Protein AF-A0A8T5LLP1-F1 (afdb_monomer)

Sequence (435 aa):
MAEVIGRDLVEILDVAYIHLSLSDGASLYLAPDGAPLEQNLLPENWYDHEWLKDHAKSLPGTSCARRVETKPVEGRSLDIVIRNSRVGQETPSSDCLLDDITDWQFNSPFEEFQLLNQLRSSRDGATEVVHTQKPYGIFVPPGNIEPWQMGRKQSVFSNASSRMTNLELDIHKEYYVVYGWIDGLDATQVGMQPEQIKELTLKVDSDLASKGFKVGDRKPHHIIVRPQIDGTLLKKGDHIVYAIIDYELLTRTEEYLASTSTMTRRAYHERQAMRFAGSQHKFPDNLAPINILGVDYVCGKVPSTGGTLFVVGKDPRLFDYFLPERWRRTPSIRLSQVRETYKTITKDGLNFVWRQSRVGEVPNVSPDDEKSLNMLEFGYNSPFEEVKIALDLARNGANTIYPRAIYRTGHTTEVATAMLDDSRYKSHSQIVCQD

Radius of gyration: 27.05 Å; Cα contacts (8 Å, |Δi|>4): 734; chains: 1; bounding box: 73×46×78 Å

Structure (mmCIF, N/CA/C/O backbone):
data_AF-A0A8T5LLP1-F1
#
_entry.id   AF-A0A8T5LLP1-F1
#
loop_
_atom_site.group_PDB
_atom_site.id
_atom_site.type_symbol
_atom_site.label_atom_id
_atom_site.label_alt_id
_atom_site.label_comp_id
_atom_site.label_asym_id
_atom_site.label_entity_id
_atom_site.label_seq_id
_atom_site.pdbx_PDB_ins_code
_atom_site.Cartn_x
_atom_site.Cartn_y
_atom_site.Cartn_z
_atom_site.occupancy
_atom_site.B_iso_or_equiv
_atom_site.auth_seq_id
_atom_site.auth_comp_id
_atom_site.auth_asym_id
_atom_site.auth_atom_id
_atom_site.pdbx_PDB_model_num
ATOM 1 N N . MET A 1 1 ? -29.611 9.637 -5.269 1.00 63.47 1 MET A N 1
ATOM 2 C CA . MET A 1 1 ? -28.907 8.366 -5.008 1.00 63.47 1 MET A CA 1
ATOM 3 C C . MET A 1 1 ? -27.932 8.181 -6.146 1.00 63.47 1 MET A C 1
ATOM 5 O O . MET A 1 1 ? -28.318 8.468 -7.274 1.00 63.47 1 MET A O 1
ATOM 9 N N . ALA A 1 2 ? -26.681 7.855 -5.845 1.00 75.06 2 ALA A N 1
ATOM 10 C CA . ALA A 1 2 ? -25.672 7.673 -6.875 1.00 75.06 2 ALA A CA 1
ATOM 11 C C . ALA A 1 2 ? -25.738 6.222 -7.348 1.00 75.06 2 ALA A C 1
ATOM 13 O O . ALA A 1 2 ? -25.560 5.305 -6.554 1.00 75.06 2 ALA A O 1
ATOM 14 N N . GLU A 1 3 ? -26.052 6.009 -8.619 1.00 87.06 3 GLU A N 1
ATOM 15 C CA . GLU A 1 3 ? -26.169 4.660 -9.169 1.00 87.06 3 GLU A CA 1
ATOM 16 C C . GLU A 1 3 ? -24.782 4.100 -9.488 1.00 87.06 3 GLU A C 1
ATOM 18 O O . GLU A 1 3 ? -23.883 4.835 -9.903 1.00 87.06 3 GLU A O 1
ATOM 23 N N . VAL A 1 4 ? -24.600 2.790 -9.319 1.00 92.75 4 VAL A N 1
ATOM 24 C CA . VAL A 1 4 ? -23.381 2.106 -9.762 1.00 92.75 4 VAL A CA 1
ATOM 25 C C . VAL A 1 4 ? -23.397 2.030 -11.287 1.00 92.75 4 VAL A C 1
ATOM 27 O O . VAL A 1 4 ? -24.217 1.323 -11.869 1.00 92.75 4 VAL A O 1
ATOM 30 N N . ILE A 1 5 ? -22.477 2.746 -11.931 1.00 93.94 5 ILE A N 1
ATOM 31 C CA . ILE A 1 5 ? -22.361 2.824 -13.397 1.00 93.94 5 ILE A CA 1
ATOM 32 C C . ILE A 1 5 ? -21.195 2.001 -13.954 1.00 93.94 5 ILE A C 1
ATOM 34 O O . ILE A 1 5 ? -21.141 1.752 -15.156 1.00 93.94 5 ILE A O 1
ATOM 38 N N . GLY A 1 6 ? -20.266 1.571 -13.098 1.00 91.81 6 GLY A N 1
ATOM 39 C CA . GLY A 1 6 ? -19.106 0.769 -13.484 1.00 91.81 6 GLY A CA 1
ATOM 40 C C . GLY A 1 6 ? -18.680 -0.175 -12.368 1.00 91.81 6 GLY A C 1
ATOM 41 O O . GLY A 1 6 ? -18.796 0.165 -11.188 1.00 91.81 6 GLY A O 1
ATOM 42 N N . ARG A 1 7 ? -18.203 -1.362 -12.751 1.00 95.50 7 ARG A N 1
ATOM 43 C CA . ARG A 1 7 ? -17.748 -2.414 -11.838 1.00 95.50 7 ARG A CA 1
ATOM 44 C C . ARG A 1 7 ? -16.539 -3.120 -12.431 1.00 95.50 7 ARG A C 1
ATOM 46 O O . ARG A 1 7 ? -16.690 -3.882 -13.382 1.00 95.50 7 ARG A O 1
ATOM 53 N N . ASP A 1 8 ? -15.390 -2.946 -11.793 1.00 91.62 8 ASP A N 1
ATOM 54 C CA . ASP A 1 8 ? -14.129 -3.550 -12.217 1.00 91.62 8 ASP A CA 1
ATOM 55 C C . ASP A 1 8 ? -13.470 -4.308 -11.065 1.00 91.62 8 ASP A C 1
ATOM 57 O O . ASP A 1 8 ? -13.569 -3.919 -9.900 1.00 91.62 8 ASP A O 1
ATOM 61 N N . LEU A 1 9 ? -12.771 -5.395 -11.386 1.00 88.88 9 LEU A N 1
ATOM 62 C CA . LEU A 1 9 ? -11.856 -6.036 -10.449 1.00 88.88 9 LEU A CA 1
ATOM 63 C C . LEU A 1 9 ? -10.470 -5.427 -10.659 1.00 88.88 9 LEU A C 1
ATOM 65 O O . LEU A 1 9 ? -9.914 -5.524 -11.752 1.00 88.88 9 LEU A O 1
ATOM 69 N N . VAL A 1 10 ? -9.916 -4.807 -9.620 1.00 85.31 10 VAL A N 1
ATOM 70 C CA . VAL A 1 10 ? -8.608 -4.143 -9.682 1.00 85.31 10 VAL A CA 1
ATOM 71 C C . VAL A 1 10 ? -7.704 -4.648 -8.569 1.00 85.31 10 VAL A C 1
ATOM 73 O O . VAL A 1 10 ? -8.162 -4.932 -7.466 1.00 85.31 10 VAL A O 1
ATOM 76 N N . GLU A 1 11 ? -6.408 -4.744 -8.841 1.00 83.88 11 GLU A N 1
ATOM 77 C CA . GLU A 1 11 ? -5.409 -5.081 -7.830 1.00 83.88 11 GLU A CA 1
ATOM 78 C C . GLU A 1 11 ? -4.542 -3.857 -7.538 1.00 83.88 11 GLU A C 1
ATOM 80 O O . GLU A 1 11 ? -3.856 -3.329 -8.418 1.00 83.88 11 GLU A O 1
ATOM 85 N N . ILE A 1 12 ? -4.586 -3.389 -6.290 1.00 82.31 12 ILE A N 1
ATOM 86 C CA . ILE A 1 12 ? -3.832 -2.222 -5.829 1.00 82.31 12 ILE A CA 1
ATOM 87 C C . ILE A 1 12 ? -2.998 -2.666 -4.632 1.00 82.31 12 ILE A C 1
ATOM 89 O O . ILE A 1 12 ? -3.549 -3.081 -3.616 1.00 82.31 12 ILE A O 1
ATOM 93 N N . LEU A 1 13 ? -1.669 -2.574 -4.756 1.00 80.44 13 LEU A N 1
ATOM 94 C CA . LEU A 1 13 ? -0.716 -2.987 -3.717 1.00 80.44 13 LEU A CA 1
ATOM 95 C C . LEU A 1 13 ? -0.973 -4.418 -3.199 1.00 80.44 13 LEU A C 1
ATOM 97 O O . LEU A 1 13 ? -1.046 -4.640 -1.994 1.00 80.44 13 LEU A O 1
ATOM 101 N N . ASP A 1 14 ? -1.125 -5.385 -4.109 1.00 80.75 14 ASP A N 1
ATOM 102 C CA . ASP A 1 14 ? -1.383 -6.805 -3.803 1.00 80.75 14 ASP A CA 1
ATOM 103 C C . ASP A 1 14 ? -2.705 -7.072 -3.052 1.00 80.75 14 ASP A C 1
ATOM 105 O O . ASP A 1 14 ? -2.896 -8.131 -2.450 1.00 80.75 14 ASP A O 1
ATOM 109 N N . VAL A 1 15 ? -3.633 -6.111 -3.063 1.00 85.88 15 VAL A N 1
ATOM 110 C CA . VAL A 1 15 ? -4.991 -6.284 -2.542 1.00 85.88 15 VAL A CA 1
ATOM 111 C C . VAL A 1 15 ? -5.973 -6.216 -3.704 1.00 85.88 15 VAL A C 1
ATOM 113 O O . VAL A 1 15 ? -6.008 -5.237 -4.448 1.00 85.88 15 VAL A O 1
ATOM 116 N N . ALA A 1 16 ? -6.778 -7.268 -3.854 1.00 88.06 16 ALA A N 1
ATOM 117 C CA . ALA A 1 16 ? -7.855 -7.315 -4.832 1.00 88.06 16 ALA A CA 1
ATOM 118 C C . ALA A 1 16 ? -9.068 -6.523 -4.324 1.00 88.06 16 ALA A C 1
ATOM 120 O O . ALA A 1 16 ? -9.593 -6.809 -3.244 1.00 88.06 16 ALA A O 1
ATOM 121 N N . TYR A 1 17 ? -9.521 -5.557 -5.117 1.00 94.25 17 TYR A N 1
ATOM 122 C CA . TYR A 1 17 ? -10.692 -4.734 -4.849 1.00 94.25 17 TYR A CA 1
ATOM 123 C C . TYR A 1 17 ? -11.756 -4.922 -5.924 1.00 94.25 17 TYR A C 1
ATOM 125 O O . TYR A 1 17 ? -11.447 -5.020 -7.112 1.00 94.25 17 TYR A O 1
ATOM 133 N N . ILE A 1 18 ? -13.022 -4.876 -5.510 1.00 96.19 18 ILE A N 1
ATOM 134 C CA . ILE A 1 18 ? -14.126 -4.559 -6.419 1.00 96.19 18 ILE A CA 1
ATOM 135 C C . ILE A 1 18 ? -14.244 -3.035 -6.441 1.00 96.19 18 ILE A C 1
ATOM 137 O O . ILE A 1 18 ? -14.623 -2.427 -5.438 1.00 96.19 18 ILE A O 1
ATOM 141 N N . HIS A 1 19 ? -13.874 -2.422 -7.560 1.00 96.31 19 HIS A N 1
ATOM 142 C CA . HIS A 1 19 ? -13.998 -0.990 -7.783 1.00 96.31 19 HIS A CA 1
ATOM 143 C C . HIS A 1 19 ? -15.368 -0.677 -8.385 1.00 96.31 19 HIS A C 1
ATOM 145 O O . HIS A 1 19 ? -15.709 -1.156 -9.466 1.00 96.31 19 HIS A O 1
ATOM 151 N N . LEU A 1 20 ? -16.144 0.132 -7.670 1.00 96.69 20 LEU A N 1
ATOM 152 C CA . LEU A 1 20 ? -17.445 0.630 -8.088 1.00 96.69 20 LEU A CA 1
ATOM 153 C C . LEU A 1 20 ? -17.326 2.111 -8.440 1.00 96.69 20 LEU A C 1
ATOM 155 O O . LEU A 1 20 ? -16.963 2.931 -7.593 1.00 96.69 20 LEU A O 1
ATOM 159 N N . SER A 1 21 ? -17.657 2.441 -9.685 1.00 94.56 21 SER A N 1
ATOM 160 C CA . SER A 1 21 ? -17.801 3.824 -10.145 1.00 94.56 21 SER A CA 1
ATOM 161 C C . SER A 1 21 ? -19.254 4.255 -9.989 1.00 94.56 21 SER A C 1
ATOM 163 O O . SER A 1 21 ? -20.156 3.564 -10.472 1.00 94.56 21 SER A O 1
ATOM 165 N N . LEU A 1 22 ? -19.480 5.381 -9.316 1.00 94.94 22 LEU A N 1
ATOM 166 C CA . LEU A 1 22 ? -20.810 5.913 -9.032 1.00 94.94 22 LEU A CA 1
ATOM 167 C C . LEU A 1 22 ? -21.158 7.070 -9.979 1.00 94.94 22 LEU A C 1
ATOM 169 O O . LEU A 1 22 ? -20.284 7.800 -10.450 1.00 94.94 22 LEU A O 1
ATOM 173 N N . SER A 1 23 ? -22.449 7.237 -10.273 1.00 92.12 23 SER A N 1
ATOM 174 C CA . SER A 1 23 ? -22.960 8.202 -11.258 1.00 92.12 23 SER A CA 1
ATOM 175 C C . SER A 1 23 ? -22.669 9.667 -10.920 1.00 92.12 23 SER A C 1
ATOM 177 O O . SER A 1 23 ? -22.718 10.526 -11.796 1.00 92.12 23 SER A O 1
ATOM 179 N N . ASP A 1 24 ? -22.403 9.968 -9.651 1.00 90.88 24 ASP A N 1
ATOM 180 C CA . ASP A 1 24 ? -22.038 11.297 -9.152 1.00 90.88 24 ASP A CA 1
ATOM 181 C C . ASP A 1 24 ? -20.528 11.589 -9.249 1.00 90.88 24 ASP A C 1
ATOM 183 O O . ASP A 1 24 ? -20.091 12.688 -8.907 1.00 90.88 24 ASP A O 1
ATOM 187 N N . GLY A 1 25 ? -19.731 10.635 -9.741 1.00 90.38 25 GLY A N 1
ATOM 188 C CA . GLY A 1 25 ? -18.275 10.736 -9.848 1.00 90.38 25 GLY A CA 1
ATOM 189 C C . GLY A 1 25 ? -17.519 10.251 -8.609 1.00 90.38 25 GLY A C 1
ATOM 190 O O . GLY A 1 25 ? -16.301 10.429 -8.542 1.00 90.38 25 GLY A O 1
ATOM 191 N N . ALA A 1 26 ? -18.208 9.658 -7.633 1.00 95.06 26 ALA A N 1
ATOM 192 C CA . ALA A 1 26 ? -17.583 9.008 -6.491 1.00 95.06 26 ALA A CA 1
ATOM 193 C C . ALA A 1 26 ? -17.060 7.605 -6.843 1.00 95.06 26 ALA A C 1
ATOM 195 O O . ALA A 1 26 ? -17.497 6.966 -7.806 1.00 95.06 26 ALA A O 1
ATOM 196 N N . SER A 1 27 ? -16.135 7.098 -6.032 1.00 96.12 27 SER A N 1
ATOM 197 C CA . SER A 1 27 ? -15.569 5.756 -6.194 1.00 96.12 27 SER A CA 1
ATOM 198 C C . SER A 1 27 ? -15.585 4.992 -4.879 1.00 96.12 27 SER A C 1
ATOM 200 O O . SER A 1 27 ? -15.245 5.535 -3.827 1.00 96.12 27 SER A O 1
ATOM 202 N N . LEU A 1 28 ? -15.939 3.712 -4.935 1.00 97.75 28 LEU A N 1
ATOM 203 C CA . LEU A 1 28 ? -15.883 2.804 -3.793 1.00 97.75 28 LEU A CA 1
ATOM 204 C C . LEU A 1 28 ? -15.027 1.588 -4.147 1.00 97.75 28 LEU A C 1
ATOM 206 O O . LEU A 1 28 ? -15.322 0.860 -5.088 1.00 97.75 28 LEU A O 1
ATOM 210 N N . TYR A 1 29 ? -13.973 1.361 -3.372 1.00 97.75 29 TYR A N 1
ATOM 211 C CA . TYR A 1 29 ? -13.084 0.211 -3.497 1.00 97.75 29 TYR A CA 1
ATOM 212 C C . TYR A 1 29 ? -13.392 -0.768 -2.368 1.00 97.75 29 TYR A C 1
ATOM 214 O O . TYR A 1 29 ? -12.990 -0.545 -1.225 1.00 97.75 29 TYR A O 1
ATOM 222 N N . LEU A 1 30 ? -14.108 -1.850 -2.665 1.00 98.31 30 LEU A N 1
ATOM 223 C CA . LEU A 1 30 ? -14.438 -2.883 -1.683 1.00 98.31 30 LEU A CA 1
ATOM 224 C C . LEU A 1 30 ? -13.300 -3.890 -1.571 1.00 98.31 30 LEU A C 1
ATOM 226 O O . LEU A 1 30 ? -12.951 -4.550 -2.548 1.00 98.31 30 LEU A O 1
ATOM 230 N N . ALA A 1 31 ? -12.738 -4.015 -0.372 1.00 96.00 31 ALA A N 1
ATOM 231 C CA . ALA A 1 31 ? -11.734 -5.024 -0.060 1.00 96.00 31 ALA A CA 1
ATOM 232 C C . ALA A 1 31 ? -12.389 -6.416 0.088 1.00 96.00 31 ALA A C 1
ATOM 234 O O . ALA A 1 31 ? -13.613 -6.503 0.234 1.00 96.00 31 ALA A O 1
ATOM 235 N N . PRO A 1 32 ? -11.618 -7.521 0.121 1.00 93.19 32 PRO A N 1
ATOM 236 C CA . PRO A 1 32 ? -12.185 -8.873 0.152 1.00 93.19 32 PRO A CA 1
ATOM 237 C C . PRO A 1 32 ? -13.135 -9.139 1.330 1.00 93.19 32 PRO A C 1
ATOM 239 O O . PRO A 1 32 ? -14.145 -9.817 1.167 1.00 93.19 32 PRO A O 1
ATOM 242 N N . ASP A 1 33 ? -12.847 -8.571 2.507 1.00 95.12 33 ASP A N 1
ATOM 243 C CA . ASP A 1 33 ? -13.701 -8.681 3.700 1.00 95.12 33 ASP A CA 1
ATOM 244 C C . ASP A 1 33 ? -15.008 -7.856 3.576 1.00 95.12 33 ASP A C 1
ATOM 246 O O . ASP A 1 33 ? -15.977 -8.150 4.278 1.00 95.12 33 ASP A O 1
ATOM 250 N N . GLY A 1 34 ? -15.049 -6.833 2.711 1.00 96.50 34 GLY A N 1
ATOM 251 C CA . GLY A 1 34 ? -16.217 -5.973 2.475 1.00 96.50 34 GLY A CA 1
ATOM 252 C C . GLY A 1 34 ? -17.031 -6.324 1.227 1.00 96.50 34 GLY A C 1
ATOM 253 O O . GLY A 1 34 ? -18.217 -6.018 1.182 1.00 96.50 34 GLY A O 1
ATOM 254 N N . ALA A 1 35 ? -16.451 -7.012 0.241 1.00 95.19 35 ALA A N 1
ATOM 255 C CA . ALA A 1 35 ? -17.145 -7.412 -0.987 1.00 95.19 35 ALA A CA 1
ATOM 256 C C . ALA A 1 35 ? -18.473 -8.173 -0.749 1.00 95.19 35 ALA A C 1
ATOM 258 O O . ALA A 1 35 ? -19.460 -7.846 -1.406 1.00 95.19 35 ALA A O 1
ATOM 259 N N . PRO A 1 36 ? -18.585 -9.112 0.217 1.00 95.19 36 PRO A N 1
ATOM 260 C CA . PRO A 1 36 ? -19.861 -9.773 0.519 1.00 95.19 36 PRO A CA 1
ATOM 261 C C . PRO A 1 36 ? -20.931 -8.850 1.127 1.00 95.19 36 PRO A C 1
ATOM 263 O O . PRO A 1 36 ? -22.078 -9.257 1.274 1.00 95.19 36 PRO A O 1
ATOM 266 N N . LEU A 1 37 ? -20.546 -7.640 1.535 1.00 95.69 37 LEU A N 1
ATOM 267 C CA . LEU A 1 37 ? -21.377 -6.641 2.208 1.00 95.69 37 LEU A CA 1
ATOM 268 C C . LEU A 1 37 ? -21.637 -5.427 1.298 1.00 95.69 37 LEU A C 1
ATOM 270 O O . LEU A 1 37 ? -22.036 -4.373 1.788 1.00 95.69 37 LEU A O 1
ATOM 274 N N . GLU A 1 38 ? -21.401 -5.573 -0.013 1.00 95.12 38 GLU A N 1
ATOM 275 C CA . GLU A 1 38 ? -21.471 -4.517 -1.034 1.00 95.12 38 GLU A CA 1
ATOM 276 C C . GLU A 1 38 ? -22.701 -3.621 -0.874 1.00 95.12 38 GLU A C 1
ATOM 278 O O . GLU A 1 38 ? -22.551 -2.409 -0.743 1.00 95.12 38 GLU A O 1
ATOM 283 N N . GLN A 1 39 ? -23.901 -4.206 -0.796 1.00 94.44 39 GLN A N 1
ATOM 284 C CA . GLN A 1 39 ? -25.139 -3.430 -0.708 1.00 94.44 39 GLN A CA 1
ATOM 285 C C . GLN A 1 39 ? -25.187 -2.557 0.554 1.00 94.44 39 GLN A C 1
ATOM 287 O O . GLN A 1 39 ? -25.504 -1.376 0.465 1.00 94.44 39 GLN A O 1
ATOM 292 N N . ASN A 1 40 ? -24.813 -3.086 1.724 1.00 95.69 40 ASN A N 1
ATOM 293 C CA . ASN A 1 40 ? -24.759 -2.303 2.965 1.00 95.69 40 ASN A CA 1
ATOM 294 C C . ASN A 1 40 ? -23.681 -1.208 2.932 1.00 95.69 40 ASN A C 1
ATOM 296 O O . ASN A 1 40 ? -23.819 -0.195 3.616 1.00 95.69 40 ASN A O 1
ATOM 300 N N . LEU A 1 41 ? -22.604 -1.422 2.173 1.00 96.31 41 LEU A N 1
ATOM 301 C CA . LEU A 1 41 ? -21.457 -0.519 2.089 1.00 96.31 41 LEU A CA 1
ATOM 302 C C . LEU A 1 41 ? -21.591 0.547 0.995 1.00 96.31 41 LEU A C 1
ATOM 304 O O . LEU A 1 41 ? -20.724 1.422 0.915 1.00 96.31 41 LEU A O 1
ATOM 308 N N . LEU A 1 42 ? -22.666 0.538 0.199 1.00 95.50 42 LEU A N 1
ATOM 309 C CA . LEU A 1 42 ? -22.969 1.643 -0.710 1.00 95.50 42 LEU A CA 1
ATOM 310 C C . LEU A 1 42 ? -23.104 2.965 0.073 1.00 95.50 42 LEU A C 1
ATOM 312 O O . LEU A 1 42 ? -23.737 2.976 1.134 1.00 95.50 42 LEU A O 1
ATOM 316 N N . PRO A 1 43 ? -22.543 4.089 -0.415 1.00 93.88 43 PRO A N 1
ATOM 317 C CA . PRO A 1 43 ? -22.493 5.340 0.346 1.00 93.88 43 PRO A CA 1
ATOM 318 C C . PRO A 1 43 ? -23.867 5.879 0.756 1.00 93.88 43 PRO A C 1
ATOM 320 O O . PRO A 1 43 ? -23.999 6.460 1.826 1.00 93.88 43 PRO A O 1
ATOM 323 N N . GLU A 1 44 ? -24.925 5.636 -0.018 1.00 92.12 44 GLU A N 1
ATOM 324 C CA . GLU A 1 44 ? -26.303 6.003 0.357 1.00 92.12 44 GLU A CA 1
ATOM 325 C C . GLU A 1 44 ? -26.783 5.409 1.693 1.00 92.12 44 GLU A C 1
ATOM 327 O O . GLU A 1 44 ? -27.697 5.957 2.323 1.00 92.12 44 GLU A O 1
ATOM 332 N N . ASN A 1 45 ? -26.158 4.316 2.139 1.00 94.19 45 ASN A N 1
ATOM 333 C CA . ASN A 1 45 ? -26.514 3.604 3.360 1.00 94.19 45 ASN A CA 1
ATOM 334 C C . ASN A 1 45 ? -25.776 4.102 4.602 1.00 94.19 45 ASN A C 1
ATOM 336 O O . ASN A 1 45 ? -26.129 3.693 5.704 1.00 94.19 45 ASN A O 1
ATOM 340 N N . TRP A 1 46 ? -24.781 4.981 4.468 1.00 94.12 46 TRP A N 1
ATOM 341 C CA . TRP A 1 46 ? -24.013 5.451 5.629 1.00 94.12 46 TRP A CA 1
ATOM 342 C C . TRP A 1 46 ? -23.345 6.820 5.469 1.00 94.12 46 TRP A C 1
ATOM 344 O O . TRP A 1 46 ? -23.059 7.444 6.480 1.00 94.12 46 TRP A O 1
ATOM 354 N N . TYR A 1 47 ? -23.097 7.298 4.249 1.00 92.62 47 TYR A N 1
ATOM 355 C CA . TYR A 1 47 ? -22.522 8.616 3.937 1.00 92.62 47 TYR A CA 1
ATOM 356 C C . TYR A 1 47 ? -23.593 9.690 3.661 1.00 92.62 47 TYR A C 1
ATOM 358 O O . TYR A 1 47 ? -23.286 10.830 3.322 1.00 92.62 47 TYR A O 1
ATOM 366 N N . ASP A 1 48 ? -24.869 9.345 3.818 1.00 90.62 48 ASP A N 1
ATOM 367 C CA . ASP A 1 48 ? -25.967 10.302 3.763 1.00 90.62 48 ASP A CA 1
ATOM 368 C C . ASP A 1 48 ? -25.892 11.295 4.939 1.00 90.62 48 ASP A C 1
ATOM 370 O O . ASP A 1 48 ? -25.707 10.899 6.091 1.00 90.62 48 ASP A O 1
ATOM 374 N N . HIS A 1 49 ? -26.015 12.594 4.655 1.00 87.94 49 HIS A N 1
ATOM 375 C CA . HIS A 1 49 ? -25.799 13.649 5.650 1.00 87.94 49 HIS A CA 1
ATOM 376 C C . HIS A 1 49 ? -26.811 13.597 6.806 1.00 87.94 49 HIS A C 1
ATOM 378 O O . HIS A 1 49 ? -26.431 13.789 7.964 1.00 87.94 49 HIS A O 1
ATOM 384 N N . GLU A 1 50 ? -28.090 13.344 6.513 1.00 91.06 50 GLU A N 1
ATOM 385 C CA . GLU A 1 50 ? -29.124 13.221 7.547 1.00 91.06 50 GLU A CA 1
ATOM 386 C C . GLU A 1 50 ? -28.902 11.951 8.369 1.00 91.06 50 GLU A C 1
ATOM 388 O O . GLU A 1 50 ? -28.907 11.996 9.598 1.00 91.06 50 GLU A O 1
ATOM 393 N N . TRP A 1 51 ? -28.585 10.841 7.700 1.00 92.75 51 TRP A N 1
ATOM 394 C CA . TRP A 1 51 ? -28.298 9.577 8.366 1.00 92.75 51 TRP A CA 1
ATOM 395 C C . TRP A 1 51 ? -27.096 9.664 9.308 1.00 92.75 51 TRP A C 1
ATOM 397 O O . TRP A 1 51 ? -27.186 9.238 10.460 1.00 92.75 51 TRP A O 1
ATOM 407 N N . LEU A 1 52 ? -25.988 10.258 8.852 1.00 91.31 52 LEU A N 1
ATOM 408 C CA . LEU A 1 52 ? -24.785 10.460 9.661 1.00 91.31 52 LEU A CA 1
ATOM 409 C C . LEU A 1 52 ? -25.067 11.292 10.909 1.00 91.31 52 LEU A C 1
ATOM 411 O O . LEU A 1 52 ? -24.500 11.013 11.960 1.00 91.31 52 LEU A O 1
ATOM 415 N N . LYS A 1 53 ? -25.924 12.309 10.813 1.00 90.38 53 LYS A N 1
ATOM 416 C CA . LYS A 1 53 ? -26.249 13.165 11.957 1.00 90.38 53 LYS A CA 1
ATOM 417 C C . LYS A 1 53 ? -26.898 12.379 13.098 1.00 90.38 53 LYS A C 1
ATOM 419 O O . LYS A 1 53 ? -26.580 12.636 14.258 1.00 90.38 53 LYS A O 1
ATOM 424 N N . ASP A 1 54 ? -27.756 11.422 12.760 1.00 91.88 54 ASP A N 1
ATOM 425 C CA . ASP A 1 54 ? -28.556 10.683 13.738 1.00 91.88 54 ASP A CA 1
ATOM 426 C C . ASP A 1 54 ? -27.910 9.347 14.158 1.00 91.88 54 ASP A C 1
ATOM 428 O O . ASP A 1 54 ? -28.127 8.883 15.279 1.00 91.88 54 ASP A O 1
ATOM 432 N N . HIS A 1 55 ? -27.081 8.745 13.295 1.00 93.75 55 HIS A N 1
ATOM 433 C CA . HIS A 1 55 ? -26.547 7.384 13.475 1.00 93.75 55 HIS A CA 1
ATOM 434 C C . HIS A 1 55 ? -25.018 7.315 13.595 1.00 93.75 55 HIS A C 1
ATOM 436 O O . HIS A 1 55 ? -24.473 6.229 13.810 1.00 93.75 55 HIS A O 1
ATOM 442 N N . ALA A 1 56 ? -24.304 8.443 13.488 1.00 92.56 56 ALA A N 1
ATOM 443 C CA . ALA A 1 56 ? -22.867 8.487 13.737 1.00 92.56 56 ALA A CA 1
ATOM 444 C C . ALA A 1 56 ? -22.551 8.891 15.181 1.00 92.56 56 ALA A C 1
ATOM 446 O O . ALA A 1 56 ? -23.044 9.888 15.706 1.00 92.56 56 ALA A O 1
ATOM 447 N N . LYS A 1 57 ? -21.639 8.151 15.807 1.00 92.81 57 LYS A N 1
ATOM 448 C CA . LYS A 1 57 ? -21.053 8.480 17.108 1.00 92.81 57 LYS A CA 1
ATOM 449 C C . LYS A 1 57 ? -19.567 8.742 16.929 1.00 92.81 57 LYS A C 1
ATOM 451 O O . LYS A 1 57 ? -18.831 7.864 16.476 1.00 92.81 57 LYS A O 1
ATOM 456 N N . SER A 1 58 ? -19.125 9.944 17.290 1.00 89.25 58 SER A N 1
ATOM 457 C CA . SER A 1 58 ? -17.700 10.279 17.315 1.00 89.25 58 SER A CA 1
ATOM 458 C C . SER A 1 58 ? -16.968 9.391 18.310 1.00 89.25 58 SER A C 1
ATOM 460 O O . SER A 1 58 ? -17.409 9.221 19.448 1.00 89.25 58 SER A O 1
ATOM 462 N N . LEU A 1 59 ? -15.850 8.829 17.868 1.00 85.88 59 LEU A N 1
ATOM 463 C CA . LEU A 1 59 ? -14.956 8.052 18.710 1.00 85.88 59 LEU A CA 1
ATOM 464 C C . LEU A 1 59 ? -13.861 8.973 19.269 1.00 85.88 59 LEU A C 1
ATOM 466 O O . LEU A 1 59 ? -13.473 9.936 18.601 1.00 85.88 59 LEU A O 1
ATOM 470 N N . PRO A 1 60 ? -13.372 8.716 20.494 1.00 73.25 60 PRO A N 1
ATOM 471 C CA . PRO A 1 60 ? -12.261 9.474 21.055 1.00 73.25 60 PRO A CA 1
ATOM 472 C C . PRO A 1 60 ? -10.998 9.288 20.202 1.00 73.25 60 PRO A C 1
ATOM 474 O O . PRO A 1 60 ? -10.740 8.198 19.699 1.00 73.25 60 PRO A O 1
ATOM 477 N N . GLY A 1 61 ? -10.208 10.353 20.048 1.00 68.81 61 GLY A N 1
ATOM 478 C CA . GLY A 1 61 ? -8.960 10.335 19.279 1.00 68.81 61 GLY A CA 1
ATOM 479 C C . GLY A 1 61 ? -8.795 11.546 18.361 1.00 68.81 61 GLY A C 1
ATOM 480 O O . GLY A 1 61 ? -9.654 12.423 18.291 1.00 68.81 61 GLY A O 1
ATOM 481 N N . THR A 1 62 ? -7.664 11.600 17.658 1.00 60.59 62 THR A N 1
ATOM 482 C CA . THR A 1 62 ? -7.281 12.727 16.785 1.00 60.59 62 THR A CA 1
ATOM 483 C C . THR A 1 62 ? -7.620 12.507 15.310 1.00 60.59 62 THR A C 1
ATOM 485 O O . THR A 1 62 ? -7.514 13.437 14.517 1.00 60.59 62 THR A O 1
ATOM 488 N N . SER A 1 63 ? -8.050 11.303 14.926 1.00 62.00 63 SER A N 1
ATOM 489 C CA . SER A 1 63 ? -8.297 10.916 13.531 1.00 62.00 63 SER A CA 1
ATOM 490 C C . SER A 1 63 ? -9.740 11.142 13.049 1.00 62.00 63 SER A C 1
ATOM 492 O O . SER A 1 63 ? -10.098 10.725 11.948 1.00 62.00 63 SER A O 1
ATOM 494 N N . CYS A 1 64 ? -10.583 11.806 13.854 1.00 74.62 64 CYS A N 1
ATOM 495 C CA . CYS A 1 64 ? -12.003 12.059 13.556 1.00 74.62 64 CYS A CA 1
ATOM 496 C C . CYS A 1 64 ? -12.792 10.788 13.175 1.00 74.62 64 CYS A C 1
ATOM 498 O O . CYS A 1 64 ? -13.710 10.836 12.350 1.00 74.62 64 CYS A O 1
ATOM 500 N N . ALA A 1 65 ? -12.430 9.645 13.764 1.00 87.25 65 ALA A N 1
ATOM 501 C CA . ALA A 1 65 ? -13.116 8.383 13.533 1.00 87.25 65 ALA A CA 1
ATOM 502 C C . ALA A 1 65 ? -14.550 8.423 14.085 1.00 87.25 65 ALA A C 1
ATOM 504 O O . ALA A 1 65 ? -14.820 8.979 15.154 1.00 87.25 65 ALA A O 1
ATOM 505 N N . ARG A 1 66 ? -15.483 7.816 13.353 1.00 92.69 66 ARG A N 1
ATOM 506 C CA . ARG A 1 66 ? -16.895 7.715 13.738 1.00 92.69 66 ARG A CA 1
ATOM 507 C C . ARG A 1 66 ? -17.355 6.269 13.632 1.00 92.69 66 ARG A C 1
ATOM 509 O O . ARG A 1 66 ? -17.092 5.624 12.620 1.00 92.69 66 ARG A O 1
ATOM 516 N N . ARG A 1 67 ? -18.066 5.778 14.648 1.00 95.00 67 ARG A N 1
ATOM 517 C CA . ARG A 1 67 ? -18.884 4.564 14.527 1.00 95.00 67 ARG A CA 1
ATOM 518 C C . ARG A 1 67 ? -20.201 4.956 13.871 1.00 95.00 67 ARG A C 1
ATOM 520 O O . ARG A 1 67 ? -20.837 5.896 14.339 1.00 95.00 67 ARG A O 1
ATOM 527 N N . VAL A 1 68 ? -20.597 4.250 12.822 1.00 96.06 68 VAL A N 1
ATOM 528 C CA . VAL A 1 68 ? -21.835 4.498 12.078 1.00 96.06 68 VAL A CA 1
ATOM 529 C C . VAL A 1 68 ? -22.577 3.181 11.931 1.00 96.06 68 VAL A C 1
ATOM 531 O O . VAL A 1 68 ? -21.983 2.178 11.539 1.00 96.06 68 VAL A O 1
ATOM 534 N N . GLU A 1 69 ? -23.868 3.188 12.239 1.00 96.88 69 GLU A N 1
ATOM 535 C CA . GLU A 1 69 ? -24.762 2.089 11.882 1.00 96.88 69 GLU A CA 1
ATOM 536 C C . GLU A 1 69 ? -25.285 2.324 10.458 1.00 96.88 69 GLU A C 1
ATOM 538 O O . GLU A 1 69 ? -25.797 3.403 10.158 1.00 96.88 69 GLU A O 1
ATOM 543 N N . THR A 1 70 ? -25.129 1.357 9.553 1.00 96.56 70 THR A N 1
ATOM 544 C CA . THR A 1 70 ? -25.649 1.479 8.181 1.00 96.56 70 THR A CA 1
ATOM 545 C C . THR A 1 70 ? -27.175 1.405 8.167 1.00 96.56 70 THR A C 1
ATOM 547 O O . THR A 1 70 ? -27.776 0.736 9.009 1.00 96.56 70 THR A O 1
ATOM 550 N N . LYS A 1 71 ? -27.809 1.978 7.141 1.00 95.69 71 LYS A N 1
ATOM 551 C CA . LYS A 1 71 ? -29.216 1.700 6.828 1.00 95.69 71 LYS A CA 1
ATOM 552 C C . LYS A 1 71 ? -29.441 0.184 6.688 1.00 95.69 71 LYS A C 1
ATOM 554 O O . LYS A 1 71 ? -28.543 -0.528 6.216 1.00 95.69 71 LYS A O 1
ATOM 559 N N . PRO A 1 72 ? -30.619 -0.321 7.095 1.00 94.31 72 PRO A N 1
ATOM 560 C CA . PRO A 1 72 ? -30.932 -1.734 6.979 1.00 94.31 72 PRO A CA 1
ATOM 561 C C . PRO A 1 72 ? -31.113 -2.113 5.508 1.00 94.31 72 PRO A C 1
ATOM 563 O O . PRO A 1 72 ? -31.974 -1.572 4.816 1.00 94.31 72 PRO A O 1
ATOM 566 N N . VAL A 1 73 ? -30.338 -3.094 5.053 1.00 92.88 73 VAL A N 1
ATOM 567 C CA . VAL A 1 73 ? -30.507 -3.741 3.747 1.00 92.88 73 VAL A CA 1
ATOM 568 C C . VAL A 1 73 ? -30.919 -5.181 4.011 1.00 92.88 73 VAL A C 1
ATOM 570 O O . VAL A 1 73 ? -30.277 -5.867 4.802 1.00 92.88 73 VAL A O 1
ATOM 573 N N . GLU A 1 74 ? -32.046 -5.609 3.438 1.00 88.94 74 GLU A N 1
ATOM 574 C CA . GLU A 1 74 ? -32.644 -6.931 3.704 1.00 88.94 74 GLU A CA 1
ATOM 575 C C . GLU A 1 74 ? -32.826 -7.229 5.211 1.00 88.94 74 GLU A C 1
ATOM 577 O O . GLU A 1 74 ? -32.669 -8.353 5.681 1.00 88.94 74 GLU A O 1
ATOM 582 N N . GLY A 1 75 ? -33.147 -6.194 5.998 1.00 89.69 75 GLY A N 1
ATOM 583 C CA . GLY A 1 75 ? -33.344 -6.302 7.448 1.00 89.69 75 GLY A CA 1
ATOM 584 C C . GLY A 1 75 ? -32.055 -6.385 8.274 1.00 89.69 75 GLY A C 1
ATOM 585 O O . GLY A 1 75 ? -32.131 -6.586 9.485 1.00 89.69 75 GLY A O 1
ATOM 586 N N . ARG A 1 76 ? -30.880 -6.215 7.655 1.00 92.06 76 ARG A N 1
ATOM 587 C CA . ARG A 1 76 ? -29.578 -6.239 8.329 1.00 92.06 76 ARG A CA 1
ATOM 588 C C . ARG A 1 76 ? -28.892 -4.877 8.269 1.00 92.06 76 ARG A C 1
ATOM 590 O O . ARG A 1 76 ? -28.634 -4.357 7.184 1.00 92.06 76 ARG A O 1
ATOM 597 N N . SER A 1 77 ? -28.525 -4.359 9.436 1.00 94.88 77 SER A N 1
ATOM 598 C CA . SER A 1 77 ? -27.619 -3.216 9.595 1.00 94.88 77 SER A CA 1
ATOM 599 C C . SER A 1 77 ? -26.215 -3.694 9.964 1.00 94.88 77 SER A C 1
ATOM 601 O O . SER A 1 77 ? -26.041 -4.779 10.532 1.00 94.88 77 SER A O 1
ATOM 603 N N . LEU A 1 78 ? -25.203 -2.895 9.636 1.00 95.44 78 LEU A N 1
ATOM 604 C CA . LEU A 1 78 ? -23.814 -3.125 10.018 1.00 95.44 78 LEU A CA 1
ATOM 605 C C . LEU A 1 78 ? -23.318 -1.974 10.885 1.00 95.44 78 LEU A C 1
ATOM 607 O O . LEU A 1 78 ? -23.548 -0.812 10.565 1.00 95.44 78 LEU A O 1
ATOM 611 N N . ASP A 1 79 ? -22.556 -2.297 11.924 1.00 96.44 79 ASP A N 1
ATOM 612 C CA . ASP A 1 79 ? -21.723 -1.319 12.611 1.00 96.44 79 ASP A CA 1
ATOM 613 C C . ASP A 1 79 ? -20.377 -1.200 11.887 1.00 96.44 79 ASP A C 1
ATOM 615 O O . ASP A 1 79 ? -19.588 -2.155 11.820 1.00 96.44 79 ASP A O 1
ATOM 619 N N . ILE A 1 80 ? -20.108 -0.011 11.356 1.00 97.00 80 ILE A N 1
ATOM 620 C CA . ILE A 1 80 ? -18.859 0.322 10.674 1.00 97.00 80 ILE A CA 1
ATOM 621 C C . ILE A 1 80 ? -18.125 1.447 11.401 1.00 97.00 80 ILE A C 1
ATOM 623 O O . ILE A 1 80 ? -18.713 2.240 12.136 1.00 97.00 80 ILE A O 1
ATOM 627 N N . VAL A 1 81 ? -16.818 1.522 11.181 1.00 96.00 81 VAL A N 1
ATOM 628 C CA . VAL A 1 81 ? -15.982 2.660 11.557 1.00 96.00 81 VAL A CA 1
ATOM 629 C C . VAL A 1 81 ? -15.541 3.355 10.285 1.00 96.00 81 VAL A C 1
ATOM 631 O O . VAL A 1 81 ? -14.948 2.721 9.412 1.00 96.00 81 VAL A O 1
ATOM 634 N N . ILE A 1 82 ? -15.811 4.654 10.202 1.00 95.06 82 ILE A N 1
ATOM 635 C CA . ILE A 1 82 ? -15.355 5.515 9.112 1.00 95.06 82 ILE A CA 1
ATOM 636 C C . ILE A 1 82 ? -14.297 6.480 9.636 1.00 95.06 82 ILE A C 1
ATOM 638 O O . ILE A 1 82 ? -14.444 7.049 10.723 1.00 95.06 82 ILE A O 1
ATOM 642 N N . ARG A 1 83 ? -13.227 6.671 8.866 1.00 93.50 83 ARG A N 1
ATOM 643 C CA . ARG A 1 83 ? -12.131 7.579 9.215 1.00 93.50 83 ARG A CA 1
ATOM 644 C C . ARG A 1 83 ? -11.561 8.231 7.961 1.00 93.50 83 ARG A C 1
ATOM 646 O O . ARG A 1 83 ? -11.405 7.570 6.937 1.00 93.50 83 ARG A O 1
ATOM 653 N N . ASN A 1 84 ? -11.215 9.512 8.062 1.00 93.19 84 ASN A N 1
ATOM 654 C CA . ASN A 1 84 ? -10.506 10.217 6.998 1.00 93.19 84 ASN A CA 1
ATOM 655 C C . ASN A 1 84 ? -9.039 9.798 6.980 1.00 93.19 84 ASN A C 1
ATOM 657 O O . ASN A 1 84 ? -8.366 9.837 8.011 1.00 93.19 84 ASN A O 1
ATOM 661 N N . SER A 1 85 ? -8.535 9.430 5.806 1.00 93.50 85 SER A N 1
ATOM 662 C CA . SER A 1 85 ? -7.112 9.182 5.607 1.00 93.50 85 SER A CA 1
ATOM 663 C C . SER A 1 85 ? -6.324 10.480 5.762 1.00 93.50 85 SER A C 1
ATOM 665 O O . SER A 1 85 ? -6.579 11.467 5.065 1.00 93.50 85 SER A O 1
ATOM 667 N N . ARG A 1 86 ? -5.308 10.445 6.628 1.00 92.75 86 ARG A N 1
ATOM 668 C CA . ARG A 1 86 ? -4.357 11.544 6.838 1.00 92.75 86 ARG A CA 1
ATOM 669 C C . ARG A 1 86 ? -3.189 11.536 5.846 1.00 92.75 86 ARG A C 1
ATOM 671 O O . ARG A 1 86 ? -2.184 12.206 6.070 1.00 92.75 86 ARG A O 1
ATOM 678 N N . VAL A 1 87 ? -3.300 10.806 4.731 1.00 92.50 87 VAL A N 1
ATOM 679 C CA . VAL A 1 87 ? -2.264 10.772 3.690 1.00 92.50 87 VAL A CA 1
ATOM 680 C C . VAL A 1 87 ? -1.876 12.188 3.251 1.00 92.50 87 VAL A C 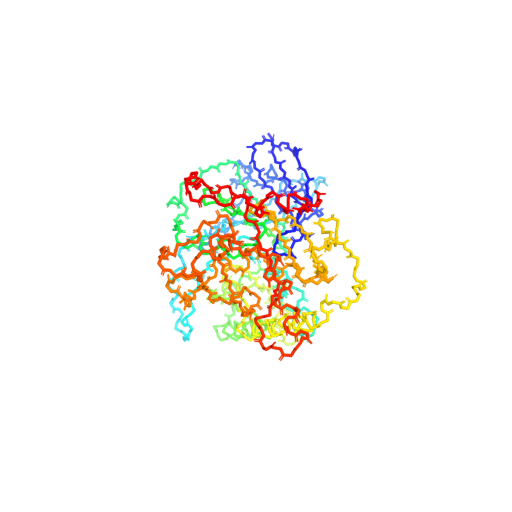1
ATOM 682 O O . VAL A 1 87 ? -2.727 13.024 2.941 1.00 92.50 87 VAL A O 1
ATOM 685 N N . GLY A 1 88 ? -0.572 12.467 3.246 1.00 89.12 88 GLY A N 1
ATOM 686 C CA . GLY A 1 88 ? -0.022 13.778 2.900 1.00 89.12 88 GLY A CA 1
ATOM 687 C C . GLY A 1 88 ? -0.023 14.819 4.023 1.00 89.12 88 GLY A C 1
ATOM 688 O O . GLY A 1 88 ? 0.508 15.906 3.799 1.00 89.12 88 GLY A O 1
ATOM 689 N N . GLN A 1 89 ? -0.581 14.525 5.201 1.00 90.38 89 GLN A N 1
ATOM 690 C CA . GLN A 1 89 ? -0.437 15.372 6.390 1.00 90.38 89 GLN A CA 1
ATOM 691 C C . GLN A 1 89 ? 0.897 15.100 7.095 1.00 90.38 89 GLN A C 1
ATOM 693 O O . GLN A 1 89 ? 1.477 14.021 6.963 1.00 90.38 89 GLN A O 1
ATOM 698 N N . GLU A 1 90 ? 1.379 16.072 7.864 1.00 84.25 90 GLU A N 1
ATOM 699 C CA . GLU A 1 90 ? 2.527 15.853 8.742 1.00 84.25 90 GLU A CA 1
ATOM 700 C C . GLU A 1 90 ? 2.122 15.019 9.950 1.00 84.25 90 GLU A C 1
ATOM 702 O O . GLU A 1 90 ? 1.094 15.269 10.585 1.00 84.25 90 GLU A O 1
ATOM 707 N N . THR A 1 91 ? 2.948 14.037 10.290 1.00 77.75 91 THR A N 1
ATOM 708 C CA . THR A 1 91 ? 2.806 13.333 11.557 1.00 77.75 91 THR A CA 1
ATOM 709 C C . THR A 1 91 ? 3.179 14.285 12.689 1.00 77.75 91 THR A C 1
ATOM 711 O O . THR A 1 91 ? 4.223 14.939 12.600 1.00 77.75 91 THR A O 1
ATOM 714 N N . PRO A 1 92 ? 2.382 14.364 13.767 1.00 65.62 92 PRO A N 1
ATOM 715 C CA . PRO A 1 92 ? 2.821 15.040 14.977 1.00 65.62 92 PRO A CA 1
ATOM 716 C C . PRO A 1 92 ? 4.170 14.456 15.405 1.00 65.62 92 PRO A C 1
ATOM 718 O O . PRO A 1 92 ? 4.322 13.234 15.416 1.00 65.62 92 PRO A O 1
ATOM 721 N N . SER A 1 93 ? 5.142 15.306 15.741 1.00 53.56 93 SER A N 1
ATOM 722 C CA . SER A 1 93 ? 6.368 14.861 16.405 1.00 53.56 93 SER A CA 1
ATOM 723 C C . SER A 1 93 ? 5.951 14.107 17.662 1.00 53.56 93 SER A C 1
ATOM 725 O O . SER A 1 93 ? 5.361 14.697 18.565 1.00 53.56 93 SER A O 1
ATOM 727 N N . SER A 1 94 ? 6.151 12.794 17.683 1.00 45.91 94 SER A N 1
ATOM 728 C CA . SER A 1 94 ? 5.726 11.967 18.802 1.00 45.91 94 SER A CA 1
ATOM 729 C C . SER A 1 94 ? 6.485 12.391 20.060 1.00 45.91 94 SER A C 1
ATOM 731 O O . SER A 1 94 ? 7.710 12.312 20.076 1.00 45.91 94 SER A O 1
ATOM 733 N N . ASP A 1 95 ? 5.773 12.723 21.142 1.00 40.56 95 ASP A N 1
ATOM 734 C CA . ASP A 1 95 ? 6.323 12.822 22.511 1.00 40.56 95 ASP A CA 1
ATOM 735 C C . ASP A 1 95 ? 6.842 11.461 23.040 1.00 40.56 95 ASP A C 1
ATOM 737 O O . ASP A 1 95 ? 7.163 11.300 24.220 1.00 40.56 95 ASP A O 1
ATOM 741 N N . CYS A 1 96 ? 6.910 10.444 22.177 1.00 41.81 96 CYS A N 1
ATOM 742 C CA . CYS A 1 96 ? 7.475 9.141 22.457 1.00 41.81 96 CYS A CA 1
ATOM 743 C C . CYS A 1 96 ? 8.991 9.273 22.635 1.00 41.81 96 CYS A C 1
ATOM 745 O O . CYS A 1 96 ? 9.774 9.163 21.696 1.00 41.81 96 CYS A O 1
ATOM 747 N N . LEU A 1 97 ? 9.390 9.491 23.886 1.00 37.62 97 LEU A N 1
ATOM 748 C CA . LEU A 1 97 ? 10.700 9.136 24.410 1.00 37.62 97 LEU A CA 1
ATOM 749 C C . LEU A 1 97 ? 10.927 7.646 24.117 1.00 37.62 97 LEU A C 1
ATOM 751 O O . LEU A 1 97 ? 10.403 6.835 24.873 1.00 37.62 97 LEU A O 1
ATOM 755 N N . LEU A 1 98 ? 11.589 7.303 23.004 1.00 40.03 98 LEU A N 1
ATOM 756 C CA . LEU A 1 98 ? 12.386 6.085 22.755 1.00 40.03 98 LEU A CA 1
ATOM 757 C C . LEU A 1 98 ? 12.858 6.054 21.276 1.00 40.03 98 LEU A C 1
ATOM 759 O O . LEU A 1 98 ? 12.135 5.628 20.381 1.00 40.03 98 LEU A O 1
ATOM 763 N N . ASP A 1 99 ? 14.078 6.554 21.060 1.00 37.38 99 ASP A N 1
ATOM 764 C CA . ASP A 1 99 ? 15.167 6.064 20.188 1.00 37.38 99 ASP A CA 1
ATOM 765 C C . ASP A 1 99 ? 14.989 5.660 18.709 1.00 37.38 99 ASP A C 1
ATOM 767 O O . ASP A 1 99 ? 15.979 5.247 18.109 1.00 37.38 99 ASP A O 1
ATOM 771 N N . ASP A 1 100 ? 13.853 5.872 18.049 1.00 43.69 100 ASP A N 1
ATOM 772 C CA . ASP A 1 100 ? 13.784 5.693 16.589 1.00 43.69 100 ASP A CA 1
ATOM 773 C C . ASP A 1 100 ? 13.683 7.049 15.873 1.00 43.69 100 ASP A C 1
ATOM 775 O O . ASP A 1 100 ? 12.620 7.666 15.822 1.00 43.69 100 ASP A O 1
ATOM 779 N N . ILE A 1 101 ? 14.779 7.480 15.231 1.00 41.56 101 ILE A N 1
ATOM 780 C CA . ILE A 1 101 ? 14.818 8.550 14.207 1.00 41.56 101 ILE A CA 1
ATOM 781 C C . ILE A 1 101 ? 14.106 8.041 12.932 1.00 41.56 101 ILE A C 1
ATOM 783 O O . ILE A 1 101 ? 14.655 8.034 11.833 1.00 41.56 101 ILE A O 1
ATOM 787 N N . THR A 1 102 ? 12.900 7.492 13.076 1.00 50.62 102 THR A N 1
ATOM 788 C CA . THR A 1 102 ? 12.059 7.092 11.951 1.00 50.62 102 THR A CA 1
ATOM 789 C C . THR A 1 102 ? 11.197 8.294 11.589 1.00 50.62 102 THR A C 1
ATOM 791 O O . THR A 1 102 ? 10.363 8.718 12.388 1.00 50.62 102 THR A O 1
ATOM 794 N N . ASP A 1 103 ? 11.379 8.829 10.381 1.00 63.75 103 ASP A N 1
ATOM 795 C CA . ASP A 1 103 ? 10.464 9.802 9.780 1.00 63.75 103 ASP A CA 1
ATOM 796 C C . ASP A 1 103 ? 9.125 9.106 9.500 1.00 63.75 103 ASP A C 1
ATOM 798 O O . ASP A 1 103 ? 8.866 8.605 8.400 1.00 63.75 103 ASP A O 1
ATOM 802 N N . TRP A 1 104 ? 8.284 9.009 10.528 1.00 76.75 104 TRP A N 1
ATOM 803 C CA . TRP A 1 104 ? 6.943 8.464 10.403 1.00 76.75 104 TRP A CA 1
ATOM 804 C C . TRP A 1 104 ? 6.156 9.271 9.370 1.00 76.75 104 TRP A C 1
ATOM 806 O O . TRP A 1 104 ? 6.205 10.497 9.324 1.00 76.75 104 TRP A O 1
ATOM 816 N N . GLN A 1 105 ? 5.423 8.571 8.513 1.00 84.94 105 GLN A N 1
ATOM 817 C CA . GLN A 1 105 ? 4.512 9.180 7.552 1.00 84.94 105 GLN A CA 1
ATOM 818 C C . GLN A 1 105 ? 3.214 8.400 7.570 1.00 84.94 105 GLN A C 1
ATOM 820 O O . GLN A 1 105 ? 3.234 7.171 7.634 1.00 84.94 105 GLN A O 1
ATOM 825 N N . PHE A 1 106 ? 2.094 9.113 7.472 1.00 90.44 106 PHE A N 1
ATOM 826 C CA . PHE A 1 106 ? 0.803 8.465 7.313 1.00 90.44 106 PHE A CA 1
ATOM 827 C C . PHE A 1 106 ? 0.772 7.634 6.029 1.00 90.44 106 PHE A C 1
ATOM 829 O O . PHE A 1 106 ? 1.166 8.098 4.951 1.00 90.44 106 PHE A O 1
ATOM 836 N N . ASN A 1 107 ? 0.284 6.406 6.165 1.00 91.94 107 ASN A N 1
ATOM 837 C CA . ASN A 1 107 ? 0.025 5.511 5.050 1.00 91.94 107 ASN A CA 1
ATOM 838 C C . ASN A 1 107 ? -1.065 6.089 4.142 1.00 91.94 107 ASN A C 1
ATOM 840 O O . ASN A 1 107 ? -2.011 6.743 4.596 1.00 91.94 107 ASN A O 1
ATOM 844 N N . SER A 1 108 ? -0.968 5.807 2.843 1.00 93.62 108 SER A N 1
ATOM 845 C CA . SER A 1 108 ? -2.138 5.924 1.977 1.00 93.62 108 SER A CA 1
ATOM 846 C C . SER A 1 108 ? -3.228 4.933 2.425 1.00 93.62 108 SER A C 1
ATOM 848 O O . SER A 1 108 ? -2.911 3.908 3.035 1.00 93.62 108 SER A O 1
ATOM 850 N N . PRO A 1 109 ? -4.513 5.176 2.108 1.00 95.25 109 PRO A N 1
ATOM 851 C CA . PRO A 1 109 ? -5.586 4.254 2.496 1.00 95.25 109 PRO A CA 1
ATOM 852 C C . PRO A 1 109 ? -5.381 2.839 1.920 1.00 95.25 109 PRO A C 1
ATOM 854 O O . PRO A 1 109 ? -5.735 1.846 2.553 1.00 95.25 109 PRO A O 1
ATOM 857 N N . PHE A 1 110 ? -4.752 2.731 0.746 1.00 94.94 110 PHE A N 1
ATOM 858 C CA . PHE A 1 110 ? -4.425 1.453 0.113 1.00 94.94 110 PHE A CA 1
ATOM 859 C C . PHE A 1 110 ? -3.195 0.790 0.745 1.00 94.94 110 PHE A C 1
ATOM 861 O O . PHE A 1 110 ? -3.190 -0.424 0.939 1.00 94.94 110 PHE A O 1
ATOM 868 N N . GLU A 1 111 ? -2.167 1.569 1.106 1.00 92.38 111 GLU A N 1
ATOM 869 C CA . GLU A 1 111 ? -0.996 1.058 1.838 1.00 92.38 111 GLU A CA 1
ATOM 870 C C . GLU A 1 111 ? -1.414 0.479 3.193 1.00 92.38 111 GLU A C 1
ATOM 872 O O . GLU A 1 111 ? -0.970 -0.604 3.573 1.00 92.38 111 GLU A O 1
ATOM 877 N N . GLU A 1 112 ? -2.317 1.163 3.896 1.00 94.62 112 GLU A N 1
ATOM 878 C CA . GLU A 1 112 ? -2.865 0.712 5.172 1.00 94.62 112 GLU A CA 1
ATOM 879 C C . GLU A 1 112 ? -3.563 -0.649 5.043 1.00 94.62 112 GLU A C 1
ATOM 881 O O . GLU A 1 112 ? -3.305 -1.563 5.829 1.00 94.62 112 GLU A O 1
ATOM 886 N N . PHE A 1 113 ? -4.397 -0.821 4.013 1.00 95.62 113 PHE A N 1
ATOM 887 C CA . PHE A 1 113 ? -5.079 -2.089 3.744 1.00 95.62 113 PHE A CA 1
ATOM 888 C C . PHE A 1 113 ? -4.099 -3.194 3.327 1.00 95.62 113 PHE A C 1
ATOM 890 O O . PHE A 1 113 ? -4.244 -4.326 3.794 1.00 95.62 113 PHE A O 1
ATOM 897 N N . GLN A 1 114 ? -3.080 -2.888 2.515 1.00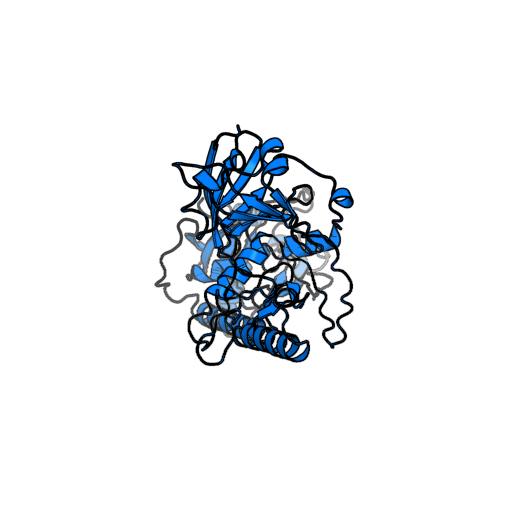 92.44 114 GLN A N 1
ATOM 898 C CA . GLN A 1 114 ? -2.022 -3.845 2.169 1.00 92.44 114 GLN A CA 1
ATOM 899 C C . GLN A 1 114 ? -1.305 -4.340 3.429 1.00 92.44 114 GLN A C 1
ATOM 901 O O . GLN A 1 114 ? -1.196 -5.548 3.651 1.00 92.44 114 GLN A O 1
ATOM 906 N N . LEU A 1 115 ? -0.813 -3.421 4.260 1.00 92.12 115 LEU A N 1
ATOM 907 C CA . LEU A 1 115 ? -0.068 -3.752 5.474 1.00 92.12 115 LEU A CA 1
ATOM 908 C C . LEU A 1 115 ? -0.924 -4.557 6.450 1.00 92.12 115 LEU A C 1
ATOM 910 O O . LEU A 1 115 ? -0.464 -5.560 6.998 1.00 92.12 115 LEU A O 1
ATOM 914 N N . LEU A 1 116 ? -2.189 -4.169 6.615 1.00 93.44 116 LEU A N 1
ATOM 915 C CA . LEU A 1 116 ? -3.130 -4.886 7.463 1.00 93.44 116 LEU A CA 1
ATOM 916 C C . LEU A 1 116 ? -3.403 -6.304 6.947 1.00 93.44 116 LEU A C 1
ATOM 918 O O . LEU A 1 116 ? -3.422 -7.251 7.735 1.00 93.44 116 LEU A O 1
ATOM 922 N N . ASN A 1 117 ? -3.586 -6.476 5.638 1.00 90.19 117 ASN A N 1
ATOM 923 C CA . ASN A 1 117 ? -3.785 -7.792 5.034 1.00 90.19 117 ASN A CA 1
ATOM 924 C C . ASN A 1 117 ? -2.546 -8.679 5.183 1.00 90.19 117 ASN A C 1
ATOM 926 O O . ASN A 1 117 ? -2.686 -9.866 5.481 1.00 90.19 117 ASN A O 1
ATOM 930 N N . GLN A 1 118 ? -1.342 -8.119 5.064 1.00 88.31 118 GLN A N 1
ATOM 931 C CA . GLN A 1 118 ? -0.102 -8.857 5.314 1.00 88.31 118 GLN A CA 1
ATOM 932 C C . GLN A 1 118 ? 0.031 -9.269 6.785 1.00 88.31 118 GLN A C 1
ATOM 934 O O . GLN A 1 118 ? 0.304 -10.436 7.061 1.00 88.31 118 GLN A O 1
ATOM 939 N N . LEU A 1 119 ? -0.256 -8.367 7.730 1.00 89.31 119 LEU A N 1
ATOM 940 C CA . LEU A 1 119 ? -0.289 -8.681 9.164 1.00 89.31 119 LEU A CA 1
ATOM 941 C C . LEU A 1 119 ? -1.330 -9.765 9.498 1.00 89.31 119 LEU A C 1
ATOM 943 O O . LEU A 1 119 ? -1.114 -10.614 10.364 1.00 89.31 119 LEU A O 1
ATOM 947 N N . ARG A 1 120 ? -2.479 -9.756 8.814 1.00 87.06 120 ARG A N 1
ATOM 948 C CA . ARG A 1 120 ? -3.518 -10.786 8.967 1.00 87.06 120 ARG A CA 1
ATOM 949 C C . ARG A 1 120 ? -3.127 -12.110 8.315 1.00 87.06 120 ARG A C 1
ATOM 951 O O . ARG A 1 120 ? -3.580 -13.142 8.797 1.00 87.06 120 ARG A O 1
ATOM 958 N N . SER A 1 121 ? -2.314 -12.090 7.261 1.00 81.44 121 SER A N 1
ATOM 959 C CA . SER A 1 121 ? -1.873 -13.286 6.528 1.00 81.44 121 SER A CA 1
ATOM 960 C C . SER A 1 121 ? -0.626 -13.932 7.134 1.00 81.44 121 SER A C 1
ATOM 962 O O . SER A 1 121 ? -0.444 -15.134 6.992 1.00 81.44 121 SER A O 1
ATOM 964 N N . SER A 1 122 ? 0.176 -13.202 7.919 1.00 71.56 122 SER A N 1
ATOM 965 C CA . SER A 1 122 ? 1.303 -13.749 8.702 1.00 71.56 122 SER A CA 1
ATOM 966 C C . SER A 1 122 ? 0.870 -14.649 9.877 1.00 71.56 122 SER A C 1
ATOM 968 O O . SER A 1 122 ? 1.619 -14.882 10.826 1.00 71.56 122 SER A O 1
ATOM 970 N N . ARG A 1 123 ? -0.364 -15.167 9.830 1.00 58.44 123 ARG A N 1
ATOM 971 C CA . ARG A 1 123 ? -0.904 -16.182 10.742 1.00 58.44 123 ARG A CA 1
ATOM 972 C C . ARG A 1 123 ? -0.205 -17.534 10.595 1.00 58.44 123 ARG A C 1
ATOM 974 O O . ARG A 1 123 ? -0.226 -18.306 11.548 1.00 58.44 123 ARG A O 1
ATOM 981 N N . ASP A 1 124 ? 0.447 -17.792 9.465 1.00 45.06 124 ASP A N 1
ATOM 982 C CA . ASP A 1 124 ? 1.144 -19.051 9.212 1.00 45.06 124 ASP A CA 1
ATOM 983 C C . ASP A 1 124 ? 2.546 -19.038 9.846 1.00 45.06 124 ASP A C 1
ATOM 985 O O . ASP A 1 124 ? 3.545 -18.722 9.204 1.00 45.06 124 ASP A O 1
ATOM 989 N N . GLY A 1 125 ? 2.615 -19.358 11.145 1.00 44.78 125 GLY A N 1
ATOM 990 C CA . GLY A 1 125 ? 3.869 -19.672 11.850 1.00 44.78 125 GLY A CA 1
ATOM 991 C C . GLY A 1 125 ? 4.074 -18.997 13.210 1.00 44.78 125 GLY A C 1
ATOM 992 O O . GLY A 1 125 ? 4.893 -19.471 13.993 1.00 44.78 125 GLY A O 1
ATOM 993 N N . ALA A 1 126 ? 3.329 -17.934 13.527 1.00 53.34 126 ALA A N 1
ATOM 994 C CA . ALA A 1 126 ? 3.389 -17.275 14.835 1.00 53.34 126 ALA A CA 1
ATOM 995 C C . ALA A 1 126 ? 2.406 -17.915 15.833 1.00 53.34 126 ALA A C 1
ATOM 997 O O . ALA A 1 126 ? 1.264 -18.214 15.486 1.00 53.34 126 ALA A O 1
ATOM 998 N N . THR A 1 127 ? 2.829 -18.091 17.088 1.00 53.94 127 THR A N 1
ATOM 999 C CA . THR A 1 127 ? 2.018 -18.693 18.164 1.00 53.94 127 THR A CA 1
ATOM 1000 C C . THR A 1 127 ? 0.803 -17.851 18.565 1.00 53.94 127 THR A C 1
ATOM 1002 O O . THR A 1 127 ? -0.180 -18.406 19.052 1.00 53.94 127 THR A O 1
ATOM 1005 N N . GLU A 1 128 ? 0.828 -16.535 18.323 1.00 65.69 128 GLU A N 1
ATOM 1006 C CA . GLU A 1 128 ? -0.187 -15.596 18.814 1.00 65.69 128 GLU A CA 1
ATOM 1007 C C . GLU A 1 128 ? -0.958 -14.871 17.693 1.00 65.69 128 GLU A C 1
ATOM 1009 O O . GLU A 1 128 ? -0.426 -14.441 16.657 1.00 65.69 128 GLU A O 1
ATOM 1014 N N . VAL A 1 129 ? -2.269 -14.722 17.900 1.00 77.94 129 VAL A N 1
ATOM 1015 C CA . VAL A 1 129 ? -3.186 -14.098 16.938 1.00 77.94 129 VAL A CA 1
ATOM 1016 C C . VAL A 1 129 ? -3.376 -12.626 17.295 1.00 77.94 129 VAL A C 1
ATOM 1018 O O . VAL A 1 129 ? -4.106 -12.293 18.219 1.00 77.94 129 VAL A O 1
ATOM 1021 N N . VAL A 1 130 ? -2.771 -11.735 16.508 1.00 87.50 130 VAL A N 1
ATOM 1022 C CA . VAL A 1 130 ? -3.086 -10.299 16.533 1.00 87.50 130 VAL A CA 1
ATOM 1023 C C . VAL A 1 130 ? -4.451 -10.095 15.869 1.00 87.50 130 VAL A C 1
ATOM 1025 O O . VAL A 1 130 ? -4.589 -10.275 14.653 1.00 87.50 130 VAL A O 1
ATOM 1028 N N . HIS A 1 131 ? -5.478 -9.768 16.657 1.00 91.62 131 HIS A N 1
ATOM 1029 C CA . HIS A 1 131 ? -6.803 -9.454 16.124 1.00 91.62 131 HIS A CA 1
ATOM 1030 C C . HIS A 1 131 ? -6.857 -8.009 15.623 1.00 91.62 131 HIS A C 1
ATOM 1032 O O . HIS A 1 131 ? -6.286 -7.100 16.221 1.00 91.62 131 HIS A O 1
ATOM 1038 N N . THR A 1 132 ? -7.559 -7.797 14.514 1.00 93.94 132 THR A N 1
ATOM 1039 C CA . THR A 1 132 ? -7.676 -6.493 13.857 1.00 93.94 132 THR A CA 1
ATOM 1040 C C . THR A 1 132 ? -9.080 -6.299 13.298 1.00 93.94 132 THR A C 1
ATOM 1042 O O . THR A 1 132 ? -9.815 -7.277 13.096 1.00 93.94 132 THR A O 1
ATOM 1045 N N . GLN A 1 133 ? -9.451 -5.050 13.016 1.00 94.44 133 GLN A N 1
ATOM 1046 C CA . GLN A 1 133 ? -10.679 -4.728 12.299 1.00 94.44 133 GLN A CA 1
ATOM 1047 C C . GLN A 1 133 ? -10.643 -5.356 10.910 1.00 94.44 133 GLN A C 1
ATOM 1049 O O . GLN A 1 133 ? -9.584 -5.544 10.306 1.00 94.44 133 GLN A O 1
ATOM 1054 N N . LYS A 1 134 ? -11.821 -5.715 10.401 1.00 95.00 134 LYS A N 1
ATOM 1055 C CA . LYS A 1 134 ? -11.949 -6.153 9.013 1.00 95.00 134 LYS A CA 1
ATOM 1056 C C . LYS A 1 134 ? -11.913 -4.919 8.105 1.00 95.00 134 LYS A C 1
ATOM 1058 O O . LYS A 1 134 ? -12.760 -4.047 8.305 1.00 95.00 134 LYS A O 1
ATOM 1063 N N . PRO A 1 135 ? -10.965 -4.814 7.157 1.00 96.56 135 PRO A N 1
ATOM 1064 C CA . PRO A 1 135 ? -10.975 -3.743 6.167 1.00 96.56 135 PRO A CA 1
ATOM 1065 C C . PRO A 1 135 ? -12.123 -3.985 5.184 1.00 96.56 135 PRO A C 1
ATOM 1067 O O . PRO A 1 135 ? -12.121 -4.980 4.464 1.00 96.56 135 PRO A O 1
ATOM 1070 N N . TYR A 1 136 ? -13.123 -3.107 5.168 1.00 98.00 136 TYR A N 1
ATOM 1071 C CA . TYR A 1 136 ? -14.288 -3.259 4.294 1.00 98.00 136 TYR A CA 1
ATOM 1072 C C . TYR A 1 136 ? -14.115 -2.526 2.970 1.00 98.00 136 TYR A C 1
ATOM 1074 O O . TYR A 1 136 ? -14.371 -3.102 1.913 1.00 98.00 136 TYR A O 1
ATOM 1082 N N . GLY A 1 137 ? -13.622 -1.292 2.991 1.00 97.75 137 GLY A N 1
ATOM 1083 C CA . GLY A 1 137 ? -13.396 -0.573 1.746 1.00 97.75 137 GLY A CA 1
ATOM 1084 C C . GLY A 1 137 ? -12.817 0.817 1.917 1.00 97.75 137 GLY A C 1
ATOM 1085 O O . GLY A 1 137 ? -12.634 1.304 3.032 1.00 97.75 137 GLY A O 1
ATOM 1086 N N . ILE A 1 138 ? -12.529 1.440 0.782 1.00 98.12 138 ILE A N 1
ATOM 1087 C CA . ILE A 1 138 ? -12.057 2.817 0.679 1.00 98.12 138 ILE A CA 1
ATOM 1088 C C . ILE A 1 138 ? -13.071 3.573 -0.173 1.00 98.12 138 ILE A C 1
ATOM 1090 O O . ILE A 1 138 ? -13.319 3.197 -1.317 1.00 98.12 138 ILE A O 1
ATOM 1094 N N . PHE A 1 139 ? -13.659 4.625 0.383 1.00 97.81 139 PHE A N 1
ATOM 1095 C CA . PHE A 1 139 ? -14.617 5.480 -0.305 1.00 97.81 139 PHE A CA 1
ATOM 1096 C C . PHE A 1 139 ? -13.984 6.830 -0.653 1.00 97.81 139 PHE A C 1
ATOM 1098 O O . PHE A 1 139 ? -13.340 7.464 0.185 1.00 97.81 139 PHE A O 1
ATOM 1105 N N . VAL A 1 140 ? -14.180 7.264 -1.893 1.00 96.94 140 VAL A N 1
ATOM 1106 C CA . VAL A 1 140 ? -13.690 8.527 -2.446 1.00 96.94 140 VAL A CA 1
ATOM 1107 C C . VAL A 1 140 ? -14.913 9.336 -2.891 1.00 96.94 140 VAL A C 1
ATOM 1109 O O . VAL A 1 140 ? -15.508 8.994 -3.915 1.00 96.94 140 VAL A O 1
ATOM 1112 N N . PRO A 1 141 ? -15.342 10.363 -2.132 1.00 95.00 141 PRO A N 1
ATOM 1113 C CA . PRO A 1 141 ? -16.543 11.129 -2.453 1.00 95.00 141 PRO A CA 1
ATOM 1114 C C . PRO A 1 141 ? -16.378 11.979 -3.723 1.00 95.00 141 PRO A C 1
ATOM 1116 O O . PRO A 1 141 ? -15.253 12.278 -4.151 1.00 95.00 141 PRO A O 1
ATOM 1119 N N . PRO A 1 142 ? -17.499 12.431 -4.313 1.00 88.19 142 PRO A N 1
ATOM 1120 C CA . PRO A 1 142 ? -17.468 13.295 -5.476 1.00 88.19 142 PRO A CA 1
ATOM 1121 C C . PRO A 1 142 ? -17.151 14.722 -5.017 1.00 88.19 142 PRO A C 1
ATOM 1123 O O . PRO A 1 142 ? -17.958 15.402 -4.391 1.00 88.19 142 PRO A O 1
ATOM 1126 N N . GLY A 1 143 ? -15.937 15.184 -5.283 1.00 87.12 143 GLY A N 1
ATOM 1127 C CA . GLY A 1 143 ? -15.529 16.540 -4.932 1.00 87.12 143 GLY A CA 1
ATOM 1128 C C . GLY A 1 143 ? -14.023 16.697 -4.940 1.00 87.12 143 GLY A C 1
ATOM 1129 O O . GLY A 1 143 ? -13.297 15.706 -4.904 1.00 87.12 143 GLY A O 1
ATOM 1130 N N . ASN A 1 144 ? -13.573 17.944 -5.016 1.00 92.44 144 ASN A N 1
ATOM 1131 C CA . ASN A 1 144 ? -12.175 18.317 -4.863 1.00 92.44 144 ASN A CA 1
ATOM 1132 C C . ASN A 1 144 ? -12.091 19.307 -3.703 1.00 92.44 144 ASN A C 1
ATOM 1134 O O . ASN A 1 144 ? -12.879 20.250 -3.632 1.00 92.44 144 ASN A O 1
ATOM 1138 N N . ILE A 1 145 ? -11.147 19.077 -2.802 1.00 91.44 145 ILE A N 1
ATOM 1139 C CA . ILE A 1 145 ? -10.858 19.926 -1.653 1.00 91.44 145 ILE A CA 1
ATOM 1140 C C . ILE A 1 145 ? -9.436 20.446 -1.813 1.00 91.44 145 ILE A C 1
ATOM 1142 O O . ILE A 1 145 ? -8.537 19.728 -2.261 1.00 91.44 145 ILE A O 1
ATOM 1146 N N . GLU A 1 146 ? -9.211 21.706 -1.455 1.00 93.25 146 GLU A N 1
ATOM 1147 C CA . GLU A 1 146 ? -7.869 22.264 -1.524 1.00 93.25 146 GLU A CA 1
ATOM 1148 C C . GLU A 1 146 ? -6.940 21.576 -0.507 1.00 93.25 146 GLU A C 1
ATOM 1150 O O . GLU A 1 146 ? -7.337 21.378 0.647 1.00 93.25 146 GLU A O 1
ATOM 1155 N N . PRO A 1 147 ? -5.685 21.237 -0.868 1.00 90.12 147 PRO A N 1
ATOM 1156 C CA . PRO A 1 147 ? -4.798 20.455 -0.005 1.00 90.12 147 PRO A CA 1
ATOM 1157 C C . PRO A 1 147 ? -4.616 21.056 1.393 1.00 90.12 147 PRO A C 1
ATOM 1159 O O . PRO A 1 147 ? -4.594 20.325 2.382 1.00 90.12 147 PRO A O 1
ATOM 1162 N N . TRP A 1 148 ? -4.556 22.387 1.496 1.00 88.50 148 TRP A N 1
ATOM 1163 C CA . TRP A 1 148 ? -4.404 23.090 2.771 1.00 88.50 148 TRP A CA 1
ATOM 1164 C C . TRP A 1 148 ? -5.617 22.926 3.702 1.00 88.50 148 TRP A C 1
ATOM 1166 O O . TRP A 1 148 ? -5.430 22.891 4.915 1.00 88.50 148 TRP A O 1
ATOM 1176 N N . GLN A 1 149 ? -6.835 22.763 3.167 1.00 89.56 149 GLN A N 1
ATOM 1177 C CA . GLN A 1 149 ? -8.040 22.507 3.973 1.00 89.56 149 GLN A CA 1
ATOM 1178 C C . GLN A 1 149 ? -8.004 21.110 4.602 1.00 89.56 149 GLN A C 1
ATOM 1180 O O . GLN A 1 149 ? -8.500 20.914 5.706 1.00 89.56 149 GLN A O 1
ATOM 1185 N N . MET A 1 150 ? -7.368 20.155 3.920 1.00 90.38 150 MET A N 1
ATOM 1186 C CA . MET A 1 150 ? -7.115 18.803 4.428 1.00 90.38 150 MET A CA 1
ATOM 1187 C C . MET A 1 150 ? -5.802 18.695 5.221 1.00 90.38 150 MET A C 1
ATOM 1189 O O . MET A 1 150 ? -5.417 17.590 5.600 1.00 90.38 150 MET A O 1
ATOM 1193 N N . GLY A 1 151 ? -5.074 19.799 5.431 1.00 89.88 151 GLY A N 1
ATOM 1194 C CA . GLY A 1 151 ? -3.771 19.804 6.107 1.00 89.88 151 GLY A CA 1
ATOM 1195 C C . GLY A 1 151 ? -2.647 19.096 5.338 1.00 89.88 151 GLY A C 1
ATOM 1196 O O . GLY A 1 151 ? -1.641 18.714 5.935 1.00 89.88 151 GLY A O 1
ATOM 1197 N N . ARG A 1 152 ? -2.804 18.880 4.027 1.00 91.69 152 ARG A N 1
ATOM 1198 C CA . ARG A 1 152 ? -1.835 18.155 3.198 1.00 91.69 152 ARG A CA 1
ATOM 1199 C C . ARG A 1 152 ? -0.710 19.063 2.711 1.00 91.69 152 ARG A C 1
ATOM 1201 O O . ARG A 1 152 ? -0.948 20.174 2.239 1.00 91.69 152 ARG A O 1
ATOM 1208 N N . LYS A 1 153 ? 0.518 18.544 2.736 1.00 86.81 153 LYS A N 1
ATOM 1209 C CA . LYS A 1 153 ? 1.694 19.155 2.102 1.00 86.81 153 LYS A CA 1
ATOM 1210 C C . LYS A 1 153 ? 2.060 18.398 0.832 1.00 86.81 153 LYS A C 1
ATOM 1212 O O . LYS A 1 153 ? 2.160 17.172 0.841 1.00 86.81 153 LYS A O 1
ATOM 1217 N N . GLN A 1 154 ? 2.339 19.134 -0.246 1.00 82.81 154 GLN A N 1
ATOM 1218 C CA . GLN A 1 154 ? 2.675 18.552 -1.551 1.00 82.81 154 GLN A CA 1
ATOM 1219 C C . GLN A 1 154 ? 3.863 17.584 -1.474 1.00 82.81 154 GLN A C 1
ATOM 1221 O O . GLN A 1 154 ? 3.814 16.511 -2.070 1.00 82.81 154 GLN A O 1
ATOM 1226 N N . SER A 1 155 ? 4.921 17.936 -0.737 1.00 76.94 155 SER A N 1
ATOM 1227 C CA . SER A 1 155 ? 6.117 17.098 -0.580 1.00 76.94 155 SER A CA 1
ATOM 1228 C C . SER A 1 155 ? 5.810 15.772 0.119 1.00 76.94 155 SER A C 1
ATOM 1230 O O . SER A 1 155 ? 6.196 14.713 -0.370 1.00 76.94 155 SER A O 1
ATOM 1232 N N . VAL A 1 156 ? 5.059 15.818 1.222 1.00 79.94 156 VAL A N 1
ATOM 1233 C CA . VAL A 1 156 ? 4.661 14.632 1.997 1.00 79.94 156 VAL A CA 1
ATOM 1234 C C . VAL A 1 156 ? 3.725 13.744 1.178 1.00 79.94 156 VAL A C 1
ATOM 1236 O O . VAL A 1 156 ? 3.924 12.533 1.092 1.00 79.94 156 VAL A O 1
ATOM 1239 N N . PHE A 1 157 ? 2.741 14.343 0.504 1.00 84.81 157 PHE A N 1
ATOM 1240 C CA . PHE A 1 157 ? 1.820 13.606 -0.356 1.00 84.81 157 PHE A CA 1
ATOM 1241 C C . PHE A 1 157 ? 2.537 12.962 -1.547 1.00 84.81 157 PHE A C 1
ATOM 1243 O O . PHE A 1 157 ? 2.286 11.803 -1.864 1.00 84.81 157 PHE A O 1
ATOM 1250 N N . SER A 1 158 ? 3.473 13.677 -2.179 1.00 75.56 158 SER A N 1
ATOM 1251 C CA . SER A 1 158 ? 4.264 13.146 -3.296 1.00 75.56 158 SER A CA 1
ATOM 1252 C C . SER A 1 158 ? 5.103 11.942 -2.867 1.00 75.56 158 SER A C 1
ATOM 1254 O O . SER A 1 158 ? 5.206 10.979 -3.625 1.00 75.56 158 SER A O 1
ATOM 1256 N N . ASN A 1 159 ? 5.644 11.949 -1.643 1.00 75.44 159 ASN A N 1
ATOM 1257 C CA . ASN A 1 159 ? 6.341 10.793 -1.079 1.00 75.44 159 ASN A CA 1
ATOM 1258 C C . ASN A 1 159 ? 5.397 9.594 -0.912 1.00 75.44 159 ASN A C 1
ATOM 1260 O O . ASN A 1 159 ? 5.737 8.500 -1.364 1.00 75.44 159 ASN A O 1
ATOM 1264 N N . ALA A 1 160 ? 4.202 9.792 -0.348 1.00 77.44 160 ALA A N 1
ATOM 1265 C CA . ALA A 1 160 ? 3.210 8.723 -0.209 1.00 77.44 160 ALA A CA 1
ATOM 1266 C C . ALA A 1 160 ? 2.739 8.176 -1.563 1.00 77.44 160 ALA A C 1
ATOM 1268 O O . ALA A 1 160 ? 2.770 6.971 -1.804 1.00 77.44 160 ALA A O 1
ATOM 1269 N N . SER A 1 161 ? 2.411 9.069 -2.496 1.00 76.94 161 SER A N 1
ATOM 1270 C CA . SER A 1 161 ? 2.034 8.713 -3.865 1.00 76.94 161 SER A CA 1
ATOM 1271 C C . SER A 1 161 ? 3.167 7.979 -4.599 1.00 76.94 161 SER A C 1
ATOM 1273 O O . SER A 1 161 ? 2.919 7.033 -5.338 1.00 76.94 161 SER A O 1
ATOM 1275 N N . SER A 1 162 ? 4.440 8.313 -4.341 1.00 71.75 162 SER A N 1
ATOM 1276 C CA . SER A 1 162 ? 5.577 7.615 -4.959 1.00 71.75 162 SER A CA 1
ATOM 1277 C C . SER A 1 162 ? 5.708 6.146 -4.551 1.00 71.75 162 SER A C 1
ATOM 1279 O O . SER A 1 162 ? 6.322 5.370 -5.288 1.00 71.75 162 SER A O 1
ATOM 1281 N N . ARG A 1 163 ? 5.155 5.748 -3.397 1.00 71.75 163 ARG A N 1
ATOM 1282 C CA . ARG A 1 163 ? 5.176 4.357 -2.925 1.00 71.75 163 ARG A CA 1
ATOM 1283 C C . ARG A 1 163 ? 4.130 3.498 -3.631 1.00 71.75 163 ARG A C 1
ATOM 1285 O O . ARG A 1 163 ? 4.412 2.324 -3.873 1.00 71.75 163 ARG A O 1
ATOM 1292 N N . MET A 1 164 ? 3.040 4.099 -4.107 1.00 72.00 164 MET A N 1
ATOM 1293 C CA . MET A 1 164 ? 2.047 3.452 -4.968 1.00 72.00 164 MET A CA 1
ATOM 1294 C C . MET A 1 164 ? 2.680 2.972 -6.287 1.00 72.00 164 MET A C 1
ATOM 1296 O O . MET A 1 164 ? 3.530 3.653 -6.865 1.00 72.00 164 MET A O 1
ATOM 1300 N N . THR A 1 165 ? 2.316 1.775 -6.755 1.00 60.88 165 THR A N 1
ATOM 1301 C CA . THR A 1 165 ? 2.836 1.197 -8.014 1.00 60.88 165 THR A CA 1
ATOM 1302 C C . THR A 1 165 ? 1.834 1.266 -9.163 1.00 60.88 165 THR A C 1
ATOM 1304 O O . THR A 1 165 ? 2.238 1.555 -10.282 1.00 60.88 165 THR A O 1
ATOM 1307 N N . ASN A 1 166 ? 0.543 1.048 -8.887 1.00 64.19 166 ASN A N 1
ATOM 1308 C CA . ASN A 1 166 ? -0.487 0.837 -9.916 1.00 64.19 166 ASN A CA 1
ATOM 1309 C C . ASN A 1 166 ? -1.678 1.809 -9.801 1.00 64.19 166 ASN A C 1
ATOM 1311 O O . ASN A 1 166 ? -2.691 1.621 -10.464 1.00 64.19 166 ASN A O 1
ATOM 1315 N N . LEU A 1 167 ? -1.578 2.826 -8.941 1.00 77.44 167 LEU A N 1
ATOM 1316 C CA . LEU A 1 167 ? -2.614 3.838 -8.743 1.00 77.44 167 LEU A CA 1
ATOM 1317 C C . LEU A 1 167 ? -1.960 5.185 -8.436 1.00 77.44 167 LEU A C 1
ATOM 1319 O O . LEU A 1 167 ? -1.097 5.268 -7.562 1.00 77.44 167 LEU A O 1
ATOM 1323 N N . GLU A 1 168 ? -2.392 6.237 -9.124 1.00 79.06 168 GLU A N 1
ATOM 1324 C CA . GLU A 1 168 ? -2.028 7.608 -8.782 1.00 79.06 168 GLU A CA 1
ATOM 1325 C C . GLU A 1 168 ? -3.061 8.181 -7.809 1.00 79.06 168 GLU A C 1
ATOM 1327 O O . GLU A 1 168 ? -4.256 8.206 -8.096 1.00 79.06 168 GLU A O 1
ATOM 1332 N N . LEU A 1 169 ? -2.600 8.613 -6.634 1.00 87.12 169 LEU A N 1
ATOM 1333 C CA . LEU A 1 169 ? -3.458 9.298 -5.673 1.00 87.12 169 LEU A CA 1
ATOM 1334 C C . LEU A 1 169 ? -3.619 10.759 -6.085 1.00 87.12 169 LEU A C 1
ATOM 1336 O O . LEU A 1 169 ? -2.631 11.451 -6.332 1.00 87.12 169 LEU A O 1
ATOM 1340 N N . ASP A 1 170 ? -4.852 11.244 -6.060 1.00 89.69 170 ASP A N 1
ATOM 1341 C CA . ASP A 1 170 ? -5.177 12.655 -6.230 1.00 89.69 170 ASP A CA 1
ATOM 1342 C C . ASP A 1 170 ? -5.117 13.382 -4.875 1.00 89.69 170 ASP A C 1
ATOM 1344 O O . ASP A 1 170 ? -5.783 12.989 -3.907 1.00 89.69 170 ASP A O 1
ATOM 1348 N N . ILE A 1 171 ? -4.299 14.438 -4.804 1.00 89.25 171 ILE A N 1
ATOM 1349 C CA . ILE A 1 171 ? -4.101 15.261 -3.603 1.00 89.25 171 ILE A CA 1
ATOM 1350 C C . ILE A 1 171 ? -5.339 16.083 -3.238 1.00 89.25 171 ILE A C 1
ATOM 1352 O O . ILE A 1 171 ? -5.487 16.454 -2.072 1.00 89.25 171 ILE A O 1
ATOM 1356 N N . HIS A 1 172 ? -6.239 16.328 -4.189 1.00 92.88 172 HIS A N 1
ATOM 1357 C CA . HIS A 1 172 ? -7.474 17.079 -3.985 1.00 92.88 172 HIS A CA 1
ATOM 1358 C C . HIS A 1 172 ? -8.645 16.194 -3.535 1.00 92.88 172 HIS A C 1
ATOM 1360 O O . HIS A 1 172 ? -9.700 16.715 -3.180 1.00 92.88 172 HIS A O 1
ATOM 1366 N N . LYS A 1 173 ? -8.486 14.865 -3.515 1.00 93.94 173 LYS A N 1
ATOM 1367 C CA . LYS A 1 173 ? -9.547 13.933 -3.105 1.00 93.94 173 LYS A CA 1
ATOM 1368 C C . LYS A 1 173 ? -9.496 13.593 -1.624 1.00 93.94 173 LYS A C 1
ATOM 1370 O O . LYS A 1 173 ? -8.432 13.300 -1.074 1.00 93.94 173 LYS A O 1
ATOM 1375 N N . GLU A 1 174 ? -10.653 13.546 -0.978 1.00 93.94 174 GLU A N 1
ATOM 1376 C CA . GLU A 1 174 ? -10.772 12.869 0.312 1.00 93.94 174 GLU A CA 1
ATOM 1377 C C . GLU A 1 174 ? -10.746 11.352 0.120 1.00 93.94 174 GLU A C 1
ATOM 1379 O O . GLU A 1 174 ? -11.225 10.832 -0.884 1.00 93.94 174 GLU A O 1
ATOM 1384 N N . TYR A 1 175 ? -10.215 10.642 1.111 1.00 95.75 175 TYR A N 1
ATOM 1385 C CA . TYR A 1 175 ? -10.280 9.187 1.156 1.00 95.75 175 TYR A CA 1
ATOM 1386 C C . TYR A 1 175 ? -10.799 8.776 2.526 1.00 95.75 175 TYR A C 1
ATOM 1388 O O . TYR A 1 175 ? -10.166 9.074 3.542 1.00 95.75 175 TYR A O 1
ATOM 1396 N N . TYR A 1 176 ? -11.930 8.084 2.549 1.00 95.94 176 TYR A N 1
ATOM 1397 C CA . TYR A 1 176 ? -12.513 7.498 3.747 1.00 95.94 176 TYR A CA 1
ATOM 1398 C C . TYR A 1 176 ? -12.142 6.021 3.784 1.00 95.94 176 TYR A C 1
ATOM 1400 O O . TYR A 1 176 ? -12.472 5.277 2.863 1.00 95.94 176 TYR A O 1
ATOM 1408 N N . VAL A 1 177 ? -11.474 5.580 4.844 1.00 96.94 177 VAL A N 1
ATOM 1409 C CA . VAL A 1 177 ? -11.302 4.149 5.115 1.00 96.94 177 VAL A CA 1
ATOM 1410 C C . VAL A 1 177 ? -12.478 3.648 5.945 1.00 96.94 177 VAL A C 1
ATOM 1412 O O . VAL A 1 177 ? -12.899 4.295 6.909 1.00 96.94 177 VAL A O 1
ATOM 1415 N N . VAL A 1 178 ? -13.010 2.492 5.554 1.00 97.62 178 VAL A N 1
ATOM 1416 C CA . VAL A 1 178 ? -14.172 1.854 6.172 1.00 97.62 178 VAL A CA 1
ATOM 1417 C C . VAL A 1 178 ? -13.759 0.510 6.754 1.00 97.62 178 VAL A C 1
ATOM 1419 O O . VAL A 1 178 ? -13.277 -0.377 6.043 1.00 97.62 178 VAL A O 1
ATOM 1422 N N . TYR A 1 179 ? -13.986 0.354 8.053 1.00 97.50 179 TYR A N 1
ATOM 1423 C CA . TYR A 1 179 ? -13.682 -0.848 8.819 1.00 97.50 179 TYR A CA 1
ATOM 1424 C C . TYR A 1 179 ? -14.932 -1.426 9.473 1.00 97.50 179 TYR A C 1
ATOM 1426 O O . TYR A 1 179 ? -15.871 -0.703 9.794 1.00 97.50 179 TYR A O 1
ATOM 1434 N N . GLY A 1 180 ? -14.921 -2.727 9.751 1.00 96.69 180 GLY A N 1
ATOM 1435 C CA . GLY A 1 180 ? -15.891 -3.327 10.664 1.00 96.69 180 GLY A CA 1
ATOM 1436 C C . GLY A 1 180 ? -15.670 -2.878 12.109 1.00 96.69 180 GLY A C 1
ATOM 1437 O O . GLY A 1 180 ? -14.527 -2.755 12.568 1.00 96.69 180 GLY A O 1
ATOM 1438 N N . TRP A 1 181 ? -16.763 -2.661 12.839 1.00 95.62 181 TRP A N 1
ATOM 1439 C CA . TRP A 1 181 ? -16.717 -2.458 14.284 1.00 95.62 181 TRP A CA 1
ATOM 1440 C C . TRP A 1 181 ? -16.195 -3.709 15.006 1.00 95.62 181 TRP A C 1
ATOM 1442 O O . TRP A 1 181 ? -16.449 -4.841 14.589 1.00 95.62 181 TRP A O 1
ATOM 1452 N N . ILE A 1 182 ? -15.453 -3.500 16.094 1.00 93.00 182 ILE A N 1
ATOM 1453 C CA . ILE A 1 182 ? -15.024 -4.567 17.001 1.00 93.00 182 ILE A CA 1
ATOM 1454 C C . ILE A 1 182 ? -15.680 -4.339 18.352 1.00 93.00 182 ILE A C 1
ATOM 1456 O O . ILE A 1 182 ? -15.491 -3.294 18.968 1.00 93.00 182 ILE A O 1
ATOM 1460 N N . ASP A 1 183 ? -16.379 -5.359 18.846 1.00 90.62 183 ASP A N 1
ATOM 1461 C CA . ASP A 1 183 ? -16.952 -5.309 20.186 1.00 90.62 183 ASP A CA 1
ATOM 1462 C C . ASP A 1 183 ? -15.864 -5.402 21.255 1.00 90.62 183 ASP A C 1
ATOM 1464 O O . ASP A 1 183 ? -15.148 -6.411 21.353 1.00 90.62 183 ASP A O 1
ATOM 1468 N N . GLY A 1 184 ? -15.806 -4.368 22.085 1.00 91.19 184 GLY A N 1
ATOM 1469 C CA . GLY A 1 184 ? -14.912 -4.231 23.221 1.00 91.19 184 GLY A CA 1
ATOM 1470 C C . GLY A 1 184 ? -14.846 -2.777 23.678 1.00 91.19 184 GLY A C 1
ATOM 1471 O O . GLY A 1 184 ? -15.576 -1.920 23.179 1.00 91.19 184 GLY A O 1
ATOM 1472 N N . LEU A 1 185 ? -13.969 -2.527 24.638 1.00 90.38 185 LEU A N 1
ATOM 1473 C CA . LEU A 1 185 ? -13.640 -1.206 25.161 1.00 90.38 185 LEU A CA 1
ATOM 1474 C C . LEU A 1 185 ? -12.143 -0.973 24.985 1.00 90.38 185 LEU A C 1
ATOM 1476 O O . LEU A 1 185 ? -11.372 -1.935 24.917 1.00 90.38 185 LEU A O 1
ATOM 1480 N N . ASP A 1 186 ? -11.725 0.289 24.931 1.00 89.12 186 ASP A N 1
ATOM 1481 C CA . ASP A 1 186 ? -10.296 0.574 24.957 1.00 89.12 186 ASP A CA 1
ATOM 1482 C C . ASP A 1 186 ? -9.688 0.161 26.309 1.00 89.12 186 ASP A C 1
ATOM 1484 O O . ASP A 1 186 ? -10.361 0.174 27.343 1.00 89.12 186 ASP A O 1
ATOM 1488 N N . ALA A 1 187 ? -8.415 -0.233 26.316 1.00 88.19 187 ALA A N 1
ATOM 1489 C CA . ALA A 1 187 ? -7.764 -0.782 27.506 1.00 88.19 187 ALA A CA 1
ATOM 1490 C C . ALA A 1 187 ? -7.767 0.180 28.712 1.00 88.19 187 ALA A C 1
ATOM 1492 O O . ALA A 1 187 ? -7.688 -0.267 29.856 1.00 88.19 187 ALA A O 1
ATOM 1493 N N . THR A 1 188 ? -7.895 1.490 28.483 1.00 87.31 188 THR A N 1
ATOM 1494 C CA . THR A 1 188 ? -7.949 2.494 29.558 1.00 87.31 188 THR A CA 1
ATOM 1495 C C . THR A 1 188 ? -9.342 2.641 30.166 1.00 87.31 188 THR A C 1
ATOM 1497 O O . THR A 1 188 ? -9.470 3.101 31.298 1.00 87.31 188 THR A O 1
ATOM 1500 N N . GLN A 1 189 ? -10.387 2.201 29.461 1.00 87.31 189 GLN A N 1
ATOM 1501 C CA . GLN A 1 189 ? -11.774 2.260 29.926 1.00 87.31 189 GLN A CA 1
ATOM 1502 C C . GLN A 1 189 ? -12.156 1.115 30.870 1.00 87.31 189 GLN A C 1
ATOM 1504 O O . GLN A 1 189 ? -13.141 1.237 31.594 1.00 87.31 189 GLN A O 1
ATOM 1509 N N . VAL A 1 190 ? -11.408 0.005 30.890 1.00 84.69 190 VAL A N 1
ATOM 1510 C CA . VAL A 1 190 ? -11.823 -1.224 31.606 1.00 84.69 190 VAL A CA 1
ATOM 1511 C C . VAL A 1 190 ? -11.317 -1.291 33.054 1.00 84.69 190 VAL A C 1
ATOM 1513 O O . VAL A 1 190 ? -11.369 -2.337 33.692 1.00 84.69 190 VAL A O 1
ATOM 1516 N N . GLY A 1 191 ? -10.826 -0.174 33.603 1.00 81.31 191 GLY A N 1
ATOM 1517 C CA . GLY A 1 191 ? -10.372 -0.096 34.999 1.00 81.31 191 GLY A CA 1
ATOM 1518 C C . GLY A 1 191 ? -9.134 -0.948 35.312 1.00 81.31 191 GLY A C 1
ATOM 1519 O O . GLY A 1 191 ? -8.909 -1.301 36.470 1.00 81.31 191 GLY A O 1
ATOM 1520 N N . MET A 1 192 ? -8.343 -1.301 34.292 1.00 84.56 192 MET A N 1
ATOM 1521 C CA . MET A 1 192 ? -7.068 -2.005 34.457 1.00 84.56 192 MET A CA 1
ATOM 1522 C C . MET A 1 192 ? -6.065 -1.138 35.226 1.00 84.56 192 MET A C 1
ATOM 1524 O O . MET A 1 192 ? -6.033 0.083 35.061 1.00 84.56 192 MET A O 1
ATOM 1528 N N . GLN A 1 193 ? -5.214 -1.769 36.039 1.00 88.50 193 GLN A N 1
ATOM 1529 C CA . GLN A 1 193 ? -4.135 -1.043 36.714 1.00 88.50 193 GLN A CA 1
ATOM 1530 C C . GLN A 1 193 ? -3.090 -0.558 35.692 1.00 88.50 193 GLN A C 1
ATOM 1532 O O . GLN A 1 193 ? -2.868 -1.248 34.688 1.00 88.50 193 GLN A O 1
ATOM 1537 N N . PRO A 1 194 ? -2.419 0.586 35.926 1.00 88.56 194 PRO A N 1
ATOM 1538 C CA . PRO A 1 194 ? -1.422 1.131 35.000 1.00 88.56 194 PRO A CA 1
ATOM 1539 C C . PRO A 1 194 ? -0.342 0.122 34.581 1.00 88.56 194 PRO A C 1
ATOM 1541 O O . PRO A 1 194 ? 0.048 0.073 33.413 1.00 88.56 194 PRO A O 1
ATOM 1544 N N . GLU A 1 195 ? 0.099 -0.733 35.504 1.00 89.44 195 GLU A N 1
ATOM 1545 C CA . GLU A 1 195 ? 1.087 -1.786 35.258 1.00 89.44 195 GLU A CA 1
ATOM 1546 C C . GLU A 1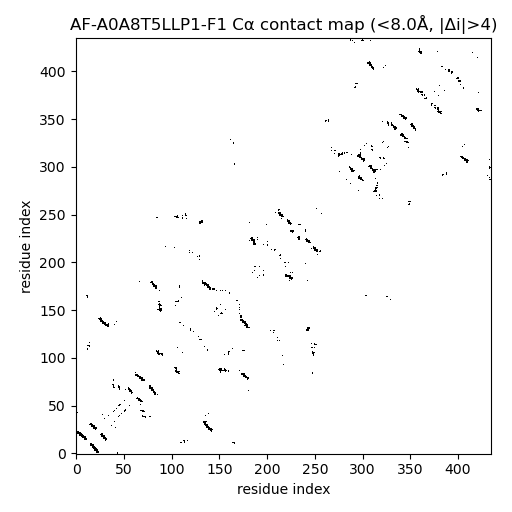 195 ? 0.561 -2.835 34.271 1.00 89.44 195 GLU A C 1
ATOM 1548 O O . GLU A 1 195 ? 1.268 -3.208 33.338 1.00 89.44 195 GLU A O 1
ATOM 1553 N N . GLN A 1 196 ? -0.704 -3.245 34.405 1.00 89.50 196 GLN A N 1
ATOM 1554 C CA . GLN A 1 196 ? -1.339 -4.207 33.497 1.00 89.50 196 GLN A CA 1
ATOM 1555 C C . GLN A 1 196 ? -1.516 -3.624 32.092 1.00 89.50 196 GLN A C 1
ATOM 1557 O O . GLN A 1 196 ? -1.342 -4.332 31.101 1.00 89.50 196 GLN A O 1
ATOM 1562 N N . ILE A 1 197 ? -1.851 -2.332 31.990 1.00 90.12 197 ILE A N 1
ATOM 1563 C CA . ILE A 1 197 ? -1.952 -1.630 30.702 1.00 90.12 197 ILE A CA 1
ATOM 1564 C C . ILE A 1 197 ? -0.579 -1.578 30.024 1.00 90.12 197 ILE A C 1
ATOM 1566 O O . ILE A 1 197 ? -0.468 -1.824 28.820 1.00 90.12 197 ILE A O 1
ATOM 1570 N N . LYS A 1 198 ? 0.476 -1.295 30.794 1.00 90.31 198 LYS A N 1
ATOM 1571 C CA . LYS A 1 198 ? 1.854 -1.285 30.295 1.00 90.31 198 LYS A CA 1
ATOM 1572 C C . LYS A 1 198 ? 2.292 -2.670 29.817 1.00 90.31 198 LYS A C 1
ATOM 1574 O O . LYS A 1 198 ? 2.812 -2.781 28.711 1.00 90.31 198 LYS A O 1
ATOM 1579 N N . GLU A 1 199 ? 2.054 -3.716 30.606 1.00 90.75 199 GLU A N 1
ATOM 1580 C CA . GLU A 1 199 ? 2.355 -5.105 30.228 1.00 90.75 199 GLU A CA 1
ATOM 1581 C C . GLU A 1 199 ? 1.606 -5.529 28.962 1.00 90.75 199 GLU A C 1
ATOM 1583 O O . GLU A 1 199 ? 2.207 -6.107 28.055 1.00 90.75 199 GLU A O 1
ATOM 1588 N N . LEU A 1 200 ? 0.315 -5.192 28.861 1.00 91.06 200 LEU A N 1
ATOM 1589 C CA . LEU A 1 200 ? -0.479 -5.462 27.667 1.00 91.06 200 LEU A CA 1
ATOM 1590 C C . LEU A 1 200 ? 0.093 -4.729 26.449 1.00 91.06 200 LEU A C 1
ATOM 1592 O O . LEU A 1 200 ? 0.270 -5.347 25.406 1.00 91.06 200 LEU A O 1
ATOM 1596 N N . THR A 1 201 ? 0.442 -3.449 26.588 1.00 91.00 201 THR A N 1
ATOM 1597 C CA . THR A 1 201 ? 1.025 -2.649 25.496 1.00 91.00 201 THR A CA 1
ATOM 1598 C C . THR A 1 201 ? 2.344 -3.256 25.004 1.00 91.00 201 THR A C 1
ATOM 1600 O O . THR A 1 201 ? 2.510 -3.480 23.808 1.00 91.00 201 THR A O 1
ATOM 1603 N N . LEU A 1 202 ? 3.246 -3.628 25.919 1.00 90.19 202 LEU A N 1
ATOM 1604 C CA . LEU A 1 202 ? 4.509 -4.295 25.576 1.00 90.19 202 LEU A CA 1
ATOM 1605 C C . LEU A 1 202 ? 4.290 -5.663 24.915 1.00 90.19 202 LEU A C 1
ATOM 1607 O O . LEU A 1 202 ? 5.042 -6.048 24.017 1.00 90.19 202 LEU A O 1
ATOM 1611 N N . LYS A 1 203 ? 3.253 -6.401 25.329 1.00 89.69 203 LYS A N 1
ATOM 1612 C CA . LYS A 1 203 ? 2.878 -7.659 24.680 1.00 89.69 203 LYS A CA 1
ATOM 1613 C C . LYS A 1 203 ? 2.398 -7.433 23.247 1.00 89.69 203 LYS A C 1
ATOM 1615 O O . LYS A 1 203 ? 2.877 -8.130 22.359 1.00 89.69 203 LYS A O 1
ATOM 1620 N N . VAL A 1 204 ? 1.498 -6.473 23.015 1.00 91.06 204 VAL A N 1
ATOM 1621 C CA . VAL A 1 204 ? 1.036 -6.114 21.659 1.00 91.06 204 VAL A CA 1
ATOM 1622 C C . VAL A 1 204 ? 2.228 -5.773 20.766 1.00 91.06 204 VAL A C 1
ATOM 1624 O O . VAL A 1 204 ? 2.301 -6.209 19.617 1.00 91.06 204 VAL A O 1
ATOM 1627 N N . ASP A 1 205 ? 3.198 -5.050 21.315 1.00 88.94 205 ASP A N 1
ATOM 1628 C CA . ASP A 1 205 ? 4.400 -4.644 20.602 1.00 88.94 205 ASP A CA 1
ATOM 1629 C C . ASP A 1 205 ? 5.297 -5.812 20.214 1.00 88.94 205 ASP A C 1
ATOM 1631 O O . ASP A 1 205 ? 5.764 -5.875 19.074 1.00 88.94 205 ASP A O 1
ATOM 1635 N N . SER A 1 206 ? 5.498 -6.744 21.142 1.00 88.81 206 SER A N 1
ATOM 1636 C CA . SER A 1 206 ? 6.221 -7.989 20.896 1.00 88.81 206 SER A CA 1
ATOM 1637 C C . SER A 1 206 ? 5.505 -8.857 19.856 1.00 88.81 206 SER A C 1
ATOM 1639 O O . SER A 1 206 ? 6.129 -9.344 18.912 1.00 88.81 206 SER A O 1
ATOM 1641 N N . ASP A 1 207 ? 4.181 -8.994 19.967 1.00 89.25 207 ASP A N 1
ATOM 1642 C CA . ASP A 1 207 ? 3.371 -9.790 19.045 1.00 89.25 207 ASP A CA 1
ATOM 1643 C C . ASP A 1 207 ? 3.417 -9.198 17.618 1.00 89.25 207 ASP A C 1
ATOM 1645 O O . ASP A 1 207 ? 3.573 -9.944 16.649 1.00 89.25 207 ASP A O 1
ATOM 1649 N N . LEU A 1 208 ? 3.361 -7.868 17.468 1.00 89.75 208 LEU A N 1
ATOM 1650 C CA . LEU A 1 208 ? 3.544 -7.180 16.182 1.00 89.75 208 LEU A CA 1
ATOM 1651 C C . LEU A 1 208 ? 4.958 -7.369 15.619 1.00 89.75 208 LEU A C 1
ATOM 1653 O O . LEU A 1 208 ? 5.105 -7.743 14.451 1.00 89.75 208 LEU A O 1
ATOM 1657 N N . ALA A 1 209 ? 5.988 -7.172 16.446 1.00 87.25 209 ALA A N 1
ATOM 1658 C CA . ALA A 1 209 ? 7.383 -7.312 16.034 1.00 87.25 209 ALA A CA 1
ATOM 1659 C C . ALA A 1 209 ? 7.706 -8.748 15.595 1.00 87.25 209 ALA A C 1
ATOM 1661 O O . ALA A 1 209 ? 8.365 -8.944 14.575 1.00 87.25 209 ALA A O 1
ATOM 1662 N N . SER A 1 210 ? 7.161 -9.757 16.286 1.00 85.56 210 SER A N 1
ATOM 1663 C CA . SER A 1 210 ? 7.302 -11.173 15.912 1.00 85.56 210 SER A CA 1
ATOM 1664 C C . SER A 1 210 ? 6.729 -11.491 14.525 1.00 85.56 210 SER A C 1
ATOM 1666 O O . SER A 1 210 ? 7.157 -12.442 13.872 1.00 85.56 210 SER A O 1
ATOM 1668 N N . LYS A 1 211 ? 5.786 -10.667 14.052 1.00 85.12 211 LYS A N 1
ATOM 1669 C CA . LYS A 1 211 ? 5.181 -10.747 12.717 1.00 85.12 211 LYS A CA 1
ATOM 1670 C C . LYS A 1 211 ? 5.858 -9.838 11.695 1.00 85.12 211 LYS A C 1
ATOM 1672 O O . LYS A 1 211 ? 5.431 -9.823 10.544 1.00 85.12 211 LYS A O 1
ATOM 1677 N N . GLY A 1 212 ? 6.890 -9.097 12.098 1.00 87.06 212 GLY A N 1
ATOM 1678 C CA . GLY A 1 212 ? 7.612 -8.162 11.244 1.00 87.06 212 GLY A CA 1
ATOM 1679 C C . GLY A 1 212 ? 6.922 -6.813 11.064 1.00 87.06 212 GLY A C 1
ATOM 1680 O O . GLY A 1 212 ? 7.146 -6.157 10.049 1.00 87.06 212 GLY A O 1
ATOM 1681 N N . PHE A 1 213 ? 6.087 -6.388 12.019 1.00 90.38 213 PHE A N 1
ATOM 1682 C CA . PHE A 1 213 ? 5.379 -5.106 11.977 1.00 90.38 213 PHE A CA 1
ATOM 1683 C C . PHE A 1 213 ? 5.639 -4.247 13.222 1.00 90.38 213 PHE A C 1
ATOM 1685 O O . PHE A 1 213 ? 5.899 -4.757 14.309 1.00 90.38 213 PHE A O 1
ATOM 1692 N N . LYS A 1 214 ? 5.524 -2.926 13.070 1.00 89.44 214 LYS A N 1
ATOM 1693 C CA . LYS A 1 214 ? 5.483 -1.949 14.169 1.00 89.44 214 LYS A CA 1
ATOM 1694 C C . LYS A 1 214 ? 4.474 -0.839 13.856 1.00 89.44 214 LYS A C 1
ATOM 1696 O O . LYS A 1 214 ? 4.179 -0.592 12.690 1.00 89.44 214 LYS A O 1
ATOM 1701 N N . VAL A 1 215 ? 3.939 -0.181 14.883 1.00 88.56 215 VAL A N 1
ATOM 1702 C CA . VAL A 1 215 ? 3.026 0.971 14.749 1.00 88.56 215 VAL A CA 1
ATOM 1703 C C . VAL A 1 215 ? 3.680 2.188 15.397 1.00 88.56 215 VAL A C 1
ATOM 1705 O O . VAL A 1 215 ? 4.260 2.053 16.471 1.00 88.56 215 VAL A O 1
ATOM 1708 N N . GLY A 1 216 ? 3.617 3.350 14.744 1.00 80.00 216 GLY A N 1
ATOM 1709 C CA . GLY A 1 216 ? 4.279 4.569 15.226 1.00 80.00 216 GLY A CA 1
ATOM 1710 C C . GLY A 1 216 ? 3.575 5.275 16.383 1.00 80.00 216 GLY A C 1
ATOM 1711 O O . GLY A 1 216 ? 4.234 5.708 17.320 1.00 80.00 216 GLY A O 1
ATOM 1712 N N . ASP A 1 217 ? 2.241 5.353 16.366 1.00 78.12 217 ASP A N 1
ATOM 1713 C CA . ASP A 1 217 ? 1.459 6.005 17.430 1.00 78.12 217 ASP A CA 1
ATOM 1714 C C . ASP A 1 217 ? 0.935 4.982 18.445 1.00 78.12 217 ASP A C 1
ATOM 1716 O O . ASP A 1 217 ? -0.254 4.659 18.508 1.00 78.12 217 ASP A O 1
ATOM 1720 N N . ARG A 1 218 ? 1.856 4.399 19.214 1.00 75.44 218 ARG A N 1
ATOM 1721 C CA . ARG A 1 218 ? 1.542 3.378 20.222 1.00 75.44 218 ARG A CA 1
ATOM 1722 C C . ARG A 1 218 ? 0.865 4.002 21.435 1.00 75.44 218 ARG A C 1
ATOM 1724 O O . ARG A 1 218 ? 1.517 4.628 22.268 1.00 75.44 218 ARG A O 1
ATOM 1731 N N . LYS A 1 219 ? -0.447 3.790 21.554 1.00 82.88 219 LYS A N 1
ATOM 1732 C CA . LYS A 1 219 ? -1.253 4.254 22.688 1.00 82.88 219 LYS A CA 1
ATOM 1733 C C . LYS A 1 219 ? -2.154 3.139 23.215 1.00 82.88 219 LYS A C 1
ATOM 1735 O O . LYS A 1 219 ? -2.761 2.432 22.413 1.00 82.88 219 LYS A O 1
ATOM 1740 N N . PRO A 1 220 ? -2.340 3.030 24.543 1.00 84.38 220 PRO A N 1
ATOM 1741 C CA . PRO A 1 220 ? -3.307 2.104 25.134 1.00 84.38 220 PRO A CA 1
ATOM 1742 C C . PRO A 1 220 ? -4.733 2.241 24.581 1.00 84.38 220 PRO A C 1
ATOM 1744 O O . PRO A 1 220 ? -5.458 1.254 24.504 1.00 84.38 220 PRO A O 1
ATOM 1747 N N . HIS A 1 221 ? -5.124 3.442 24.138 1.00 86.69 221 HIS A N 1
ATOM 1748 C CA . HIS A 1 221 ? -6.420 3.689 23.498 1.00 86.69 221 HIS A CA 1
ATOM 1749 C C . HIS A 1 221 ? -6.602 2.959 22.154 1.00 86.69 221 HIS A C 1
ATOM 1751 O O . HIS A 1 221 ? -7.727 2.820 21.686 1.00 86.69 221 HIS A O 1
ATOM 1757 N N . HIS A 1 222 ? -5.520 2.475 21.532 1.00 90.06 222 HIS A N 1
ATOM 1758 C CA . HIS A 1 222 ? -5.562 1.707 20.282 1.00 90.06 222 HIS A CA 1
ATOM 1759 C C . HIS A 1 222 ? -5.670 0.191 20.518 1.00 90.06 222 HIS A C 1
ATOM 1761 O O . HIS A 1 222 ? -5.654 -0.590 19.565 1.00 90.06 222 HIS A O 1
ATOM 1767 N N . ILE A 1 223 ? -5.780 -0.234 21.780 1.00 92.81 223 ILE A N 1
ATOM 1768 C CA . ILE A 1 223 ? -5.913 -1.634 22.177 1.00 92.81 223 ILE A CA 1
ATOM 1769 C C . ILE A 1 223 ? -7.332 -1.846 22.696 1.00 92.81 223 ILE A C 1
ATOM 1771 O O . ILE A 1 223 ? -7.719 -1.302 23.729 1.00 92.81 223 ILE A O 1
ATOM 1775 N N . ILE A 1 224 ? -8.100 -2.661 21.980 1.00 93.75 224 ILE A N 1
ATOM 1776 C CA . ILE A 1 224 ? -9.467 -3.033 22.332 1.00 93.75 224 ILE A CA 1
ATOM 1777 C C . ILE A 1 224 ? -9.449 -4.364 23.072 1.00 93.75 224 ILE A C 1
ATOM 1779 O O . ILE A 1 224 ? -8.965 -5.371 22.552 1.00 93.75 224 ILE A O 1
ATOM 1783 N N . VAL A 1 225 ? -10.015 -4.378 24.273 1.00 94.12 225 VAL A N 1
ATOM 1784 C CA . VAL A 1 225 ? -10.194 -5.574 25.101 1.00 94.12 225 VAL A CA 1
ATOM 1785 C C . VAL A 1 225 ? -11.679 -5.817 25.342 1.00 94.12 225 VAL A C 1
ATOM 1787 O O . VAL A 1 225 ? -12.498 -4.897 25.307 1.00 94.12 225 VAL A O 1
ATOM 1790 N N . ARG A 1 226 ? -12.059 -7.073 25.579 1.00 93.50 226 ARG A N 1
ATOM 1791 C CA . ARG A 1 226 ? -13.465 -7.438 25.774 1.00 93.50 226 ARG A CA 1
ATOM 1792 C C . ARG A 1 226 ? -13.752 -7.751 27.243 1.00 93.50 226 ARG A C 1
ATOM 1794 O O . ARG A 1 226 ? -13.291 -8.795 27.708 1.00 93.50 226 ARG A O 1
ATOM 1801 N N . PRO A 1 227 ? -14.511 -6.907 27.963 1.00 91.06 227 PRO A N 1
ATOM 1802 C CA . PRO A 1 227 ? -15.040 -7.284 29.266 1.00 91.06 227 PRO A CA 1
ATOM 1803 C C . PRO A 1 227 ? -16.106 -8.377 29.116 1.00 91.06 227 PRO A C 1
ATOM 1805 O O . PRO A 1 227 ? -16.857 -8.416 28.139 1.00 91.06 227 PRO A O 1
ATOM 1808 N N . GLN A 1 228 ? -16.156 -9.272 30.091 1.00 88.81 228 GLN A N 1
ATOM 1809 C CA . GLN A 1 228 ? -17.176 -10.296 30.254 1.00 88.81 228 GLN A CA 1
ATOM 1810 C C . GLN A 1 228 ? -18.246 -9.824 31.243 1.00 88.81 228 GLN A C 1
ATOM 1812 O O . GLN A 1 228 ? -18.070 -8.843 31.966 1.00 88.81 228 GLN A O 1
ATOM 1817 N N . ILE A 1 229 ? -19.372 -10.539 31.279 1.00 84.94 229 ILE A N 1
ATOM 1818 C CA . ILE A 1 229 ? -20.516 -10.217 32.149 1.00 84.94 229 ILE A CA 1
ATOM 1819 C C . ILE A 1 229 ? -20.120 -10.253 33.633 1.00 84.94 229 ILE A C 1
ATOM 1821 O O . ILE A 1 229 ? -20.654 -9.488 34.430 1.00 84.94 229 ILE A O 1
ATOM 1825 N N . ASP A 1 230 ? -19.167 -11.109 34.002 1.00 85.19 230 ASP A N 1
ATOM 1826 C CA . ASP A 1 230 ? -18.649 -11.241 35.367 1.00 85.19 230 ASP A CA 1
ATOM 1827 C C . ASP A 1 230 ? -17.627 -10.151 35.754 1.00 85.19 230 ASP A C 1
ATOM 1829 O O . ASP A 1 230 ? -17.076 -10.183 36.853 1.00 85.19 230 ASP A O 1
ATOM 1833 N N . GLY A 1 231 ? -17.367 -9.186 34.863 1.00 80.69 231 GLY A N 1
ATOM 1834 C CA . GLY A 1 231 ? -16.390 -8.116 35.058 1.00 80.69 231 GLY A CA 1
ATOM 1835 C C . GLY A 1 231 ? -14.941 -8.517 34.761 1.00 80.69 231 GLY A C 1
ATOM 1836 O O . GLY A 1 231 ? -14.052 -7.671 34.850 1.00 80.69 231 GLY A O 1
ATOM 1837 N N . THR A 1 232 ? -14.674 -9.771 34.384 1.00 88.12 232 THR A N 1
ATOM 1838 C CA . THR A 1 232 ? -13.339 -10.207 33.949 1.00 88.12 232 THR A CA 1
ATOM 1839 C C . THR A 1 232 ? -13.086 -9.857 32.483 1.00 88.12 232 THR A C 1
ATOM 1841 O O . THR A 1 232 ? -13.996 -9.511 31.737 1.00 88.12 232 THR A O 1
ATOM 1844 N N . LEU A 1 233 ? -11.831 -9.930 32.036 1.00 90.69 233 LEU A N 1
ATOM 1845 C CA . LEU A 1 233 ? -11.485 -9.756 30.624 1.00 90.69 233 LEU A CA 1
ATOM 1846 C C . LEU A 1 233 ? -11.504 -11.097 29.890 1.00 90.69 233 LEU A C 1
ATOM 1848 O O . LEU A 1 233 ? -11.164 -12.137 30.457 1.00 90.69 233 LEU A O 1
ATOM 1852 N N . LEU A 1 234 ? -11.853 -11.076 28.604 1.00 90.00 234 LEU A N 1
ATOM 1853 C CA . LEU A 1 234 ? -11.698 -12.234 27.733 1.00 90.00 234 LEU A CA 1
ATOM 1854 C C . LEU A 1 234 ? -10.229 -12.670 27.702 1.00 90.00 234 LEU A C 1
ATOM 1856 O O . LEU A 1 234 ? -9.341 -11.889 27.357 1.00 90.00 234 LEU A O 1
ATOM 1860 N N . LYS A 1 235 ? -9.989 -13.937 28.038 1.00 89.62 235 LYS A N 1
ATOM 1861 C CA . LYS A 1 235 ? -8.660 -14.546 28.051 1.00 89.62 235 LYS A CA 1
ATOM 1862 C C . LYS A 1 235 ? -8.627 -15.817 27.215 1.00 89.62 235 LYS A C 1
ATOM 1864 O O . LYS A 1 235 ? -9.627 -16.526 27.102 1.00 89.62 235 LYS A O 1
ATOM 1869 N N . LYS A 1 236 ? -7.456 -16.116 26.660 1.00 84.56 236 LYS A N 1
ATOM 1870 C CA . LYS A 1 236 ? -7.118 -17.398 26.040 1.00 84.56 236 LYS A CA 1
ATOM 1871 C C . LYS A 1 236 ? -5.884 -17.942 26.757 1.00 84.56 236 LYS A C 1
ATOM 1873 O O . LYS A 1 236 ? -4.790 -17.412 26.589 1.00 84.56 236 LYS A O 1
ATOM 1878 N N . GLY A 1 237 ? -6.076 -18.964 27.593 1.00 84.19 237 GLY A N 1
ATOM 1879 C CA . GLY A 1 237 ? -5.069 -19.337 28.591 1.00 84.19 237 GLY A CA 1
ATOM 1880 C C . GLY A 1 237 ? -4.855 -18.183 29.574 1.00 84.19 237 GLY A C 1
ATOM 1881 O O . GLY A 1 237 ? -5.827 -17.595 30.048 1.00 84.19 237 GLY A O 1
ATOM 1882 N N . ASP A 1 238 ? -3.599 -17.812 29.807 1.00 82.81 238 ASP A N 1
ATOM 1883 C CA . ASP A 1 238 ? -3.241 -16.715 30.718 1.00 82.81 238 ASP A CA 1
ATOM 1884 C C . ASP A 1 238 ? -3.198 -15.335 30.039 1.00 82.81 238 ASP A C 1
ATOM 1886 O O . ASP A 1 238 ? -3.004 -14.314 30.702 1.00 82.81 238 ASP A O 1
ATOM 1890 N N . HIS A 1 239 ? -3.415 -15.271 28.723 1.00 85.19 239 HIS A N 1
ATOM 1891 C CA . HIS A 1 239 ? -3.293 -14.036 27.952 1.00 85.19 239 HIS A CA 1
ATOM 1892 C C . HIS A 1 239 ? -4.643 -13.358 27.726 1.00 85.19 239 HIS A C 1
ATOM 1894 O O . HIS A 1 239 ? -5.622 -13.999 27.341 1.00 85.19 239 HIS A O 1
ATOM 1900 N N . ILE A 1 240 ? -4.681 -12.037 27.930 1.00 89.75 240 ILE A N 1
ATOM 1901 C CA . ILE A 1 240 ? -5.822 -11.192 27.562 1.00 89.75 240 ILE A CA 1
ATOM 1902 C C . ILE A 1 240 ? -5.942 -11.188 26.038 1.00 89.75 240 ILE A C 1
ATOM 1904 O O . ILE A 1 240 ? -4.975 -10.899 25.332 1.00 89.75 240 ILE A O 1
ATOM 1908 N N . VAL A 1 241 ? -7.135 -11.498 25.537 1.00 91.12 241 VAL A N 1
ATOM 1909 C CA . VAL A 1 241 ? -7.450 -11.360 24.115 1.00 91.12 241 VAL A CA 1
ATOM 19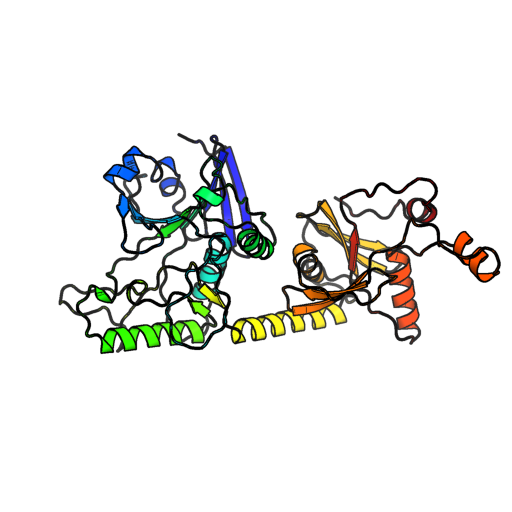10 C C . VAL A 1 241 ? -7.659 -9.883 23.822 1.00 91.12 241 VAL A C 1
ATOM 1912 O O . VAL A 1 241 ? -8.503 -9.231 24.439 1.00 91.12 241 VAL A O 1
ATOM 1915 N N . TYR A 1 242 ? -6.902 -9.371 22.861 1.00 93.38 242 TYR A N 1
ATOM 1916 C CA . TYR A 1 242 ? -6.966 -7.983 22.433 1.00 93.38 242 TYR A CA 1
ATOM 1917 C C . TYR A 1 242 ? -7.143 -7.897 20.920 1.00 93.38 242 TYR A C 1
ATOM 1919 O O . TYR A 1 242 ? -6.806 -8.828 20.185 1.00 93.38 242 TYR A O 1
ATOM 1927 N N . ALA A 1 243 ? -7.632 -6.752 20.460 1.00 93.62 243 ALA A N 1
ATOM 1928 C CA . ALA A 1 243 ? -7.542 -6.324 19.077 1.00 93.62 243 ALA A CA 1
ATOM 1929 C C . ALA A 1 243 ? -6.853 -4.963 18.998 1.00 93.62 243 ALA A C 1
ATOM 1931 O O . ALA A 1 243 ? -6.966 -4.153 19.913 1.00 93.62 243 ALA A O 1
ATOM 1932 N N . ILE A 1 244 ? -6.153 -4.711 17.900 1.00 93.19 244 ILE A N 1
ATOM 1933 C CA . ILE A 1 244 ? -5.558 -3.404 17.617 1.00 93.19 244 ILE A CA 1
ATOM 1934 C C . ILE A 1 244 ? -6.420 -2.629 16.622 1.00 93.19 244 ILE A C 1
ATOM 1936 O O . ILE A 1 244 ? -7.011 -3.227 15.715 1.00 93.19 244 ILE A O 1
ATOM 1940 N N . ILE A 1 245 ? -6.463 -1.309 16.778 1.00 92.38 245 ILE A N 1
ATOM 1941 C CA . ILE A 1 245 ? -7.094 -0.343 15.866 1.00 92.38 245 ILE A CA 1
ATOM 1942 C C . ILE A 1 245 ? -6.088 0.758 15.495 1.00 92.38 245 ILE A C 1
ATOM 1944 O O . ILE A 1 245 ? -4.988 0.774 16.036 1.00 92.38 245 ILE A O 1
ATOM 1948 N N . ASP A 1 246 ? -6.476 1.660 14.591 1.00 89.75 246 ASP A N 1
ATOM 1949 C CA . ASP A 1 246 ? -5.657 2.783 14.100 1.00 89.75 246 ASP A CA 1
ATOM 1950 C C . ASP A 1 246 ? -4.324 2.349 13.448 1.00 89.75 246 ASP A C 1
ATOM 1952 O O . ASP A 1 246 ? -3.267 2.258 14.072 1.00 89.75 246 ASP A O 1
ATOM 1956 N N . TYR A 1 247 ? -4.383 2.052 12.146 1.00 92.19 247 TYR A N 1
ATOM 1957 C CA . TYR A 1 247 ? -3.265 1.494 11.374 1.00 92.19 247 TYR A CA 1
ATOM 1958 C C . TYR A 1 247 ? -2.527 2.542 10.527 1.00 92.19 247 TYR A C 1
ATOM 1960 O O . TYR A 1 247 ? -1.693 2.192 9.688 1.00 92.19 247 TYR A O 1
ATOM 1968 N N . GLU A 1 248 ? -2.805 3.831 10.732 1.00 90.56 248 GLU A N 1
ATOM 1969 C CA . GLU A 1 248 ? -2.302 4.918 9.878 1.00 90.56 248 GLU A CA 1
ATOM 1970 C C . GLU A 1 248 ? -0.778 5.023 9.846 1.00 90.56 248 GLU A C 1
ATOM 1972 O O . GLU A 1 248 ? -0.212 5.541 8.885 1.00 90.56 248 GLU A O 1
ATOM 1977 N N . LEU A 1 249 ? -0.128 4.524 10.897 1.00 90.75 249 LEU A N 1
ATOM 1978 C CA . LEU A 1 249 ? 1.322 4.466 11.064 1.00 90.75 249 LEU A CA 1
ATOM 1979 C C . LEU A 1 249 ? 1.809 3.026 11.255 1.00 90.75 249 LEU A C 1
ATOM 1981 O O . LEU A 1 249 ? 2.837 2.796 11.888 1.00 90.75 249 LEU A O 1
ATOM 1985 N N . LEU A 1 250 ? 1.063 2.039 10.756 1.00 91.50 250 LEU A N 1
ATOM 1986 C CA . LEU A 1 250 ? 1.548 0.667 10.650 1.00 91.50 250 LEU A CA 1
ATOM 1987 C C . LEU A 1 250 ? 2.686 0.630 9.625 1.00 91.50 250 LEU A C 1
ATOM 1989 O O . LEU A 1 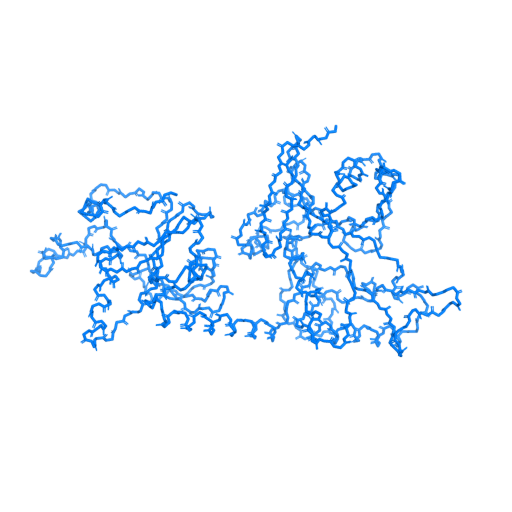250 ? 2.572 1.196 8.545 1.00 91.50 250 LEU A O 1
ATOM 1993 N N . THR A 1 251 ? 3.785 -0.040 9.940 1.00 88.88 251 THR A N 1
ATOM 1994 C CA . THR A 1 251 ? 4.892 -0.259 9.007 1.00 88.88 251 THR A CA 1
ATOM 1995 C C . THR A 1 251 ? 5.521 -1.625 9.243 1.00 88.88 251 THR A C 1
ATOM 1997 O O . THR A 1 251 ? 5.314 -2.260 10.280 1.00 88.88 251 THR A O 1
ATOM 2000 N N . ARG A 1 252 ? 6.289 -2.093 8.263 1.00 86.12 252 ARG A N 1
ATOM 2001 C CA . ARG A 1 252 ? 7.104 -3.304 8.386 1.00 86.12 252 ARG A CA 1
ATOM 2002 C C . ARG A 1 252 ? 8.357 -2.973 9.200 1.00 86.12 252 ARG A C 1
ATOM 2004 O O . ARG A 1 252 ? 8.879 -1.863 9.095 1.00 86.12 252 ARG A O 1
ATOM 2011 N N . THR A 1 253 ? 8.852 -3.912 9.999 1.00 83.75 253 THR A N 1
ATOM 2012 C CA . THR A 1 253 ? 10.148 -3.741 10.668 1.00 83.75 253 THR A CA 1
ATOM 2013 C C . THR A 1 253 ? 11.286 -3.818 9.653 1.00 83.75 253 THR A C 1
ATOM 2015 O O . THR A 1 253 ? 11.132 -4.373 8.557 1.00 83.75 253 THR A O 1
ATOM 2018 N N . GLU A 1 254 ? 12.445 -3.266 10.004 1.00 76.75 254 GLU A N 1
ATOM 2019 C CA . GLU A 1 254 ? 13.624 -3.311 9.136 1.00 76.75 254 GLU A CA 1
ATOM 2020 C C . GLU A 1 254 ? 14.058 -4.751 8.850 1.00 76.75 254 GLU A C 1
ATOM 2022 O O . GLU A 1 254 ? 14.428 -5.069 7.721 1.00 76.75 254 GLU A O 1
ATOM 2027 N N . GLU A 1 255 ? 13.928 -5.656 9.822 1.00 74.44 255 GLU A N 1
ATOM 2028 C CA . GLU A 1 255 ? 14.237 -7.079 9.660 1.00 74.44 255 GLU A CA 1
ATOM 2029 C C . GLU A 1 255 ? 13.293 -7.753 8.656 1.00 74.44 255 GLU A C 1
ATOM 2031 O O . GLU A 1 255 ? 13.725 -8.558 7.821 1.00 74.44 255 GLU A O 1
ATOM 2036 N N . TYR A 1 256 ? 12.003 -7.406 8.683 1.00 71.88 256 TYR A N 1
ATOM 2037 C CA . TYR A 1 256 ? 11.028 -7.912 7.717 1.00 71.88 256 TYR A CA 1
ATOM 2038 C C . TYR A 1 256 ? 11.327 -7.401 6.303 1.00 71.88 256 TYR A C 1
ATOM 2040 O O . TYR A 1 256 ? 11.307 -8.162 5.331 1.00 71.88 256 TYR A O 1
ATOM 2048 N N . LEU A 1 257 ? 11.660 -6.114 6.176 1.00 69.88 257 LEU A N 1
ATOM 2049 C CA . LEU A 1 257 ? 12.062 -5.522 4.902 1.00 69.88 257 LEU A CA 1
ATOM 2050 C C . LEU A 1 257 ? 13.364 -6.146 4.383 1.00 69.88 257 LEU A C 1
ATOM 2052 O O . LEU A 1 257 ? 13.446 -6.490 3.203 1.00 69.88 257 LEU A O 1
ATOM 2056 N N . ALA A 1 258 ? 14.358 -6.357 5.247 1.00 65.31 258 ALA A N 1
ATOM 2057 C CA . ALA A 1 258 ? 15.638 -6.960 4.890 1.00 65.31 258 ALA A CA 1
ATOM 2058 C C . ALA A 1 258 ? 15.482 -8.422 4.450 1.00 65.31 258 ALA A C 1
ATOM 2060 O O . ALA A 1 258 ? 16.065 -8.823 3.438 1.00 65.31 258 ALA A O 1
ATOM 2061 N N . SER A 1 259 ? 14.668 -9.215 5.150 1.00 65.50 259 SER A N 1
ATOM 2062 C CA . SER A 1 259 ? 14.409 -10.619 4.803 1.00 65.50 259 SER A CA 1
ATOM 2063 C C . SER A 1 259 ? 13.620 -10.750 3.497 1.00 65.50 259 SER A C 1
ATOM 2065 O O . SER A 1 259 ? 14.027 -11.506 2.612 1.00 65.50 259 SER A O 1
ATOM 2067 N N . THR A 1 260 ? 12.567 -9.950 3.311 1.00 64.06 260 THR A N 1
ATOM 2068 C CA . THR A 1 260 ? 11.764 -9.931 2.076 1.00 64.06 260 THR A CA 1
ATOM 2069 C C . THR A 1 260 ? 12.578 -9.431 0.885 1.00 64.06 260 THR A C 1
ATOM 2071 O O . THR A 1 260 ? 12.608 -10.085 -0.155 1.00 64.06 260 THR A O 1
ATOM 2074 N N . SER A 1 261 ? 13.319 -8.330 1.042 1.00 61.44 261 SER A N 1
ATOM 2075 C CA . SER A 1 261 ? 14.240 -7.819 0.017 1.00 61.44 261 SER A CA 1
ATOM 2076 C C . SER A 1 261 ? 15.302 -8.855 -0.347 1.00 61.44 261 SER A C 1
ATOM 2078 O O . SER A 1 261 ? 15.572 -9.080 -1.525 1.00 61.44 261 SER A O 1
ATOM 2080 N N . THR A 1 262 ? 15.852 -9.574 0.636 1.00 63.16 262 THR A N 1
ATOM 2081 C CA . THR A 1 262 ? 16.820 -10.648 0.375 1.00 63.16 262 THR A CA 1
ATOM 2082 C C . THR A 1 262 ? 16.200 -11.791 -0.427 1.00 63.16 262 THR A C 1
ATOM 2084 O O . THR A 1 262 ? 16.807 -12.241 -1.400 1.00 63.16 262 THR A O 1
ATOM 2087 N N . MET A 1 263 ? 14.988 -12.235 -0.079 1.00 66.56 263 MET A N 1
ATOM 2088 C CA . MET A 1 263 ? 14.278 -13.293 -0.810 1.00 66.56 263 MET A CA 1
ATOM 2089 C C . MET A 1 263 ? 13.920 -12.866 -2.236 1.00 66.56 263 MET A C 1
ATOM 2091 O O . MET A 1 263 ? 14.220 -13.589 -3.187 1.00 66.56 263 MET A O 1
ATOM 2095 N N . THR A 1 264 ? 13.355 -11.671 -2.403 1.00 69.06 264 THR A N 1
ATOM 2096 C CA . THR A 1 264 ? 13.007 -11.091 -3.706 1.00 69.06 264 THR A CA 1
ATOM 2097 C C . THR A 1 264 ? 14.247 -10.904 -4.577 1.00 69.06 264 THR A C 1
ATOM 2099 O O . THR A 1 264 ? 14.248 -11.286 -5.748 1.00 69.06 264 THR A O 1
ATOM 2102 N N . ARG A 1 265 ? 15.346 -10.398 -4.003 1.00 73.81 265 ARG A N 1
ATOM 2103 C CA . ARG A 1 265 ? 16.641 -10.259 -4.681 1.00 73.81 265 ARG A CA 1
ATOM 2104 C C . ARG A 1 265 ? 17.232 -11.612 -5.065 1.00 73.81 265 ARG A C 1
ATOM 2106 O O . ARG A 1 265 ? 17.782 -11.732 -6.157 1.00 73.81 265 ARG A O 1
ATOM 2113 N N . ARG A 1 266 ? 17.137 -12.624 -4.202 1.00 77.12 266 ARG A N 1
ATOM 2114 C CA . ARG A 1 266 ? 17.594 -13.986 -4.501 1.00 77.12 266 ARG A CA 1
ATOM 2115 C C . ARG A 1 266 ? 16.801 -14.589 -5.659 1.00 77.12 266 ARG A C 1
ATOM 2117 O O . ARG A 1 266 ? 17.417 -15.015 -6.631 1.00 77.12 266 ARG A O 1
ATOM 2124 N N . ALA A 1 267 ? 15.471 -14.538 -5.595 1.00 78.38 267 ALA A N 1
ATOM 2125 C CA . ALA A 1 267 ? 14.591 -15.008 -6.664 1.00 78.38 267 ALA A CA 1
ATOM 2126 C C . ALA A 1 267 ? 14.877 -14.281 -7.987 1.00 78.38 267 ALA A C 1
ATOM 2128 O O . ALA A 1 267 ? 14.955 -14.912 -9.041 1.00 78.38 267 ALA A O 1
ATOM 2129 N N . TYR A 1 268 ? 15.112 -12.967 -7.928 1.00 86.50 268 TYR A N 1
ATOM 2130 C CA . TYR A 1 268 ? 15.562 -12.189 -9.075 1.00 86.50 268 TYR A CA 1
ATOM 2131 C C . TYR A 1 268 ? 16.881 -12.722 -9.655 1.00 86.50 268 TYR A C 1
ATOM 2133 O O . TYR A 1 268 ? 16.948 -12.972 -10.854 1.00 86.50 268 TYR A O 1
ATOM 2141 N N . HIS A 1 269 ? 17.929 -12.916 -8.843 1.00 84.06 269 HIS A N 1
ATOM 2142 C CA . HIS A 1 269 ? 19.237 -13.378 -9.338 1.00 84.06 269 HIS A CA 1
ATOM 2143 C C . HIS A 1 269 ? 19.181 -14.791 -9.920 1.00 84.06 269 HIS A C 1
ATOM 2145 O O . HIS A 1 269 ? 19.790 -15.033 -10.961 1.00 84.06 269 HIS A O 1
ATOM 2151 N N . GLU A 1 270 ? 18.422 -15.697 -9.299 1.00 84.88 270 GLU A N 1
ATOM 2152 C CA . GLU A 1 270 ? 18.198 -17.058 -9.803 1.00 84.88 270 GLU A CA 1
ATOM 2153 C C . GLU A 1 270 ? 17.533 -17.025 -11.190 1.00 84.88 270 GLU A C 1
ATOM 2155 O O . GLU A 1 270 ? 18.042 -17.611 -12.149 1.00 84.88 270 GLU A O 1
ATOM 2160 N N . ARG A 1 271 ? 16.455 -16.246 -11.340 1.00 88.00 271 ARG A N 1
ATOM 2161 C CA . ARG A 1 271 ? 15.761 -16.066 -12.629 1.00 88.00 271 ARG A CA 1
ATOM 2162 C C . ARG A 1 271 ? 16.631 -15.382 -13.663 1.00 88.00 271 ARG A C 1
ATOM 2164 O O . ARG A 1 271 ? 16.686 -15.799 -14.813 1.00 88.00 271 ARG A O 1
ATOM 2171 N N . GLN A 1 272 ? 17.346 -14.343 -13.255 1.00 88.19 272 GLN A N 1
ATOM 2172 C CA . GLN A 1 272 ? 18.201 -13.573 -14.138 1.00 88.19 272 GLN A CA 1
ATOM 2173 C C . GLN A 1 272 ? 19.362 -14.421 -14.682 1.00 88.19 272 GLN A C 1
ATOM 2175 O O . GLN A 1 272 ? 19.771 -14.215 -15.828 1.00 88.19 272 GLN A O 1
ATOM 2180 N N . ALA A 1 273 ? 19.890 -15.364 -13.896 1.00 87.31 273 ALA A N 1
ATOM 2181 C CA . ALA A 1 273 ? 20.898 -16.321 -14.351 1.00 87.31 273 ALA A CA 1
ATOM 2182 C C . ALA A 1 273 ? 20.322 -17.306 -15.382 1.00 87.31 273 ALA A C 1
ATOM 2184 O O . ALA A 1 273 ? 20.979 -17.630 -16.370 1.00 87.31 273 ALA A O 1
ATOM 2185 N N . MET A 1 274 ? 19.068 -17.725 -15.195 1.00 87.44 274 MET A N 1
ATOM 2186 C CA . MET A 1 274 ? 18.361 -18.665 -16.071 1.00 87.44 274 MET A CA 1
ATOM 2187 C C . MET A 1 274 ? 17.500 -17.991 -17.144 1.00 87.44 274 MET A C 1
ATOM 2189 O O . MET A 1 274 ? 16.740 -18.667 -17.828 1.00 87.44 274 MET A O 1
ATOM 2193 N N . ARG A 1 275 ? 17.623 -16.675 -17.347 1.00 89.56 275 ARG A N 1
ATOM 2194 C CA . ARG A 1 275 ? 16.702 -15.887 -18.187 1.00 89.56 275 ARG A CA 1
ATOM 2195 C C . ARG A 1 275 ? 16.577 -16.372 -19.633 1.00 89.56 275 ARG A C 1
ATOM 2197 O O . ARG A 1 275 ? 15.605 -16.032 -20.284 1.00 89.56 275 ARG A O 1
ATOM 2204 N N . PHE A 1 276 ? 17.557 -17.107 -20.162 1.00 90.31 276 PHE A N 1
ATOM 2205 C CA . PHE A 1 276 ? 17.518 -17.670 -21.521 1.00 90.31 276 PHE A CA 1
ATOM 2206 C C . PHE A 1 276 ? 17.137 -19.156 -21.560 1.00 90.31 276 PHE A C 1
ATOM 2208 O O . PHE A 1 276 ? 16.920 -19.698 -22.647 1.00 90.31 276 PHE A O 1
ATOM 2215 N N . ALA A 1 277 ? 17.049 -19.814 -20.401 1.00 83.38 277 ALA A N 1
ATOM 2216 C CA . ALA A 1 277 ? 16.466 -21.142 -20.308 1.00 83.38 277 ALA A CA 1
ATOM 2217 C C . ALA A 1 277 ? 14.988 -21.062 -20.721 1.00 83.38 277 ALA A C 1
ATOM 2219 O O . ALA A 1 277 ? 14.340 -20.029 -20.544 1.00 83.38 277 ALA A O 1
ATOM 2220 N N . GLY A 1 278 ? 14.458 -22.129 -21.324 1.00 69.69 278 GLY A N 1
ATOM 2221 C CA . GLY A 1 278 ? 13.046 -22.168 -21.702 1.00 69.69 278 GLY A CA 1
ATOM 2222 C C . GLY A 1 278 ? 12.167 -21.868 -20.488 1.00 69.69 278 GLY A C 1
ATOM 2223 O O . GLY A 1 278 ? 12.280 -22.545 -19.466 1.00 69.69 278 GLY A O 1
ATOM 2224 N N . SER A 1 279 ? 11.321 -20.841 -20.584 1.00 64.88 279 SER A N 1
ATOM 2225 C CA . SER A 1 279 ? 10.375 -20.527 -19.517 1.00 64.88 279 SER A CA 1
ATOM 2226 C C . SER A 1 279 ? 9.297 -21.605 -19.472 1.00 64.88 279 SER A C 1
ATOM 2228 O O . SER A 1 279 ? 8.620 -21.852 -20.467 1.00 64.88 279 SER A O 1
ATOM 2230 N N . GLN A 1 280 ? 9.121 -22.239 -18.311 1.00 65.62 280 GLN A N 1
ATOM 2231 C CA . GLN A 1 280 ? 7.968 -23.105 -18.036 1.00 65.62 280 GLN A CA 1
ATOM 2232 C C . GLN A 1 280 ? 6.718 -22.297 -17.649 1.00 65.62 280 GLN A C 1
ATOM 2234 O O . GLN A 1 280 ? 5.649 -22.866 -17.433 1.00 65.62 280 GLN A O 1
ATOM 2239 N N . HIS A 1 281 ? 6.840 -20.974 -17.512 1.00 72.25 281 HIS A N 1
ATOM 2240 C CA . HIS A 1 281 ? 5.748 -20.111 -17.091 1.00 72.25 281 HIS A CA 1
ATOM 2241 C C . HIS A 1 281 ? 4.894 -19.691 -18.286 1.00 72.25 281 HIS A C 1
ATOM 2243 O O . HIS A 1 281 ? 5.414 -19.247 -19.311 1.00 72.25 281 HIS A O 1
ATOM 2249 N N . LYS A 1 282 ? 3.571 -19.792 -18.118 1.00 80.31 282 LYS A N 1
ATOM 2250 C CA . LYS A 1 282 ? 2.602 -19.242 -19.065 1.00 80.31 282 LYS A CA 1
ATOM 2251 C C . LYS A 1 282 ? 2.797 -17.725 -19.142 1.00 80.31 282 LYS A C 1
ATOM 2253 O O . LYS A 1 282 ? 2.903 -17.072 -18.104 1.00 80.31 282 LYS A O 1
ATOM 2258 N N . PHE A 1 283 ? 2.863 -17.189 -20.357 1.00 81.56 283 PHE A N 1
ATOM 2259 C CA . PHE A 1 283 ? 2.896 -15.747 -20.568 1.00 81.56 283 PHE A CA 1
ATOM 2260 C C . PHE A 1 283 ? 1.539 -15.144 -20.171 1.00 81.56 283 PHE A C 1
ATOM 2262 O O . PHE A 1 283 ? 0.510 -15.691 -20.577 1.00 81.56 283 PHE A O 1
ATOM 2269 N N . PRO A 1 284 ? 1.526 -14.077 -19.355 1.00 82.38 284 PRO A N 1
ATOM 2270 C CA . PRO A 1 284 ? 0.346 -13.240 -19.164 1.00 82.38 284 PRO A CA 1
ATOM 2271 C C . PRO A 1 284 ? -0.143 -12.657 -20.494 1.00 82.38 284 PRO A C 1
ATOM 2273 O O . PRO A 1 284 ? 0.673 -12.407 -21.378 1.00 82.38 284 PRO A O 1
ATOM 2276 N N . ASP A 1 285 ? -1.445 -12.393 -20.616 1.00 80.38 285 ASP A N 1
ATOM 2277 C CA . ASP A 1 285 ? -2.058 -11.931 -21.874 1.00 80.38 285 ASP A CA 1
ATOM 2278 C C . ASP A 1 285 ? -1.495 -10.579 -22.356 1.00 80.38 285 ASP A C 1
ATOM 2280 O O . ASP A 1 285 ? -1.490 -10.295 -23.547 1.00 80.38 285 ASP A O 1
ATOM 2284 N N . ASN A 1 286 ? -0.969 -9.763 -21.439 1.00 80.75 286 ASN A N 1
ATOM 2285 C CA . ASN A 1 286 ? -0.369 -8.457 -21.716 1.00 80.75 286 ASN A CA 1
ATOM 2286 C C . ASN A 1 286 ? 1.139 -8.504 -22.040 1.00 80.75 286 ASN A C 1
ATOM 2288 O O . ASN A 1 286 ? 1.755 -7.445 -22.191 1.00 80.75 286 ASN A O 1
ATOM 2292 N N . LEU A 1 287 ? 1.752 -9.695 -22.082 1.00 89.94 287 LEU A N 1
ATOM 2293 C CA . LEU A 1 287 ? 3.177 -9.886 -22.355 1.00 89.94 287 LEU A CA 1
ATOM 2294 C C . LEU A 1 287 ? 3.388 -10.826 -23.544 1.00 89.94 287 LEU A C 1
ATOM 2296 O O . LEU A 1 287 ? 2.831 -11.920 -23.601 1.00 89.94 287 LEU A O 1
ATOM 2300 N N . ALA A 1 288 ? 4.297 -10.454 -24.442 1.00 90.19 288 ALA A N 1
ATOM 2301 C CA . ALA A 1 288 ? 4.643 -11.247 -25.614 1.00 90.19 288 ALA A CA 1
ATOM 2302 C C . ALA A 1 288 ? 6.141 -11.596 -25.641 1.00 90.19 288 ALA A C 1
ATOM 2304 O O . ALA A 1 288 ? 6.985 -10.729 -25.383 1.00 90.19 288 ALA A O 1
ATOM 2305 N N . PRO A 1 289 ? 6.517 -12.842 -25.981 1.00 92.38 289 PRO A N 1
ATOM 2306 C CA . PRO A 1 289 ? 7.893 -13.153 -26.338 1.00 92.38 289 PRO A CA 1
ATOM 2307 C C . PRO A 1 289 ? 8.212 -12.561 -27.718 1.00 92.38 289 PRO A C 1
ATOM 2309 O O . PRO A 1 289 ? 7.450 -12.733 -28.668 1.00 92.38 289 PRO A O 1
ATOM 2312 N N . ILE A 1 290 ? 9.358 -11.898 -27.852 1.00 93.25 290 ILE A N 1
ATOM 2313 C CA . ILE A 1 290 ? 9.826 -11.338 -29.124 1.00 93.25 290 ILE A CA 1
ATOM 2314 C C . ILE A 1 290 ? 11.321 -11.593 -29.302 1.00 93.25 290 ILE A C 1
ATOM 2316 O O . ILE A 1 290 ? 12.092 -11.515 -28.349 1.00 93.25 290 ILE A O 1
ATOM 2320 N N . ASN A 1 291 ? 11.748 -11.890 -30.529 1.00 94.06 291 ASN A N 1
ATOM 2321 C CA . ASN A 1 291 ? 13.161 -11.994 -30.870 1.00 94.06 291 ASN A CA 1
ATOM 2322 C C . ASN A 1 291 ? 13.573 -10.776 -31.700 1.00 94.06 291 ASN A C 1
ATOM 2324 O O . ASN A 1 291 ? 13.012 -10.527 -32.766 1.00 94.06 291 ASN A O 1
ATOM 2328 N N . ILE A 1 292 ? 14.544 -10.013 -31.204 1.00 93.94 292 ILE A N 1
ATOM 2329 C CA . ILE A 1 292 ? 15.049 -8.806 -31.856 1.00 93.94 292 ILE A CA 1
ATOM 2330 C C . ILE A 1 292 ? 16.550 -8.978 -32.062 1.00 93.94 292 ILE A C 1
ATOM 2332 O O . ILE A 1 292 ? 17.301 -9.168 -31.107 1.00 93.94 292 ILE A O 1
ATOM 2336 N N . LEU A 1 293 ? 16.990 -8.915 -33.321 1.00 92.12 293 LEU A N 1
ATOM 2337 C CA . LEU A 1 293 ? 18.396 -9.061 -33.718 1.00 92.12 293 LEU A CA 1
ATOM 2338 C C . LEU A 1 293 ? 19.071 -10.347 -33.183 1.00 92.12 293 LEU A C 1
ATOM 2340 O O . LEU A 1 293 ? 20.282 -10.363 -32.952 1.00 92.12 293 LEU A O 1
ATOM 2344 N N . GLY A 1 294 ? 18.304 -11.429 -33.004 1.00 91.31 294 GLY A N 1
ATOM 2345 C CA . GLY A 1 294 ? 18.795 -12.706 -32.474 1.00 91.31 294 GLY A CA 1
ATOM 2346 C C . GLY A 1 294 ? 18.832 -12.790 -30.945 1.00 91.31 294 GLY A C 1
ATOM 2347 O O . GLY A 1 294 ? 19.342 -13.771 -30.404 1.00 91.31 294 GLY A O 1
ATOM 2348 N N . VAL A 1 295 ? 18.298 -11.790 -30.240 1.00 94.69 295 VAL A N 1
ATOM 2349 C CA . VAL A 1 295 ? 18.176 -11.771 -28.779 1.00 94.69 295 VAL A CA 1
ATOM 2350 C C . VAL A 1 295 ? 16.707 -11.911 -28.396 1.00 94.69 295 VAL A C 1
ATOM 2352 O O . VAL A 1 295 ? 15.849 -11.219 -28.938 1.00 94.69 295 VAL A O 1
ATOM 2355 N N . ASP A 1 296 ? 16.423 -12.813 -27.459 1.00 95.06 296 ASP A N 1
ATOM 2356 C CA . ASP A 1 296 ? 15.077 -13.008 -26.925 1.00 95.06 296 ASP A CA 1
ATOM 2357 C C . ASP A 1 296 ? 14.740 -11.935 -25.884 1.00 95.06 296 ASP A C 1
ATOM 2359 O O . ASP A 1 296 ? 15.560 -11.623 -25.012 1.00 95.06 296 ASP A O 1
ATOM 2363 N N . TYR A 1 297 ? 13.523 -11.408 -25.968 1.00 95.94 297 TYR A N 1
ATOM 2364 C CA . TYR A 1 297 ? 12.948 -10.462 -25.026 1.00 95.94 297 TYR A CA 1
ATOM 2365 C C . TYR A 1 297 ? 11.533 -10.876 -24.622 1.00 95.94 297 TYR A C 1
ATOM 2367 O O . TYR A 1 297 ? 10.779 -11.452 -25.407 1.00 95.94 297 TYR A O 1
ATOM 2375 N N . VAL A 1 298 ? 11.143 -10.474 -23.419 1.00 94.19 298 VAL A N 1
ATOM 2376 C CA . VAL A 1 298 ? 9.746 -10.341 -23.004 1.00 94.19 298 VAL A CA 1
ATOM 2377 C C . VAL A 1 298 ? 9.347 -8.887 -23.207 1.00 94.19 298 VAL A C 1
ATOM 2379 O O . VAL A 1 298 ? 9.995 -7.991 -22.665 1.00 94.19 298 VAL A O 1
ATOM 2382 N N . CYS A 1 299 ? 8.303 -8.650 -23.988 1.00 93.94 299 CYS A N 1
ATOM 2383 C CA . CYS A 1 299 ? 7.816 -7.319 -24.308 1.00 93.94 299 CYS A CA 1
ATOM 2384 C C . CYS A 1 299 ? 6.409 -7.087 -23.757 1.00 93.94 299 CYS A C 1
ATOM 2386 O O . CYS A 1 299 ? 5.583 -7.995 -23.785 1.00 93.94 299 CYS A O 1
ATOM 2388 N N . GLY A 1 300 ? 6.139 -5.872 -23.282 1.00 90.62 300 GLY A N 1
ATOM 2389 C CA . GLY A 1 300 ? 4.812 -5.455 -22.836 1.00 90.62 300 GLY A CA 1
ATOM 2390 C C . GLY A 1 300 ? 4.686 -3.940 -22.706 1.00 90.62 300 GLY A C 1
ATOM 2391 O O . GLY A 1 300 ? 5.686 -3.213 -22.624 1.00 90.62 300 GLY A O 1
ATOM 2392 N N . LYS A 1 301 ? 3.444 -3.450 -22.679 1.00 87.81 301 LYS A N 1
ATOM 2393 C CA . LYS A 1 301 ? 3.156 -2.045 -22.361 1.00 87.81 301 LYS A CA 1
ATOM 2394 C C . LYS A 1 301 ? 3.316 -1.786 -20.868 1.00 87.81 301 LYS A C 1
ATOM 2396 O O . LYS A 1 301 ? 3.041 -2.651 -20.042 1.00 87.81 301 LYS A O 1
ATOM 2401 N N . VAL A 1 302 ? 3.747 -0.574 -20.534 1.00 83.31 302 VAL A N 1
ATOM 2402 C CA . VAL A 1 302 ? 3.836 -0.096 -19.152 1.00 83.31 302 VAL A CA 1
ATOM 2403 C C . VAL A 1 302 ? 2.604 0.762 -18.855 1.00 83.31 302 VAL A C 1
ATOM 2405 O O . VAL A 1 302 ? 2.526 1.876 -19.384 1.00 83.31 302 VAL A O 1
ATOM 2408 N N . PRO A 1 303 ? 1.665 0.296 -18.009 1.00 72.31 303 PRO A N 1
ATOM 2409 C CA . PRO A 1 303 ? 0.402 0.996 -17.777 1.00 72.31 303 PRO A CA 1
ATOM 2410 C C . PRO A 1 303 ? 0.574 2.433 -17.274 1.00 72.31 303 PRO A C 1
ATOM 2412 O O . PRO A 1 303 ? -0.091 3.332 -17.776 1.00 72.31 303 PRO A O 1
ATOM 2415 N N . SER A 1 304 ? 1.505 2.685 -16.346 1.00 67.25 304 SER A N 1
ATOM 2416 C CA . SER A 1 304 ? 1.632 4.011 -15.711 1.00 67.25 304 SER A CA 1
ATOM 2417 C C . SER A 1 304 ? 2.175 5.115 -16.619 1.00 67.25 304 SER A C 1
ATOM 2419 O O . SER A 1 304 ? 1.998 6.295 -16.335 1.00 67.25 304 SER A O 1
ATOM 2421 N N . THR A 1 305 ? 2.906 4.757 -17.675 1.00 73.06 305 THR A N 1
ATOM 2422 C CA . THR A 1 305 ? 3.662 5.721 -18.495 1.00 73.06 305 THR A CA 1
ATOM 2423 C C . THR A 1 305 ? 3.272 5.687 -19.966 1.00 73.06 305 THR A C 1
ATOM 2425 O O . THR A 1 305 ? 3.802 6.475 -20.751 1.00 73.06 305 THR A O 1
ATOM 2428 N N . GLY A 1 306 ? 2.423 4.735 -20.369 1.00 77.44 306 GLY A N 1
ATOM 2429 C CA . GLY A 1 306 ? 2.118 4.455 -21.774 1.00 77.44 306 GLY A CA 1
ATOM 2430 C C . GLY A 1 306 ? 3.333 4.002 -22.594 1.00 77.44 306 GLY A C 1
ATOM 2431 O O . GLY A 1 306 ? 3.262 3.935 -23.819 1.00 77.44 306 GLY A O 1
ATOM 2432 N N . GLY A 1 307 ? 4.468 3.726 -21.940 1.00 85.88 307 GLY A N 1
ATOM 2433 C CA . GLY A 1 307 ? 5.697 3.279 -22.582 1.00 85.88 307 GLY A CA 1
ATOM 2434 C C . GLY A 1 307 ? 5.681 1.793 -22.938 1.00 85.88 307 GLY A C 1
ATOM 2435 O O . GLY A 1 307 ? 4.720 1.065 -22.694 1.00 85.88 307 GLY A O 1
ATOM 2436 N N . THR A 1 308 ? 6.789 1.321 -23.499 1.00 92.00 308 THR A N 1
ATOM 2437 C CA . THR A 1 308 ? 7.001 -0.090 -23.846 1.00 92.00 308 THR A CA 1
ATOM 2438 C C . THR A 1 308 ? 8.273 -0.591 -23.180 1.00 92.00 308 THR A C 1
ATOM 2440 O O . THR A 1 308 ? 9.320 0.053 -23.272 1.00 92.00 308 THR A O 1
ATOM 2443 N N . LEU A 1 309 ? 8.196 -1.739 -22.517 1.00 94.00 309 LEU A N 1
ATOM 2444 C CA . LEU A 1 309 ? 9.314 -2.357 -21.817 1.00 94.00 309 LEU A CA 1
ATOM 2445 C C . LEU A 1 309 ? 9.710 -3.658 -22.522 1.00 94.00 309 LEU A C 1
ATOM 2447 O O . LEU A 1 309 ? 8.858 -4.480 -22.843 1.00 94.00 309 LEU A O 1
ATOM 2451 N N . PHE A 1 310 ? 11.012 -3.836 -22.739 1.00 96.00 310 PHE A N 1
ATOM 2452 C CA . PHE A 1 310 ? 11.616 -5.022 -23.339 1.00 96.00 310 PHE A CA 1
ATOM 2453 C C . PHE A 1 310 ? 12.637 -5.597 -22.363 1.00 96.00 310 PHE A C 1
ATOM 2455 O O . PHE A 1 310 ? 13.664 -4.977 -22.089 1.00 96.00 310 PHE A O 1
ATOM 2462 N N . VAL A 1 311 ? 12.384 -6.785 -21.833 1.00 96.00 311 VAL A N 1
ATOM 2463 C CA . VAL A 1 311 ? 13.213 -7.423 -20.803 1.00 96.00 311 VAL A CA 1
ATOM 2464 C C . VAL A 1 311 ? 13.991 -8.554 -21.444 1.00 96.00 311 VAL A C 1
ATOM 2466 O O . VAL A 1 311 ? 13.406 -9.428 -22.067 1.00 96.00 311 VAL A O 1
ATOM 2469 N N . VAL A 1 312 ? 15.316 -8.526 -21.322 1.00 95.88 312 VAL A N 1
ATOM 2470 C CA . VAL A 1 312 ? 16.218 -9.472 -21.990 1.00 95.88 312 VAL A CA 1
ATOM 2471 C C . VAL A 1 312 ? 16.038 -10.867 -21.391 1.00 95.88 312 VAL A C 1
ATOM 2473 O O . VAL A 1 312 ? 16.348 -11.082 -20.217 1.00 95.88 312 VAL A O 1
ATOM 2476 N N . GLY A 1 313 ? 15.602 -11.822 -22.209 1.00 93.81 313 GLY A N 1
ATOM 2477 C CA . GLY A 1 313 ? 15.348 -13.207 -21.824 1.00 93.81 313 GLY A CA 1
ATOM 2478 C C . GLY A 1 313 ? 13.971 -13.718 -22.256 1.00 93.81 313 GLY A C 1
ATOM 2479 O O . GLY A 1 313 ? 13.275 -13.111 -23.061 1.00 93.81 313 GLY A O 1
ATOM 2480 N N . LYS A 1 314 ? 13.601 -14.872 -21.700 1.00 93.06 314 LYS A N 1
ATOM 2481 C CA . LYS A 1 314 ? 12.376 -15.636 -21.963 1.00 93.06 314 LYS A CA 1
ATOM 2482 C C . LYS A 1 314 ? 11.463 -15.759 -20.740 1.00 93.06 314 LYS A C 1
ATOM 2484 O O . LYS A 1 314 ? 10.361 -16.273 -20.888 1.00 93.06 314 LYS A O 1
ATOM 2489 N N . ASP A 1 315 ? 11.908 -15.358 -19.544 1.00 90.06 315 ASP A N 1
ATOM 2490 C CA . ASP A 1 315 ? 11.109 -15.467 -18.312 1.00 90.06 315 ASP A CA 1
ATOM 2491 C C . ASP A 1 315 ? 10.187 -14.240 -18.152 1.00 90.06 315 ASP A C 1
ATOM 2493 O O . ASP A 1 315 ? 10.693 -13.147 -17.870 1.00 90.06 315 ASP A O 1
ATOM 2497 N N . PRO A 1 316 ? 8.851 -14.388 -18.284 1.00 88.44 316 PRO A N 1
ATOM 2498 C CA . PRO A 1 316 ? 7.919 -13.275 -18.137 1.00 88.44 316 PRO A CA 1
ATOM 2499 C C . PRO A 1 316 ? 7.899 -12.690 -16.722 1.00 88.44 316 PRO A C 1
ATOM 2501 O O . PRO A 1 316 ? 7.599 -11.512 -16.559 1.00 88.44 316 PRO A O 1
ATOM 2504 N N . ARG A 1 317 ? 8.294 -13.451 -15.692 1.00 87.44 317 ARG A N 1
ATOM 2505 C CA . ARG A 1 317 ? 8.334 -12.951 -14.306 1.00 87.44 317 ARG A CA 1
ATOM 2506 C C . ARG A 1 317 ? 9.449 -11.943 -14.058 1.00 87.44 317 ARG A C 1
ATOM 2508 O O . ARG A 1 317 ? 9.443 -11.270 -13.032 1.00 87.44 317 ARG A O 1
ATOM 2515 N N . LEU A 1 318 ? 10.417 -11.831 -14.969 1.00 89.50 318 LEU A N 1
ATOM 2516 C CA . LEU A 1 318 ? 11.422 -10.776 -14.885 1.00 89.50 318 LEU A CA 1
ATOM 2517 C C . LEU A 1 318 ? 10.833 -9.396 -15.200 1.00 89.50 318 LEU A C 1
ATOM 2519 O O . LEU A 1 318 ? 11.444 -8.403 -14.816 1.00 89.50 318 LEU A O 1
ATOM 2523 N N . PHE A 1 319 ? 9.672 -9.325 -15.861 1.00 90.12 319 PHE A N 1
ATOM 2524 C CA . PHE A 1 319 ? 9.093 -8.075 -16.346 1.00 90.12 319 PHE A CA 1
ATOM 2525 C C . PHE A 1 319 ? 8.851 -7.054 -15.233 1.00 90.12 319 PHE A C 1
ATOM 2527 O O . PHE A 1 319 ? 9.336 -5.922 -15.313 1.00 90.12 319 PHE A O 1
ATOM 2534 N N . ASP A 1 320 ? 8.217 -7.490 -14.147 1.00 86.12 320 ASP A N 1
ATOM 2535 C CA . ASP A 1 320 ? 7.800 -6.611 -13.055 1.00 86.12 320 ASP A CA 1
ATOM 2536 C C . ASP A 1 320 ? 8.975 -5.915 -12.360 1.00 86.12 320 ASP A C 1
ATOM 2538 O O . ASP A 1 320 ? 8.844 -4.782 -11.907 1.00 86.12 320 ASP A O 1
ATOM 2542 N N . TYR A 1 321 ? 10.155 -6.540 -12.328 1.00 86.56 321 TYR A N 1
ATOM 2543 C CA . TYR A 1 321 ? 11.352 -5.960 -11.709 1.00 86.56 321 TYR A CA 1
ATOM 2544 C C . TYR A 1 321 ? 11.893 -4.729 -12.449 1.00 86.56 321 TYR A C 1
ATOM 2546 O O . TYR A 1 321 ? 12.646 -3.946 -11.864 1.00 86.56 321 TYR A O 1
ATOM 2554 N N . PHE A 1 322 ? 11.553 -4.562 -13.730 1.00 90.31 322 PHE A N 1
ATOM 2555 C CA . PHE A 1 322 ? 12.070 -3.483 -14.581 1.00 90.31 322 PHE A CA 1
ATOM 2556 C C . PHE A 1 322 ? 11.043 -2.386 -14.877 1.00 90.31 322 PHE A C 1
ATOM 2558 O O . PHE A 1 322 ? 11.375 -1.412 -15.559 1.00 90.31 322 PHE A O 1
ATOM 2565 N N . LEU A 1 323 ? 9.841 -2.503 -14.312 1.00 87.31 323 LEU A N 1
ATOM 2566 C CA . LEU A 1 323 ? 8.804 -1.478 -14.342 1.00 87.31 323 LEU A CA 1
ATOM 2567 C C . LEU A 1 323 ? 9.343 -0.124 -13.816 1.00 87.31 323 LEU A C 1
ATOM 2569 O O . LEU A 1 323 ? 9.947 -0.080 -12.736 1.00 87.31 323 LEU A O 1
ATOM 2573 N N . PRO A 1 324 ? 9.200 0.989 -14.568 1.00 82.69 324 PRO A N 1
ATOM 2574 C CA . PRO A 1 324 ? 9.795 2.286 -14.221 1.00 82.69 324 PRO A CA 1
ATOM 2575 C C . PRO A 1 324 ? 9.329 2.853 -12.871 1.00 82.69 324 PRO A C 1
ATOM 2577 O O . PRO A 1 324 ? 10.082 3.562 -12.207 1.00 82.69 324 PRO A O 1
ATOM 2580 N N . GLU A 1 325 ? 8.138 2.505 -12.405 1.00 78.25 325 GLU A N 1
ATOM 2581 C CA . GLU A 1 325 ? 7.558 2.843 -11.099 1.00 78.25 325 GLU A CA 1
ATOM 2582 C C . GLU A 1 325 ? 8.405 2.307 -9.933 1.00 78.25 325 GLU A C 1
ATOM 2584 O O . GLU A 1 325 ? 8.329 2.815 -8.810 1.00 78.25 325 GLU A O 1
ATOM 2589 N N . ARG A 1 326 ? 9.246 1.297 -10.195 1.00 78.12 326 ARG A N 1
ATOM 2590 C CA . ARG A 1 326 ? 10.133 0.683 -9.201 1.00 78.12 326 ARG A CA 1
ATOM 2591 C C . ARG A 1 326 ? 11.507 1.339 -9.093 1.00 78.12 326 ARG A C 1
ATOM 2593 O O . ARG A 1 326 ? 12.211 1.045 -8.126 1.00 78.12 326 ARG A O 1
ATOM 2600 N N . TRP A 1 327 ? 11.911 2.187 -10.045 1.00 81.38 327 TRP A N 1
ATOM 2601 C CA . TRP A 1 327 ? 13.285 2.721 -10.091 1.00 81.38 327 TRP A CA 1
ATOM 2602 C C . TRP A 1 327 ? 13.450 4.149 -10.637 1.00 81.38 327 TRP A C 1
ATOM 2604 O O . TRP A 1 327 ? 14.500 4.760 -10.457 1.00 81.38 327 TRP A O 1
ATOM 2614 N N . ARG A 1 328 ? 12.451 4.726 -11.312 1.00 77.44 328 ARG A N 1
ATOM 2615 C CA . ARG A 1 328 ? 12.571 6.062 -11.925 1.00 77.44 328 ARG A CA 1
ATOM 2616 C C . ARG A 1 328 ? 12.494 7.193 -10.899 1.00 77.44 328 ARG A C 1
ATOM 2618 O O . ARG A 1 328 ? 13.085 8.246 -11.108 1.00 77.44 328 ARG A O 1
ATOM 2625 N N . ARG A 1 329 ? 11.754 6.973 -9.806 1.00 74.12 329 ARG A N 1
ATOM 2626 C CA . ARG A 1 329 ? 11.579 7.930 -8.696 1.00 74.12 329 ARG A CA 1
ATOM 2627 C C . ARG A 1 329 ? 12.436 7.598 -7.469 1.00 74.12 329 ARG A C 1
ATOM 2629 O O . ARG A 1 329 ? 12.366 8.312 -6.476 1.00 74.12 329 ARG A O 1
ATOM 2636 N N . THR A 1 330 ? 13.228 6.527 -7.511 1.00 71.31 330 THR A N 1
ATOM 2637 C CA . THR A 1 330 ? 14.132 6.186 -6.408 1.00 71.31 330 THR A CA 1
ATOM 2638 C C . THR A 1 330 ? 15.360 7.101 -6.431 1.00 71.31 330 THR A C 1
ATOM 2640 O O . THR A 1 330 ? 15.792 7.521 -7.512 1.00 71.31 330 THR A O 1
ATOM 2643 N N . PRO A 1 331 ? 15.964 7.410 -5.267 1.00 75.81 331 PRO A N 1
ATOM 2644 C CA . PRO A 1 331 ? 17.204 8.174 -5.219 1.00 75.81 331 PRO A CA 1
ATOM 2645 C C . PRO A 1 331 ? 18.256 7.571 -6.157 1.00 75.81 331 PRO A C 1
ATOM 2647 O O . PRO A 1 331 ? 18.452 6.350 -6.207 1.00 75.81 331 PRO A O 1
ATOM 2650 N N . SER A 1 332 ? 18.919 8.421 -6.938 1.00 82.06 332 SER A N 1
ATOM 2651 C CA . SER A 1 332 ? 19.921 7.979 -7.903 1.00 82.06 332 SER A CA 1
ATOM 2652 C C . SER A 1 332 ? 21.186 8.822 -7.836 1.00 82.06 332 SER A C 1
ATOM 2654 O O . SER A 1 332 ? 21.158 10.022 -7.572 1.00 82.06 332 SER A O 1
ATOM 2656 N N . ILE A 1 333 ? 22.316 8.160 -8.064 1.00 82.56 333 ILE A N 1
ATOM 2657 C CA . ILE A 1 333 ? 23.638 8.774 -8.112 1.00 82.56 333 ILE A CA 1
ATOM 2658 C C . ILE A 1 333 ? 24.033 8.871 -9.580 1.00 82.56 333 ILE A C 1
ATOM 2660 O O . ILE A 1 333 ? 24.157 7.850 -10.262 1.00 82.56 333 ILE A O 1
ATOM 2664 N N . ARG A 1 334 ? 24.250 10.090 -10.075 1.00 82.44 334 ARG A N 1
ATOM 2665 C CA . ARG A 1 334 ? 24.769 10.309 -11.428 1.00 82.44 334 ARG A CA 1
ATOM 2666 C C . ARG A 1 334 ? 26.229 9.853 -11.485 1.00 82.44 334 ARG A C 1
ATOM 2668 O O . ARG A 1 334 ? 27.077 10.397 -10.788 1.00 82.44 334 ARG A O 1
ATOM 2675 N N . LEU A 1 335 ? 26.518 8.856 -12.319 1.00 81.88 335 LEU A N 1
ATOM 2676 C CA . LEU A 1 335 ? 27.857 8.276 -12.479 1.00 81.88 335 LEU A CA 1
ATOM 2677 C C . LEU A 1 335 ? 28.704 9.005 -13.529 1.00 81.88 335 LEU A C 1
ATOM 2679 O O . LEU A 1 335 ? 29.926 8.909 -13.510 1.00 81.88 335 LEU A O 1
ATOM 2683 N N . SER A 1 336 ? 28.071 9.707 -14.472 1.00 73.81 336 SER A N 1
ATOM 2684 C CA . SER A 1 336 ? 28.767 10.427 -15.540 1.00 73.81 336 SER A CA 1
ATOM 2685 C C . SER A 1 336 ? 28.111 11.774 -15.816 1.00 73.81 336 SER A C 1
ATOM 2687 O O . SER A 1 336 ? 26.894 11.860 -15.996 1.00 73.81 336 SER A O 1
ATOM 2689 N N . GLN A 1 337 ? 28.928 12.826 -15.902 1.00 59.66 337 GLN A N 1
ATOM 2690 C CA . GLN A 1 337 ? 28.476 14.153 -16.326 1.00 59.66 337 GLN A CA 1
ATOM 2691 C C . GLN A 1 337 ? 28.082 14.175 -17.812 1.00 59.66 337 GLN A C 1
ATOM 2693 O O . GLN A 1 337 ? 27.168 14.904 -18.175 1.00 59.66 337 GLN A O 1
ATOM 2698 N N . VAL A 1 338 ? 28.686 13.322 -18.646 1.00 60.16 338 VAL A N 1
ATOM 2699 C CA . VAL A 1 338 ? 28.525 13.357 -20.113 1.00 60.16 338 VAL A CA 1
ATOM 2700 C C . VAL A 1 338 ? 27.488 12.352 -20.629 1.00 60.16 338 VAL A C 1
ATOM 2702 O O . VAL A 1 338 ? 26.851 12.602 -21.641 1.00 60.16 338 VAL A O 1
ATOM 2705 N N . ARG A 1 339 ? 27.314 11.200 -19.964 1.00 59.56 339 ARG A N 1
ATOM 2706 C CA . ARG A 1 339 ? 26.560 10.050 -20.512 1.00 59.56 339 ARG A CA 1
ATOM 2707 C C . ARG A 1 339 ? 25.223 9.747 -19.830 1.00 59.56 339 ARG A C 1
ATOM 2709 O O . ARG A 1 339 ? 24.791 8.600 -19.897 1.00 59.56 339 ARG A O 1
ATOM 2716 N N . GLU A 1 340 ? 24.634 10.713 -19.116 1.00 78.31 340 GLU A N 1
ATOM 2717 C CA . GLU A 1 340 ? 23.338 10.571 -18.409 1.00 78.31 340 GLU A CA 1
ATOM 2718 C C . GLU A 1 340 ? 23.131 9.170 -17.806 1.00 78.31 340 GLU A C 1
ATOM 2720 O O . GLU A 1 340 ? 22.141 8.481 -18.041 1.00 78.31 340 GLU A O 1
ATOM 2725 N N . THR A 1 341 ? 24.164 8.698 -17.103 1.00 84.44 341 THR A N 1
ATOM 2726 C CA . THR A 1 341 ? 24.224 7.354 -16.532 1.00 84.44 341 THR A CA 1
ATOM 2727 C C . THR A 1 341 ? 24.016 7.470 -15.032 1.00 84.44 341 THR A C 1
ATOM 2729 O O . THR A 1 341 ? 24.703 8.254 -14.370 1.00 84.44 341 THR A O 1
ATOM 2732 N N . TYR A 1 342 ? 23.109 6.667 -14.493 1.00 84.38 342 TYR A N 1
ATOM 2733 C CA . TYR A 1 342 ? 22.652 6.751 -13.113 1.00 84.38 342 TYR A CA 1
ATOM 2734 C C . TYR A 1 342 ? 22.728 5.385 -12.441 1.00 84.38 342 TYR A C 1
ATOM 2736 O O . TYR A 1 342 ? 22.369 4.367 -13.033 1.00 84.38 342 TYR A O 1
ATOM 2744 N N . LYS A 1 343 ? 23.169 5.363 -11.183 1.00 86.06 343 LYS A N 1
ATOM 2745 C CA . LYS A 1 343 ? 23.056 4.210 -10.288 1.00 86.06 343 LYS A CA 1
ATOM 2746 C C . LYS A 1 343 ? 21.863 4.415 -9.367 1.00 86.06 343 LYS A C 1
ATOM 2748 O O . LYS A 1 343 ? 21.754 5.472 -8.753 1.00 86.06 343 LYS A O 1
ATOM 2753 N N . THR A 1 344 ? 21.011 3.410 -9.222 1.00 84.88 344 THR A N 1
ATOM 2754 C CA . THR A 1 344 ? 19.890 3.450 -8.275 1.00 84.88 344 THR A CA 1
ATOM 2755 C C . THR A 1 344 ? 19.662 2.090 -7.622 1.00 84.88 344 THR A C 1
ATOM 2757 O O . THR A 1 344 ? 20.151 1.064 -8.105 1.00 84.88 344 THR A O 1
ATOM 2760 N N . ILE A 1 345 ? 18.944 2.095 -6.503 1.00 81.94 345 ILE A N 1
ATOM 2761 C CA . ILE A 1 345 ? 18.434 0.896 -5.846 1.00 81.94 345 ILE A CA 1
ATOM 2762 C C . ILE A 1 345 ? 16.918 0.912 -6.032 1.00 81.94 345 ILE A C 1
ATOM 2764 O O . ILE A 1 345 ? 16.272 1.899 -5.687 1.00 81.94 345 ILE A O 1
ATOM 2768 N N . THR A 1 346 ? 16.367 -0.150 -6.618 1.00 79.69 346 THR A N 1
ATOM 2769 C CA . THR A 1 346 ? 14.921 -0.270 -6.847 1.00 79.69 346 THR A CA 1
ATOM 2770 C C . THR A 1 346 ? 14.157 -0.454 -5.538 1.00 79.69 346 THR A C 1
ATOM 2772 O O . THR A 1 346 ? 14.745 -0.813 -4.515 1.00 79.69 346 THR A O 1
ATOM 2775 N N . LYS A 1 347 ? 12.826 -0.311 -5.584 1.00 70.81 347 LYS A N 1
ATOM 2776 C CA . LYS A 1 347 ? 11.934 -0.668 -4.462 1.00 70.81 347 LYS A CA 1
ATOM 2777 C C . LYS A 1 347 ? 12.133 -2.114 -3.961 1.00 70.81 347 LYS A C 1
ATOM 2779 O O . LYS A 1 347 ? 11.962 -2.372 -2.778 1.00 70.81 347 LYS A O 1
ATOM 2784 N N . ASP A 1 348 ? 12.574 -3.024 -4.834 1.00 70.06 348 ASP A N 1
ATOM 2785 C CA . ASP A 1 348 ? 12.874 -4.431 -4.516 1.00 70.06 348 ASP A CA 1
ATOM 2786 C C . ASP A 1 348 ? 14.317 -4.668 -4.015 1.00 70.06 348 ASP A C 1
ATOM 2788 O O . ASP A 1 348 ? 14.777 -5.807 -3.935 1.00 70.06 348 ASP A O 1
ATOM 2792 N N . GLY A 1 349 ? 15.091 -3.609 -3.749 1.00 70.75 349 GLY A N 1
ATOM 2793 C CA . GLY A 1 349 ? 16.485 -3.719 -3.301 1.00 70.75 349 GLY A CA 1
ATOM 2794 C C . GLY A 1 349 ? 17.477 -4.145 -4.392 1.00 70.75 349 GLY A C 1
ATOM 2795 O O . GLY A 1 349 ? 18.614 -4.540 -4.095 1.00 70.75 349 GLY A O 1
ATOM 2796 N N . LEU A 1 350 ? 17.086 -4.076 -5.670 1.00 81.44 350 LEU A N 1
ATOM 2797 C CA . LEU A 1 350 ? 17.968 -4.406 -6.788 1.00 81.44 350 LEU A CA 1
ATOM 2798 C C . LEU A 1 350 ? 18.857 -3.215 -7.137 1.00 81.44 350 LEU A C 1
ATOM 2800 O O . LEU A 1 350 ? 18.400 -2.086 -7.246 1.00 81.44 350 LEU A O 1
ATOM 2804 N N . ASN A 1 351 ? 20.143 -3.473 -7.360 1.00 85.31 351 ASN A N 1
ATOM 2805 C CA . ASN A 1 351 ? 21.080 -2.441 -7.798 1.00 85.31 351 ASN A CA 1
ATOM 2806 C C . ASN A 1 351 ? 21.045 -2.331 -9.323 1.00 85.31 351 ASN A C 1
ATOM 2808 O O . ASN A 1 351 ? 21.448 -3.274 -10.012 1.00 85.31 351 ASN A O 1
ATOM 2812 N N . PHE A 1 352 ? 20.591 -1.188 -9.834 1.00 87.56 352 PHE A N 1
ATOM 2813 C CA . PHE A 1 352 ? 20.528 -0.883 -11.261 1.00 87.56 352 PHE A CA 1
ATOM 2814 C C . PHE A 1 352 ? 21.544 0.190 -11.645 1.00 87.56 352 PHE A C 1
ATOM 2816 O O . PHE A 1 352 ? 21.816 1.128 -10.894 1.00 87.56 352 PHE A O 1
ATOM 2823 N N . VAL A 1 353 ? 22.066 0.051 -12.862 1.00 88.88 353 VAL A N 1
ATOM 2824 C CA . VAL A 1 353 ? 22.692 1.140 -13.606 1.00 88.88 353 VAL A CA 1
ATOM 2825 C C . VAL A 1 353 ? 21.878 1.310 -14.877 1.00 88.88 353 VAL A C 1
ATOM 2827 O O . VAL A 1 353 ? 21.726 0.353 -15.635 1.00 88.88 353 VAL A O 1
ATOM 2830 N N . TRP A 1 354 ? 21.340 2.504 -15.092 1.00 88.81 354 TRP A N 1
ATOM 2831 C CA . TRP A 1 354 ? 20.578 2.837 -16.290 1.00 88.81 354 TRP A CA 1
ATOM 2832 C C . TRP A 1 354 ? 21.186 4.066 -16.968 1.00 88.81 354 TRP A C 1
ATOM 2834 O O . TRP A 1 354 ? 21.839 4.887 -16.319 1.00 88.81 354 TRP A O 1
ATOM 2844 N N . ARG A 1 355 ? 21.019 4.163 -18.290 1.00 89.31 355 ARG A N 1
ATOM 2845 C CA . ARG A 1 355 ? 21.450 5.319 -19.085 1.00 89.31 355 ARG A CA 1
ATOM 2846 C C . ARG A 1 355 ? 20.404 5.658 -20.133 1.00 89.31 355 ARG A C 1
ATOM 2848 O O . ARG A 1 355 ? 19.717 4.755 -20.615 1.00 89.31 355 ARG A O 1
ATOM 2855 N N . GLN A 1 356 ? 20.352 6.923 -20.523 1.00 88.00 356 GLN A N 1
ATOM 2856 C CA . GLN A 1 356 ? 19.588 7.351 -21.688 1.00 88.00 356 GLN A CA 1
ATOM 2857 C C . GLN A 1 356 ? 20.310 6.942 -22.981 1.00 88.00 356 GLN A C 1
ATOM 2859 O O . GLN A 1 356 ? 21.530 7.077 -23.104 1.00 88.00 356 GLN A O 1
ATOM 2864 N N . SER A 1 357 ? 19.562 6.372 -23.929 1.00 87.00 357 SER A N 1
ATOM 2865 C CA . SER A 1 357 ? 20.095 6.060 -25.256 1.00 87.00 357 SER A CA 1
ATOM 2866 C C . SER A 1 357 ? 20.182 7.329 -26.093 1.00 87.00 357 SER A C 1
ATOM 2868 O O . SER A 1 357 ? 19.293 8.170 -26.020 1.00 87.00 357 SER A O 1
ATOM 2870 N N . ARG A 1 358 ? 21.235 7.415 -26.905 1.00 85.75 358 ARG A N 1
ATOM 2871 C CA . ARG A 1 358 ? 21.479 8.507 -27.857 1.00 85.75 358 ARG A CA 1
ATOM 2872 C C . ARG A 1 358 ? 21.085 8.134 -29.285 1.00 85.75 358 ARG A C 1
ATOM 2874 O O . ARG A 1 358 ? 21.487 8.796 -30.235 1.00 85.75 358 ARG A O 1
ATOM 2881 N N . VAL A 1 359 ? 20.370 7.020 -29.454 1.00 86.12 359 VAL A N 1
ATOM 2882 C CA . VAL A 1 359 ? 19.815 6.647 -30.757 1.00 86.12 359 VAL A CA 1
ATOM 2883 C C . VAL A 1 359 ? 18.949 7.802 -31.261 1.00 86.12 359 VAL A C 1
ATOM 2885 O O . VAL A 1 359 ? 18.145 8.335 -30.501 1.00 86.12 359 VAL A O 1
ATOM 2888 N N . GLY A 1 360 ? 19.153 8.215 -32.509 1.00 82.38 360 GLY A N 1
ATOM 2889 C CA . GLY A 1 360 ? 18.499 9.403 -33.058 1.00 82.38 360 GLY A CA 1
ATOM 2890 C C . GLY A 1 360 ? 19.306 10.693 -32.970 1.00 82.38 360 GLY A C 1
ATOM 2891 O O . GLY A 1 360 ? 18.932 11.654 -33.628 1.00 82.38 360 GLY A O 1
ATOM 2892 N N . GLU A 1 361 ? 20.401 10.742 -32.209 1.00 84.06 361 GLU A N 1
ATOM 2893 C CA . GLU A 1 361 ? 21.276 11.917 -32.158 1.00 84.06 361 GLU A CA 1
ATOM 2894 C C . GLU A 1 361 ? 22.413 11.816 -33.179 1.00 84.06 361 GLU A C 1
ATOM 2896 O O . GLU A 1 361 ? 23.049 10.770 -33.317 1.00 84.06 361 GLU A O 1
ATOM 2901 N N . VAL A 1 362 ? 22.765 12.936 -33.809 1.00 81.19 362 VAL A N 1
ATOM 2902 C CA . VAL A 1 362 ? 24.014 13.033 -34.579 1.00 81.19 362 VAL A CA 1
ATOM 2903 C C . VAL A 1 362 ? 25.215 13.075 -33.616 1.00 81.19 362 VAL A C 1
ATOM 2905 O O . VAL A 1 362 ? 25.237 13.892 -32.686 1.00 81.19 362 VAL A O 1
ATOM 2908 N N . PRO A 1 363 ? 26.244 12.224 -33.793 1.00 81.56 363 PRO A N 1
ATOM 2909 C CA . PRO A 1 363 ? 27.450 12.280 -32.975 1.00 81.56 363 PRO A CA 1
ATOM 2910 C C . PRO A 1 363 ? 28.150 13.641 -33.055 1.00 81.56 363 PRO A C 1
ATOM 2912 O O . PRO A 1 363 ? 28.493 14.123 -34.129 1.00 81.56 363 PRO A O 1
ATOM 2915 N N . ASN A 1 364 ? 28.402 14.252 -31.896 1.00 75.88 364 ASN A N 1
ATOM 2916 C CA . ASN A 1 364 ? 29.157 15.499 -31.809 1.00 75.88 364 ASN A CA 1
ATOM 2917 C C . ASN A 1 364 ? 30.662 15.187 -31.834 1.00 75.88 364 ASN A C 1
ATOM 2919 O O . ASN A 1 364 ? 31.235 14.817 -30.804 1.00 75.88 364 ASN A O 1
ATOM 2923 N N . VAL A 1 365 ? 31.272 15.273 -33.016 1.00 72.06 365 VAL A N 1
ATOM 2924 C CA . VAL A 1 365 ? 32.686 14.954 -33.266 1.00 72.06 365 VAL A CA 1
ATOM 2925 C C . VAL A 1 365 ? 33.382 16.094 -34.014 1.00 72.06 365 VAL A C 1
ATOM 2927 O O . VAL A 1 365 ? 32.758 16.797 -34.806 1.00 72.06 365 VAL A O 1
ATOM 2930 N N . SER A 1 366 ? 34.683 16.280 -33.767 1.00 66.69 366 SER A N 1
ATOM 2931 C CA . SER A 1 366 ?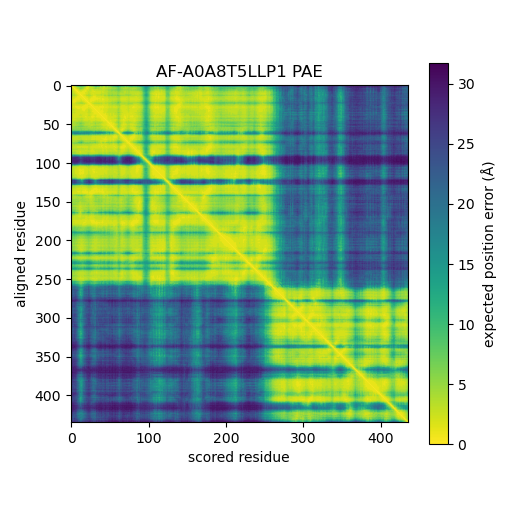 35.490 17.269 -34.495 1.00 66.69 366 SER A CA 1
ATOM 2932 C C . SER A 1 366 ? 35.785 16.754 -35.912 1.00 66.69 366 SER A C 1
ATOM 2934 O O . SER A 1 366 ? 36.195 15.596 -36.031 1.00 66.69 366 SER A O 1
ATOM 2936 N N . PRO A 1 367 ? 35.622 17.568 -36.970 1.00 60.78 367 PRO A N 1
ATOM 2937 C CA . PRO A 1 367 ? 35.711 17.131 -38.371 1.00 60.78 367 PRO A CA 1
ATOM 2938 C C . PRO A 1 367 ? 37.115 16.722 -38.861 1.00 60.78 367 PRO A C 1
ATOM 2940 O O . PRO A 1 367 ? 37.252 16.314 -40.009 1.00 60.78 367 PRO A O 1
ATOM 2943 N N . ASP A 1 368 ? 38.141 16.778 -38.008 1.00 64.25 368 ASP A N 1
ATOM 2944 C CA . ASP A 1 368 ? 39.550 16.670 -38.416 1.00 64.25 368 ASP A CA 1
ATOM 2945 C C . ASP A 1 368 ? 40.198 15.288 -38.155 1.00 64.25 368 ASP A C 1
ATOM 2947 O O . ASP A 1 368 ? 41.413 15.149 -38.286 1.00 64.25 368 ASP A O 1
ATOM 2951 N N . ASP A 1 369 ? 39.423 14.256 -37.785 1.00 74.06 369 ASP A N 1
ATOM 2952 C CA . ASP A 1 369 ? 39.917 12.883 -37.542 1.00 74.06 369 ASP A CA 1
ATOM 2953 C C . ASP A 1 369 ? 39.130 11.853 -38.379 1.00 74.06 369 ASP A C 1
ATOM 2955 O O . ASP A 1 369 ? 37.901 11.884 -38.448 1.00 74.06 369 ASP A O 1
ATOM 2959 N N . GLU A 1 370 ? 39.827 10.894 -38.990 1.00 65.12 370 GLU A N 1
ATOM 2960 C CA . GLU A 1 370 ? 39.250 9.801 -39.790 1.00 65.12 370 GLU A CA 1
ATOM 2961 C C . GLU A 1 370 ? 38.279 8.941 -38.953 1.00 65.12 370 GLU A C 1
ATOM 2963 O O . GLU A 1 370 ? 37.266 8.439 -39.447 1.00 65.12 370 GLU A O 1
ATOM 2968 N N . LYS A 1 371 ? 38.518 8.845 -37.637 1.00 65.56 371 LYS A N 1
ATOM 2969 C CA . LYS A 1 371 ? 37.583 8.209 -36.692 1.00 65.56 371 LYS A CA 1
ATOM 2970 C C . LYS A 1 371 ? 36.265 8.971 -36.549 1.00 65.56 371 LYS A C 1
ATOM 2972 O O . LYS A 1 371 ? 35.226 8.336 -36.366 1.00 65.56 371 LYS A O 1
ATOM 2977 N N . SER A 1 372 ? 36.289 10.298 -36.649 1.00 69.62 372 SER A N 1
ATOM 2978 C CA . SER A 1 372 ? 35.092 11.142 -36.577 1.00 69.62 372 SER A CA 1
ATOM 2979 C C . SER A 1 372 ? 34.186 10.940 -37.790 1.00 69.62 372 SER A C 1
ATOM 2981 O O . SER A 1 372 ? 32.967 10.912 -37.637 1.00 69.62 372 SER A O 1
ATOM 2983 N N . LEU A 1 373 ? 34.764 10.727 -38.977 1.00 70.81 373 LEU A N 1
ATOM 2984 C CA . LEU A 1 373 ? 34.004 10.451 -40.201 1.00 70.81 373 LEU A CA 1
ATOM 2985 C C . LEU A 1 373 ? 33.236 9.128 -40.102 1.00 70.81 373 LEU A C 1
ATOM 2987 O O . LEU A 1 373 ? 32.037 9.099 -40.368 1.00 70.81 373 LEU A O 1
ATOM 2991 N N . ASN A 1 374 ? 33.884 8.071 -39.604 1.00 73.81 374 ASN A N 1
ATOM 2992 C CA . ASN A 1 374 ? 33.213 6.791 -39.358 1.00 73.81 374 ASN A CA 1
ATOM 2993 C C . ASN A 1 374 ? 32.092 6.925 -38.312 1.00 73.81 374 ASN A C 1
ATOM 2995 O O . ASN A 1 374 ? 31.025 6.335 -38.459 1.00 73.81 374 ASN A O 1
ATOM 2999 N N . MET A 1 375 ? 32.294 7.716 -37.251 1.00 72.81 375 MET A N 1
ATOM 3000 C CA . MET A 1 375 ? 31.238 7.947 -36.256 1.00 72.81 375 MET A CA 1
ATOM 3001 C C . MET A 1 375 ? 30.018 8.653 -36.859 1.00 72.81 375 MET A C 1
ATOM 3003 O O . MET A 1 375 ? 28.895 8.294 -36.515 1.00 72.81 375 MET A O 1
ATOM 3007 N N . LEU A 1 376 ? 30.223 9.612 -37.765 1.00 75.69 376 LEU A N 1
ATOM 3008 C CA . LEU A 1 376 ? 29.136 10.288 -38.480 1.00 75.69 376 LEU A CA 1
ATOM 3009 C C . LEU A 1 376 ? 28.421 9.366 -39.478 1.00 75.69 376 LEU A C 1
ATOM 3011 O O . LEU A 1 376 ? 27.213 9.493 -39.644 1.00 75.69 376 LEU A O 1
ATOM 3015 N N . GLU A 1 377 ? 29.140 8.438 -40.115 1.00 77.31 377 GLU A N 1
ATOM 3016 C CA . GLU A 1 377 ? 28.559 7.480 -41.064 1.00 77.31 377 GLU A CA 1
ATOM 3017 C C . GLU A 1 377 ? 27.689 6.419 -40.371 1.00 77.31 377 GLU A C 1
ATOM 3019 O O . GLU A 1 377 ? 26.591 6.108 -40.835 1.00 77.31 377 GLU A O 1
ATOM 3024 N N . PHE A 1 378 ? 28.162 5.857 -39.254 1.00 78.25 378 PHE A N 1
ATOM 3025 C CA . PHE A 1 378 ? 27.478 4.740 -38.593 1.00 78.25 378 PHE A CA 1
ATOM 3026 C C . PHE A 1 378 ? 26.453 5.164 -37.534 1.00 78.25 378 PHE A C 1
ATOM 3028 O O . PHE A 1 378 ? 25.539 4.377 -37.248 1.00 78.25 378 PHE A O 1
ATOM 3035 N N . GLY A 1 379 ? 26.600 6.370 -36.972 1.00 84.25 379 GLY A N 1
ATOM 3036 C CA . GLY A 1 379 ? 25.729 6.915 -35.932 1.00 84.25 379 GLY A CA 1
ATOM 3037 C C . GLY A 1 379 ? 25.856 6.201 -34.580 1.00 84.25 379 GLY A C 1
ATOM 3038 O O . GLY A 1 379 ? 26.778 5.415 -34.334 1.00 84.25 379 GLY A O 1
ATOM 3039 N N . TYR A 1 380 ? 24.920 6.476 -33.667 1.00 86.81 380 TYR A N 1
ATOM 3040 C CA . TYR A 1 380 ? 24.805 5.717 -32.417 1.00 86.81 380 TYR A CA 1
ATOM 3041 C C . TYR A 1 380 ? 24.041 4.409 -32.630 1.00 86.81 380 TYR A C 1
ATOM 3043 O O . TYR A 1 380 ? 22.999 4.369 -33.283 1.00 86.81 380 TYR A O 1
ATOM 3051 N N . ASN A 1 381 ? 24.518 3.340 -31.988 1.00 90.06 381 ASN A N 1
ATOM 3052 C CA . ASN A 1 381 ? 23.793 2.076 -31.927 1.00 90.06 381 ASN A CA 1
ATOM 3053 C C . ASN A 1 381 ? 22.439 2.255 -31.225 1.00 90.06 381 ASN A C 1
ATOM 3055 O O . ASN A 1 381 ? 22.329 2.933 -30.198 1.00 90.06 381 ASN A O 1
ATOM 3059 N N . SER A 1 382 ? 21.419 1.571 -31.733 1.00 91.81 382 SER A N 1
ATOM 3060 C CA . SER A 1 382 ? 20.160 1.398 -31.019 1.00 91.81 382 SER A CA 1
ATOM 3061 C C . SER A 1 382 ? 20.373 0.599 -29.724 1.00 91.81 382 SER A C 1
ATOM 3063 O O . SER A 1 382 ? 21.296 -0.219 -29.634 1.00 91.81 382 SER A O 1
ATOM 3065 N N . PRO A 1 383 ? 19.489 0.752 -28.721 1.00 92.88 383 PRO A N 1
ATOM 3066 C CA . PRO A 1 383 ? 19.540 -0.063 -27.510 1.00 92.88 383 PRO A CA 1
ATOM 3067 C C . PRO A 1 383 ? 19.563 -1.570 -27.796 1.00 92.88 383 PRO A C 1
ATOM 3069 O O . PRO A 1 383 ? 20.239 -2.319 -27.098 1.00 92.88 383 PRO A O 1
ATOM 3072 N N . PHE A 1 384 ? 18.862 -2.024 -28.839 1.00 95.00 384 PHE A N 1
ATOM 3073 C CA . PHE A 1 384 ? 18.817 -3.435 -29.221 1.00 95.00 384 PHE A CA 1
ATOM 3074 C C . PHE A 1 384 ? 20.152 -3.925 -29.796 1.00 95.00 384 PHE A C 1
ATOM 3076 O O . PHE A 1 384 ? 20.624 -4.999 -29.420 1.00 95.00 384 PHE A O 1
ATOM 3083 N N . GLU A 1 385 ? 20.799 -3.123 -30.646 1.00 93.62 385 GLU A N 1
ATOM 3084 C CA . GLU A 1 385 ? 22.146 -3.415 -31.153 1.00 93.62 385 GLU A CA 1
ATOM 3085 C C . GLU A 1 385 ? 23.166 -3.454 -30.012 1.00 93.62 385 GLU A C 1
ATOM 3087 O O . GLU A 1 385 ? 23.962 -4.388 -29.941 1.00 93.62 385 GLU A O 1
ATOM 3092 N N . GLU A 1 386 ? 23.114 -2.502 -29.074 1.00 93.12 386 GLU A 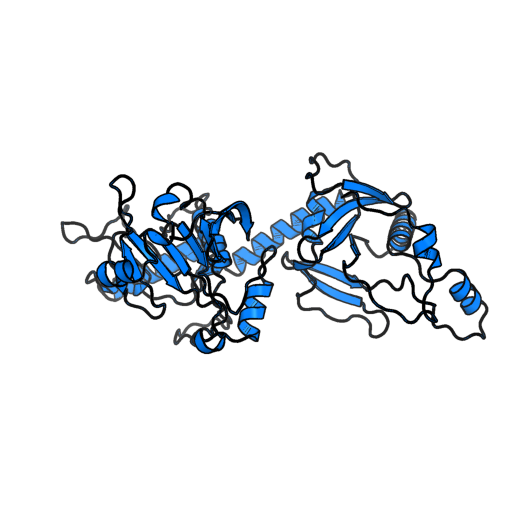N 1
ATOM 3093 C CA . GLU A 1 386 ? 24.007 -2.505 -27.910 1.00 93.12 386 GLU A CA 1
ATOM 3094 C C . GLU A 1 386 ? 23.847 -3.770 -27.057 1.00 93.12 386 GLU A C 1
ATOM 3096 O O . GLU A 1 386 ? 24.845 -4.350 -26.624 1.00 93.12 386 GLU A O 1
ATOM 3101 N N . VAL A 1 387 ? 22.607 -4.222 -26.825 1.00 94.94 387 VAL A N 1
ATOM 3102 C CA . VAL A 1 387 ? 22.344 -5.466 -26.088 1.00 94.94 387 VAL A CA 1
ATOM 3103 C C . VAL A 1 387 ? 22.929 -6.666 -26.827 1.00 94.94 387 VAL A C 1
ATOM 3105 O O . VAL A 1 387 ? 23.622 -7.471 -26.202 1.00 94.94 387 VAL A O 1
ATOM 3108 N N . LYS A 1 388 ? 22.686 -6.782 -28.138 1.00 94.56 388 LYS A N 1
ATOM 3109 C CA . LYS A 1 388 ? 23.247 -7.862 -28.958 1.00 94.56 388 LYS A CA 1
ATOM 3110 C C . LYS A 1 388 ? 24.772 -7.871 -28.884 1.00 94.56 388 LYS A C 1
ATOM 3112 O O . LYS A 1 388 ? 25.354 -8.895 -28.538 1.00 94.56 388 LYS A O 1
ATOM 3117 N N . ILE A 1 389 ? 25.406 -6.729 -29.147 1.00 93.81 389 ILE A N 1
ATOM 3118 C CA . ILE A 1 389 ? 26.866 -6.587 -29.143 1.00 93.81 389 ILE A CA 1
ATOM 3119 C C . ILE A 1 389 ? 27.434 -6.964 -27.773 1.00 93.81 389 ILE A C 1
ATOM 3121 O O . ILE A 1 389 ? 28.406 -7.712 -27.703 1.00 93.81 389 ILE A O 1
ATOM 3125 N N . ALA A 1 390 ? 26.820 -6.505 -26.678 1.00 93.56 390 ALA A N 1
ATOM 3126 C CA . ALA A 1 390 ? 27.261 -6.858 -25.332 1.00 93.56 390 ALA A CA 1
ATOM 3127 C C . ALA A 1 390 ? 27.172 -8.372 -25.073 1.00 93.56 390 ALA A C 1
ATOM 3129 O O . ALA A 1 390 ? 28.109 -8.956 -24.536 1.00 93.56 390 ALA A O 1
ATOM 3130 N N . LEU A 1 391 ? 26.078 -9.024 -25.479 1.00 92.81 391 LEU A N 1
ATOM 3131 C CA . LEU A 1 391 ? 25.921 -10.473 -25.320 1.00 92.81 391 LEU A CA 1
ATOM 3132 C C . LEU A 1 391 ? 26.905 -11.266 -26.188 1.00 92.81 391 LEU A C 1
ATOM 3134 O O . LEU A 1 391 ? 27.451 -12.264 -25.721 1.00 92.81 391 LEU A O 1
ATOM 3138 N N . ASP A 1 392 ? 27.159 -10.828 -27.419 1.00 93.50 392 ASP A N 1
ATOM 3139 C CA . ASP A 1 392 ? 28.105 -11.487 -28.323 1.00 93.50 392 ASP A CA 1
ATOM 3140 C C . ASP A 1 392 ? 29.549 -11.332 -27.832 1.00 93.50 392 ASP A C 1
ATOM 3142 O O . ASP A 1 392 ? 30.302 -12.304 -27.800 1.00 93.50 392 ASP A O 1
ATOM 3146 N N . LEU A 1 393 ? 29.932 -10.145 -27.360 1.00 93.75 393 LEU A N 1
ATOM 3147 C CA . LEU A 1 393 ? 31.226 -9.921 -26.714 1.00 93.75 393 LEU A CA 1
ATOM 3148 C C . LEU A 1 393 ? 31.385 -10.788 -25.452 1.00 93.75 393 LEU A C 1
ATOM 3150 O O . LEU A 1 393 ? 32.428 -11.420 -25.282 1.00 93.75 393 LEU A O 1
ATOM 3154 N N . ALA A 1 394 ? 30.349 -10.886 -24.611 1.00 90.25 394 ALA A N 1
ATOM 3155 C CA . ALA A 1 394 ? 30.364 -11.740 -23.421 1.00 90.25 394 ALA A CA 1
ATOM 3156 C C . ALA A 1 394 ? 30.536 -13.227 -23.762 1.00 90.25 394 ALA A C 1
ATOM 3158 O O . ALA A 1 394 ? 31.323 -13.923 -23.120 1.00 90.25 394 ALA A O 1
ATOM 3159 N N . ARG A 1 395 ? 29.846 -13.719 -24.800 1.00 89.19 395 ARG A N 1
ATOM 3160 C CA . ARG A 1 395 ? 30.007 -15.097 -25.303 1.00 89.19 395 ARG A CA 1
ATOM 3161 C C . ARG A 1 395 ? 31.427 -15.373 -25.795 1.00 89.19 395 ARG A C 1
ATOM 3163 O O . ARG A 1 395 ? 31.898 -16.496 -25.662 1.00 89.19 395 ARG A O 1
ATOM 3170 N N . ASN A 1 396 ? 32.106 -14.352 -26.312 1.00 93.81 396 ASN A N 1
ATOM 3171 C CA . ASN A 1 396 ? 33.501 -14.417 -26.747 1.00 93.81 396 ASN A CA 1
ATOM 3172 C C . ASN A 1 396 ? 34.512 -14.121 -25.617 1.00 93.81 396 ASN A C 1
ATOM 3174 O O . ASN A 1 396 ? 35.694 -13.921 -25.885 1.00 93.81 396 ASN A O 1
ATOM 3178 N N . GLY A 1 397 ? 34.071 -14.101 -24.353 1.00 89.88 397 GLY A N 1
ATOM 3179 C CA . GLY A 1 397 ? 34.947 -13.994 -23.183 1.00 89.88 397 GLY A CA 1
ATOM 3180 C C . GLY A 1 397 ? 35.329 -12.569 -22.775 1.00 89.88 397 GLY A C 1
ATOM 3181 O O . GLY A 1 397 ? 36.145 -12.399 -21.870 1.00 89.88 397 GLY A O 1
ATOM 3182 N N . ALA A 1 398 ? 34.750 -11.536 -23.395 1.00 91.38 398 ALA A N 1
ATOM 3183 C CA . ALA A 1 398 ? 34.953 -10.161 -22.954 1.00 91.38 398 ALA A CA 1
ATOM 3184 C C . ALA A 1 398 ? 34.066 -9.834 -21.743 1.00 91.38 398 ALA A C 1
ATOM 3186 O O . ALA A 1 398 ? 32.872 -10.131 -21.721 1.00 91.38 398 ALA A O 1
ATOM 3187 N N . ASN A 1 399 ? 34.627 -9.150 -20.746 1.00 84.88 399 ASN A N 1
ATOM 3188 C CA . ASN A 1 399 ? 33.847 -8.634 -19.624 1.00 84.88 399 ASN A CA 1
ATOM 3189 C C . ASN A 1 399 ? 33.011 -7.436 -20.083 1.00 84.88 399 ASN A C 1
ATOM 3191 O O . ASN A 1 399 ? 33.522 -6.323 -20.215 1.00 84.88 399 ASN A O 1
ATOM 3195 N N . THR A 1 400 ? 31.722 -7.657 -20.322 1.00 85.31 400 THR A N 1
ATOM 3196 C CA . THR A 1 400 ? 30.790 -6.602 -20.724 1.00 85.31 400 THR A CA 1
ATOM 3197 C C . THR A 1 400 ? 29.835 -6.225 -19.604 1.00 85.31 400 THR A C 1
ATOM 3199 O O . THR A 1 400 ? 29.641 -6.950 -18.627 1.00 85.31 400 THR A O 1
ATOM 3202 N N . ILE A 1 401 ? 29.158 -5.091 -19.790 1.00 80.19 401 ILE A N 1
ATOM 3203 C CA . ILE A 1 401 ? 27.938 -4.807 -19.039 1.00 80.19 401 ILE A CA 1
ATOM 3204 C C . ILE A 1 401 ? 26.932 -5.944 -19.235 1.00 80.19 401 ILE A C 1
ATOM 3206 O O . ILE A 1 401 ? 26.905 -6.599 -20.278 1.00 80.19 401 ILE A O 1
ATOM 3210 N N . TYR A 1 402 ? 26.103 -6.170 -18.221 1.00 86.44 402 TYR A N 1
ATOM 3211 C CA . TYR A 1 402 ? 25.086 -7.209 -18.240 1.00 86.44 402 TYR A CA 1
ATOM 3212 C C . TYR A 1 402 ? 23.735 -6.581 -18.596 1.00 86.44 402 TYR A C 1
ATOM 3214 O O . TYR A 1 402 ? 23.067 -6.071 -17.691 1.00 86.44 402 TYR A O 1
ATOM 3222 N N . PRO A 1 403 ? 23.334 -6.551 -19.883 1.00 92.12 403 PRO A N 1
ATOM 3223 C CA . PRO A 1 403 ? 22.073 -5.947 -20.285 1.00 92.12 403 PRO A CA 1
ATOM 3224 C C . PRO A 1 403 ? 20.895 -6.705 -19.670 1.00 92.12 403 PRO A C 1
ATOM 3226 O O . PRO A 1 403 ? 20.901 -7.939 -19.585 1.00 92.12 403 PRO A O 1
ATOM 3229 N N . ARG A 1 404 ? 19.897 -5.948 -19.206 1.00 94.19 404 ARG A N 1
ATOM 3230 C CA . ARG A 1 404 ? 18.741 -6.484 -18.475 1.00 94.19 404 ARG A CA 1
ATOM 3231 C C . ARG A 1 404 ? 17.411 -6.107 -19.106 1.00 94.19 404 ARG A C 1
ATOM 3233 O O . ARG A 1 404 ? 16.581 -6.984 -19.294 1.00 94.19 404 ARG A O 1
ATOM 3240 N N . ALA A 1 405 ? 17.226 -4.838 -19.451 1.00 95.25 405 ALA A N 1
ATOM 3241 C CA . ALA A 1 405 ? 16.004 -4.358 -20.072 1.00 95.25 405 ALA A CA 1
ATOM 3242 C C . ALA A 1 405 ? 16.255 -3.078 -20.879 1.00 95.25 405 ALA A C 1
ATOM 3244 O O . ALA A 1 405 ? 17.254 -2.387 -20.669 1.00 95.25 405 ALA A O 1
ATOM 3245 N N . ILE A 1 406 ? 15.326 -2.778 -21.781 1.00 94.94 406 ILE A N 1
ATOM 3246 C CA . ILE A 1 406 ? 15.211 -1.542 -22.549 1.00 94.94 406 ILE A CA 1
ATOM 3247 C C . ILE A 1 406 ? 13.813 -0.994 -22.277 1.00 94.94 406 ILE A C 1
ATOM 3249 O O . ILE A 1 406 ? 12.824 -1.701 -22.455 1.00 94.94 406 ILE A O 1
ATOM 3253 N N . TYR A 1 407 ? 13.725 0.264 -21.864 1.00 92.50 407 TYR A N 1
ATOM 3254 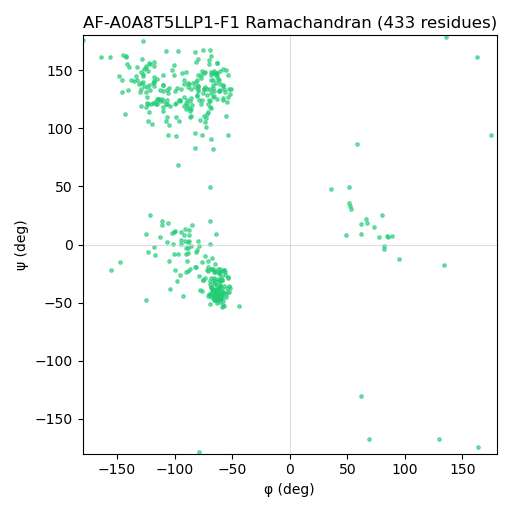C CA . TYR A 1 407 ? 12.455 0.943 -21.642 1.00 92.50 407 TYR A CA 1
ATOM 3255 C C . TYR A 1 407 ? 12.319 2.105 -22.628 1.00 92.50 407 TYR A C 1
ATOM 3257 O O . TYR A 1 407 ? 13.162 3.001 -22.659 1.00 92.50 407 TYR A O 1
ATOM 3265 N N . ARG A 1 408 ? 11.262 2.071 -23.442 1.00 89.81 408 ARG A N 1
ATOM 3266 C CA . ARG A 1 408 ? 10.881 3.124 -24.385 1.00 89.81 408 ARG A CA 1
ATOM 3267 C C . ARG A 1 408 ? 9.765 3.956 -23.763 1.00 89.81 408 ARG A C 1
ATOM 3269 O O . ARG A 1 408 ? 8.702 3.422 -23.458 1.00 89.81 408 ARG A O 1
ATOM 3276 N N . THR A 1 409 ? 9.989 5.253 -23.591 1.00 83.06 409 THR A N 1
ATOM 3277 C CA . THR A 1 409 ? 8.976 6.174 -23.059 1.00 83.06 409 THR A CA 1
ATOM 3278 C C . THR A 1 409 ? 7.814 6.358 -24.036 1.00 83.06 409 THR A C 1
ATOM 3280 O O . THR A 1 409 ? 8.020 6.329 -25.245 1.00 83.06 409 THR A O 1
ATOM 3283 N N . GLY A 1 410 ? 6.602 6.579 -23.515 1.00 72.19 410 GLY A N 1
ATOM 3284 C CA . GLY A 1 410 ? 5.419 6.885 -24.332 1.00 72.19 410 GLY A CA 1
ATOM 3285 C C . GLY A 1 410 ? 5.376 8.321 -24.875 1.00 72.19 410 GLY A C 1
ATOM 3286 O O . GLY A 1 410 ? 4.617 8.605 -25.793 1.00 72.19 410 GLY A O 1
ATOM 3287 N N . HIS A 1 411 ? 6.194 9.230 -24.335 1.00 68.75 411 HIS A N 1
ATOM 3288 C CA . HIS A 1 411 ? 6.267 10.618 -24.795 1.00 68.75 411 HIS A CA 1
ATOM 3289 C C . HIS A 1 411 ? 7.261 10.778 -25.948 1.00 68.75 411 HIS A C 1
ATOM 3291 O O . HIS A 1 411 ? 8.372 10.246 -25.892 1.00 68.75 411 HIS A O 1
ATOM 3297 N N . THR A 1 412 ? 6.873 11.561 -26.951 1.00 60.38 412 THR A N 1
ATOM 3298 C CA . THR A 1 412 ? 7.746 12.035 -28.027 1.00 60.38 412 THR A CA 1
ATOM 3299 C C . THR A 1 412 ? 8.555 13.235 -27.552 1.00 60.38 412 THR A C 1
ATOM 3301 O O . THR A 1 412 ? 7.994 14.212 -27.058 1.00 60.38 412 THR A O 1
ATOM 3304 N N . THR A 1 413 ? 9.874 13.180 -27.709 1.00 59.50 413 THR A N 1
ATOM 3305 C CA . THR A 1 413 ? 10.746 14.341 -27.507 1.00 59.50 413 THR A CA 1
ATOM 3306 C C . THR A 1 413 ? 10.872 15.093 -28.827 1.00 59.50 413 THR A C 1
ATOM 3308 O O . THR A 1 413 ? 11.260 14.501 -29.831 1.00 59.50 413 THR A O 1
ATOM 3311 N N . GLU A 1 414 ? 10.545 16.386 -28.841 1.00 51.88 414 GLU A N 1
ATOM 3312 C CA . GLU A 1 414 ? 10.815 17.249 -29.993 1.00 51.88 414 GLU A CA 1
ATOM 3313 C C . GLU A 1 414 ? 12.315 17.565 -30.041 1.00 51.88 414 GLU A C 1
ATOM 3315 O O . GLU A 1 414 ? 12.848 18.261 -29.177 1.00 51.88 414 GLU A O 1
ATOM 3320 N N . VAL A 1 415 ? 13.011 17.024 -31.040 1.00 57.00 415 VAL A N 1
ATOM 3321 C CA . VAL A 1 415 ? 14.419 17.332 -31.322 1.00 57.00 415 VAL A CA 1
ATOM 3322 C C . VAL A 1 415 ? 14.470 18.133 -32.620 1.00 57.00 415 VAL A C 1
ATOM 3324 O O . VAL A 1 415 ? 13.768 17.816 -33.580 1.00 57.00 415 VAL A O 1
ATOM 3327 N N . ALA A 1 416 ? 15.288 19.186 -32.656 1.00 56.03 416 ALA A N 1
ATOM 3328 C CA . ALA A 1 416 ? 15.473 19.989 -33.860 1.00 56.03 416 ALA A CA 1
ATOM 3329 C C . ALA A 1 416 ? 15.951 19.108 -35.026 1.00 56.03 416 ALA A C 1
ATOM 3331 O O . ALA A 1 416 ? 16.895 18.333 -34.875 1.00 56.03 416 ALA A O 1
ATOM 3332 N N . THR A 1 417 ? 15.347 19.266 -36.206 1.00 57.69 417 THR A N 1
ATOM 3333 C CA . THR A 1 417 ? 15.563 18.397 -37.379 1.00 57.69 417 THR A CA 1
ATOM 3334 C C . THR A 1 417 ? 17.029 18.291 -37.811 1.00 57.69 417 THR A C 1
ATOM 3336 O O . THR A 1 417 ? 17.436 17.282 -38.372 1.00 57.69 417 THR A O 1
ATOM 3339 N N . ALA A 1 418 ? 17.839 19.311 -37.515 1.00 56.88 418 ALA A N 1
ATOM 3340 C CA . ALA A 1 418 ? 19.273 19.346 -37.808 1.00 56.88 418 ALA A CA 1
ATOM 3341 C C . ALA A 1 418 ? 20.136 18.438 -36.902 1.00 56.88 418 ALA A C 1
ATOM 3343 O O . ALA A 1 418 ? 21.322 18.272 -37.171 1.00 56.88 418 ALA A O 1
ATOM 3344 N N . MET A 1 419 ? 19.571 17.876 -35.830 1.00 61.62 419 MET A N 1
ATOM 3345 C CA . MET A 1 419 ? 20.258 16.997 -34.871 1.00 61.62 419 MET A CA 1
ATOM 3346 C C . MET A 1 419 ? 19.750 15.549 -34.910 1.00 61.62 419 MET A C 1
ATOM 3348 O O . MET A 1 419 ? 20.160 14.746 -34.070 1.00 61.62 419 MET A O 1
ATOM 3352 N N . LEU A 1 420 ? 18.878 15.223 -35.871 1.00 74.94 420 LEU A N 1
ATOM 3353 C CA . LEU A 1 420 ? 18.227 13.922 -35.989 1.00 74.94 420 LEU A CA 1
ATOM 3354 C C . LEU A 1 420 ? 18.963 12.988 -36.959 1.00 74.94 420 LEU A C 1
ATOM 3356 O O . LEU A 1 420 ? 19.128 13.297 -38.138 1.00 74.94 420 LEU A O 1
ATOM 3360 N N . ASP A 1 421 ? 19.338 11.811 -36.462 1.00 80.50 421 ASP A N 1
ATOM 3361 C CA . ASP A 1 421 ? 19.738 10.651 -37.261 1.00 80.50 421 ASP A CA 1
ATOM 3362 C C . ASP A 1 421 ? 18.620 9.592 -37.260 1.00 80.50 421 ASP A C 1
ATOM 3364 O O . ASP A 1 421 ? 18.532 8.726 -36.386 1.00 80.50 421 ASP A O 1
ATOM 3368 N N . ASP A 1 422 ? 17.767 9.633 -38.285 1.00 81.38 422 ASP A N 1
ATOM 3369 C CA . ASP A 1 422 ? 16.635 8.709 -38.425 1.00 81.38 422 ASP A CA 1
ATOM 3370 C C . ASP A 1 422 ? 17.019 7.316 -38.955 1.00 81.38 422 ASP A C 1
ATOM 3372 O O . ASP A 1 422 ? 16.144 6.456 -39.125 1.00 81.38 422 ASP A O 1
ATOM 3376 N N . SER A 1 423 ? 18.298 7.063 -39.257 1.00 82.44 423 SER A N 1
ATOM 3377 C CA . SER A 1 423 ? 18.735 5.829 -39.926 1.00 82.44 423 SER A CA 1
ATOM 3378 C C . SER A 1 423 ? 18.286 4.576 -39.170 1.00 82.44 423 SER A C 1
ATOM 3380 O O . SER A 1 423 ? 17.720 3.655 -39.768 1.00 82.44 423 SER A O 1
ATOM 3382 N N . ARG A 1 424 ? 18.451 4.571 -37.840 1.00 84.88 424 ARG A N 1
ATOM 3383 C CA . ARG A 1 424 ? 18.088 3.441 -36.976 1.00 84.88 424 ARG A CA 1
ATOM 3384 C C . ARG A 1 424 ? 16.593 3.307 -36.744 1.00 84.88 424 ARG A C 1
ATOM 3386 O O . ARG A 1 424 ? 16.128 2.177 -36.624 1.00 84.88 424 ARG A O 1
ATOM 3393 N N . TYR A 1 425 ? 15.836 4.401 -36.755 1.00 83.75 425 TYR A N 1
ATOM 3394 C CA . TYR A 1 425 ? 14.373 4.334 -36.712 1.00 83.75 425 TYR A CA 1
ATOM 3395 C C . TYR A 1 425 ? 13.798 3.745 -38.003 1.00 83.75 425 TYR A C 1
ATOM 3397 O O . TYR A 1 425 ? 12.857 2.956 -37.953 1.00 83.75 425 TYR A O 1
ATOM 3405 N N . LYS A 1 426 ? 14.404 4.052 -39.157 1.00 83.88 426 LYS A N 1
ATOM 3406 C CA . LYS A 1 426 ? 14.019 3.464 -40.449 1.00 83.88 426 LYS A CA 1
ATOM 3407 C C . LYS A 1 426 ? 14.388 1.984 -40.523 1.00 83.88 426 LYS A C 1
ATOM 3409 O O . LYS A 1 426 ? 13.521 1.156 -40.814 1.00 83.88 426 LYS A O 1
ATOM 3414 N N . SER A 1 427 ? 15.642 1.638 -40.219 1.00 84.00 427 SER A N 1
ATOM 3415 C CA . SER A 1 427 ? 16.134 0.257 -40.320 1.00 84.00 427 SER A CA 1
ATOM 3416 C C . SER A 1 427 ? 15.447 -0.695 -39.337 1.00 84.00 427 SER A C 1
ATOM 3418 O O . SER A 1 427 ? 15.255 -1.865 -39.651 1.00 84.00 427 SER A O 1
ATOM 3420 N N . HIS A 1 428 ? 15.044 -0.195 -38.166 1.00 85.38 428 HIS A N 1
ATOM 3421 C CA . HIS A 1 428 ? 14.380 -0.972 -37.119 1.00 85.38 428 HIS A CA 1
ATOM 3422 C C . HIS A 1 428 ? 12.876 -0.681 -37.001 1.00 85.38 428 HIS A C 1
ATOM 3424 O O . HIS A 1 428 ? 12.267 -1.009 -35.986 1.00 85.38 428 HIS A O 1
ATOM 3430 N N . SER A 1 429 ? 12.257 -0.102 -38.033 1.00 84.00 429 SER A N 1
ATOM 3431 C CA . SER A 1 429 ? 10.828 0.262 -38.042 1.00 84.00 429 SER A CA 1
ATOM 3432 C C . SER A 1 429 ? 9.876 -0.905 -37.743 1.00 84.00 429 SER A C 1
ATOM 3434 O O . SER A 1 429 ? 8.770 -0.690 -37.259 1.00 84.00 429 SER A O 1
ATOM 3436 N N . GLN A 1 430 ? 10.317 -2.141 -37.987 1.00 82.94 430 GLN A N 1
ATOM 3437 C CA . GLN A 1 430 ? 9.560 -3.368 -37.723 1.00 82.94 430 GLN A CA 1
ATOM 3438 C C . GLN A 1 430 ? 9.618 -3.832 -36.258 1.00 82.94 430 GLN A C 1
ATOM 3440 O O . GLN A 1 430 ? 8.940 -4.791 -35.894 1.00 82.94 430 GLN A O 1
ATOM 3445 N N . ILE A 1 431 ? 10.428 -3.195 -35.404 1.00 82.44 431 ILE A N 1
ATOM 3446 C CA . ILE A 1 431 ? 10.467 -3.518 -33.975 1.00 82.44 431 ILE A CA 1
ATOM 3447 C C . ILE A 1 431 ? 9.240 -2.907 -33.298 1.00 82.44 431 ILE A C 1
ATOM 3449 O O . ILE A 1 431 ? 9.241 -1.753 -32.863 1.00 82.44 431 ILE A O 1
ATOM 3453 N N . VAL A 1 432 ? 8.195 -3.718 -33.178 1.00 78.00 432 VAL A N 1
ATOM 3454 C CA . VAL A 1 432 ? 6.961 -3.378 -32.472 1.00 78.00 432 VAL A CA 1
ATOM 3455 C C . VAL A 1 432 ? 6.623 -4.456 -31.449 1.00 78.00 432 VAL A C 1
ATOM 3457 O O . VAL A 1 432 ? 6.799 -5.646 -31.694 1.00 78.00 432 VAL A O 1
ATOM 3460 N N . CYS A 1 433 ? 6.150 -4.023 -30.283 1.00 75.62 433 CYS A N 1
ATOM 3461 C CA . CYS A 1 433 ? 5.460 -4.904 -29.348 1.00 75.62 433 CYS A CA 1
ATOM 3462 C C . CYS A 1 433 ? 4.024 -5.048 -29.847 1.00 75.62 433 CYS A C 1
ATOM 3464 O O . CYS A 1 433 ? 3.426 -4.024 -30.180 1.00 75.62 433 CYS A O 1
ATOM 3466 N N . GLN A 1 434 ? 3.493 -6.267 -29.929 1.00 64.81 434 GLN A N 1
ATOM 3467 C CA . GLN A 1 434 ? 2.068 -6.447 -30.215 1.00 64.81 434 GLN A CA 1
ATOM 3468 C C . GLN A 1 434 ? 1.227 -5.873 -29.065 1.00 64.81 434 GLN A C 1
ATOM 3470 O O . GLN A 1 434 ? 1.695 -5.844 -27.924 1.00 64.81 434 GLN A O 1
ATOM 3475 N N . ASP A 1 435 ? 0.049 -5.351 -29.415 1.00 52.72 435 ASP A N 1
ATOM 3476 C CA . ASP A 1 435 ? -0.891 -4.712 -28.487 1.00 52.72 435 ASP A CA 1
ATOM 3477 C C . ASP A 1 435 ? -1.571 -5.700 -27.541 1.00 52.72 435 ASP A C 1
ATOM 3479 O O . ASP A 1 435 ? -1.935 -6.806 -28.009 1.00 52.72 435 ASP A O 1
#

Nearest PDB structures (foldseek):
  4o96-assembly1_A  TM=5.122E-01  e=8.426E-02  Escherichia coli O157:H7 str. Sakai

pLDDT: mean 84.12, std 12.19, range [37.38, 98.31]

Solvent-accessible surface area (backbone atoms only — not comparable to full-atom values): 25077 Å² total; per-residue (Å²): 132,69,48,81,76,42,80,44,82,46,70,50,75,94,37,61,24,47,36,35,35,30,70,69,66,24,39,36,35,24,25,74,76,18,50,90,43,46,78,52,66,38,54,83,27,53,69,32,70,72,56,34,70,78,43,43,43,79,46,91,74,89,58,70,32,27,42,32,53,26,47,66,49,98,85,45,61,48,59,30,33,41,28,61,51,55,46,17,28,80,58,76,83,68,88,67,90,69,96,66,96,64,86,69,57,37,36,39,69,58,54,36,51,32,52,49,50,50,63,62,58,52,60,82,82,54,98,71,81,82,38,62,61,46,57,23,29,40,40,29,65,63,64,76,48,60,38,71,83,72,53,33,41,71,70,52,29,50,55,49,42,58,71,44,74,78,57,86,74,62,76,37,48,62,44,33,40,34,26,41,60,72,92,54,42,35,46,74,76,71,75,60,53,71,68,58,51,50,52,48,49,56,46,54,50,51,59,33,46,77,66,27,29,46,61,72,83,80,48,60,76,37,32,33,30,31,73,42,97,87,71,46,67,43,57,61,85,94,42,74,48,51,29,48,53,86,54,49,40,56,43,69,30,72,68,42,50,52,53,50,31,49,51,52,40,47,54,48,51,56,46,63,74,45,18,78,47,85,52,89,66,80,69,54,96,72,44,42,83,47,75,56,94,89,40,50,21,32,28,30,70,37,84,93,60,65,16,42,39,38,30,58,19,51,44,63,80,60,47,72,80,68,40,58,71,41,46,72,84,39,72,64,47,75,76,38,95,87,58,62,25,34,37,33,50,27,80,56,67,43,83,45,77,51,60,69,80,58,50,43,39,59,6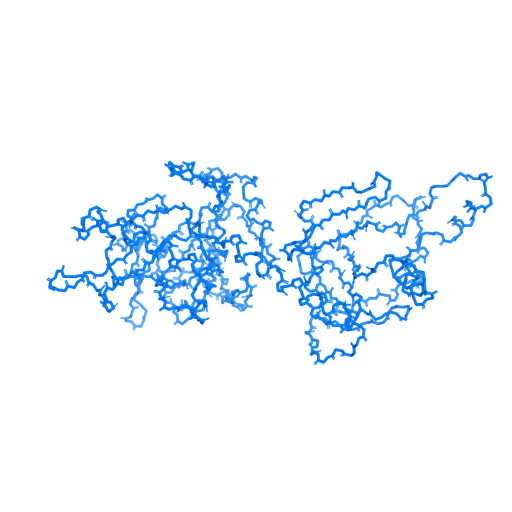4,91,62,64,92,88,41,77,68,35,54,52,41,61,73,69,46,53,68,43,75,66,55,51,43,43,52,32,52,53,40,38,75,74,71,43,94,55,73,81,77,54,67,49,77,45,71,51,70,85,79,93,69,63,76,94,47,57,36,58,65,62,58,63,78,47,61,83,75,68,75,83,133

Secondary structure (DSSP, 8-state):
---EEEEEEEEETTEEEEEEEETTS-EEEE-TTTGGGHHHHSGGGTT-HHHHHHHEEEPSSSS--EEEEPPPBTTB--EEEEEE--TTBPPP-----S-------PPPHHHHHHHHHHHHHTTTT-SS--EE--EEEEEE-S----TTTTTB-HHHHHHHHHH-SS-PPPTT---EEEEE---SEETTTTT--HHHHHHHHHHHHHHHHHTTEEESS--GGGEEE-B-TTSPBPEETTEEPEEE---TTEEE-HHHHHHHHHHHHHHHHHHHHTTTSPP-SPPPTTEEEEEETTEEEEEEEETTTTEEEEEESS-GGGGGGG-GGGTSSS-EEEEETTTTEEEEE-TTS-EEEEE---TTBPP---TTSHHHHHHHHH-PPPHHHHHHHHHHHHHTT-------EEEE-SSPP---GGGB--HHHHHTTT-----

Mean predicted aligned error: 13.5 Å

Foldseek 3Di:
DWDFPDWDFDAWLNWTWTWTQTNLRKIKTFTPLQVVVVVQPPCVFWVDPVQCVVFWDFDDDDFRKIFGWGHDDVNDIFTKIKTWQLQQAQDPPDPDPDDDPDRFAFADLRRLVSLVVLLQVLPPPDPDDAAEWAFTIKIWDNFFADLVVSNGDPVRNVVNQLVIDQDGDDSRIIIMTMTGDDPFAQQVPLPDDPVVLVVLLVVSQVSQVVSQKDFDPRDSRQKGWHADPVSDTDDDVVDTDIYGDDRRRMDGHPVRLVVQLVVLVVVLVVCLVCQAPAEPDDADPQWDWDADPNWIWIWGAQVVFRWIKTWTGNHNVLRVVPRCSFWVPFDWDQPDPPFQWIWGQGPSRDIDIDTDFCAFFQDDDDPPDPVNVVCRVPDGDDPRRVQVVQVVCVVVPDDGDDDTMDMGGPDDDDDDPVGTDCPCCVVCVVPDDDD